Protein 1KNV (pdb70)

Secondary structure (DSSP, 8-state):
-GGG-SSEEEE--SSS-EEEE-HHHHHHHH-SSS---SBHHHHHHHHHHHHHHHHHHHT-PPPPHHHHHHHHHHHHHHHHHHHHHHHHHHHT-TTEEEEEP--TTTS-GGGGB-HHHHHHHHHHHHHHHSSSS--B------SEEEEE-GGG--GGGGS---S--HHHHHHHHTHHHHHTT-B-GGGEEEEEEEES---HHHHHHHHHHHHHHHHHHHHHHHHHT-TT---EEEEEESSPPPHHHHHHTTBB-GGGSS-TTSPP-BSSSEEEE--BHHHHHHHHHHHH--/---TT--SEEEEEETTEEEEEE-HHHHHHHH-SS----SBHHHHHHHHHHHHHHHHHHTTPPPPPHHHHHHHHHHHHHHHHHHHHHHHHHHTT-TTEEEEE---TTT--GGGGB-HHHHHHHHHHHHHHTSSSS--B------SEEEEE-GGG--GGGGS---S--HHHHHHHHSGGGTTTTTB-GGGEEEEEEEES---HHHHHHHHHHHHHHHHHHHHHHHHHT-TT---EEEEEESSPPPHHHHHHTTBBPGGGGS-TTSPP-BSSSEEEE-SBTHHHHHHHHHHH--

CATH classification: 3.40.91.10

Nearest PDB structures (foldseek):
  1knv-assembly1_B  TM=9.663E-01  e=2.131E-55  Geobacillus stearothermophilus
  3v1z-assembly1_A  TM=9.777E-01  e=1.230E-52  Geobacillus stearothermophilus
  1cfr-assembly1_A  TM=8.761E-01  e=3.276E-22  Citrobacter freundii
  3mq6-assembly3_E  TM=8.733E-01  e=7.933E-16  Streptomyces griseus
  3mq6-assembly4_H  TM=8.437E-01  e=3.939E-16  Streptomyces griseus

Radius of gyration: 27.04 Å; Cα contacts (8 Å, |Δi|>4): 1005; chains: 2; bounding box: 64×59×65 Å

Sequence (581 aa):
NLTNSNCVEEYKENGKTKIRIKPFNALIELYHHQTPTGSIKENLDKLENYVKDVVKAKGLAIPTSGAFSNTRGTWFEVMIAIQSWNYRVKRELNDYLIIKMPNVKTFDFRKIFDNETREKLHQLEKSLLTHKQQVRLITSNPDLLIIRQKDLIKSEYNLPINKLTHENIDVALTLFKDIEGKCCKWDSLVAGVGLKTSLRPDRRLQLVHEGNILKSLFAHLKMMRYWNPKAEFKYYGASSEPVSKADDDALQTAATHTIVNVNSTPERAVDDIFSLTSFEDIDKMLDQIIKKTNLTNSNCVEEYKENGKTKIRIKPFNALIELYHHQTPTGSIKENLDKLENYVKDVVKAKGLAIPTSGAFSNTRGTWFEVMIAIQSWNYRVKRELNDYLIIKMPNVKTFDFRKIFDNETREKLHQLEKSLLTHKQQVRLITSNPDLLIIRQKDLIKSEYNLPINKLTHHENIDVALTLFKDIEGKCCKWDSLVAGVGLKTSLRPDRRLQLVHEGNILKSLFFAHLKMMRYWNPKKAEFKYYGASSEPVSKADDDALQTAATHTIVNVNSTPERAVDDIFSLTSFEDIDKMLDQIIKK

Organism: Geobacillus stearothermophilus (NCBI:txid1422)

InterPro domains:
  IPR011335 Restriction endonuclease type II-like [SSF52980] (4-293)
  IPR012415 Restriction endonuclease, type II, Cfr10I/Bse634I [PF07832] (8-293)

Foldseek 3Di:
DLLPQPQKAWDCDDPDIDIAGNLQSLQQVVWAQFADFWFLVVVLVVSVVSVVVSCVSVVHDDDDPVNSQVSSQVNSLLSLLQLQLQLCQVVVVQQKDKAFADWCVVPNPLQLAAPVVNVVVVVVQVVQCPDPDHDGQDAIAFRIWMFGGNVLGDVVSNDHDGTRDPPVSCCRNCVSVSRGNPDHLLRTQEGEHEHQACDPVSLVVQQVNLLSVVVSSVVVCVVVVPPPRDYAYAYEYCADDDPVSQVVQQDWNVVQPPDPVRDIGTSHNYYFHDGTSVSSSVVVVVSVDD/DDLCPQPQKDWDDDPNHIDMAGNLQSLQQVVWVFAADFWFLVVVLVVSLVSVVVSCVVNVHDDDDVVSSVVSSVVNVLLNLLQLQLVLCQVVVVLFKDKAFADKCVVPNLCQLAAPVLVVVVVVVQVVQCPDPDHDGQDAIAFRIWIFGGNVLGDVVSNDHDGTRDPVVSVCSHCVSVSRGNPGHLLRTAEGEHEEQACPPVSLVVQQVNLLSVVVSSVVVCVVVVPPPRHYAYAYEYQADDDVVSQVVQQDWNVVQPPDPPRDTGGSHNGYFHDGTSVSSSVVVDVRVHD

B-factor: mean 32.72, std 13.02, range [10.44, 89.8]

Solvent-accessible surface area: 27862 Å² total; per-residue (Å²): 167,68,88,111,8,93,0,6,70,98,40,184,99,152,87,175,85,110,24,110,16,56,24,74,41,0,0,35,42,41,15,85,158,109,19,4,78,44,27,2,75,119,13,0,52,103,0,34,76,39,0,77,69,0,2,158,47,58,63,46,67,132,8,96,98,39,35,13,42,109,14,43,12,41,1,1,46,0,3,1,6,3,20,0,23,22,3,8,30,109,97,150,36,66,38,17,2,8,0,24,6,28,86,65,191,88,14,46,4,20,97,0,2,29,78,100,1,63,99,46,0,98,98,14,42,149,48,7,56,90,92,228,77,83,4,67,18,66,14,31,17,0,25,0,0,0,1,132,18,141,102,15,32,85,93,91,9,66,119,60,4,110,85,1,30,128,122,38,5,60,66,4,35,46,9,10,128,46,0,80,27,108,0,93,14,72,10,7,38,0,0,0,0,6,34,13,14,14,116,104,32,33,73,32,65,0,7,25,20,0,2,14,4,7,1,5,11,20,16,1,57,98,85,52,202,46,94,176,13,116,12,76,0,11,0,0,0,7,73,111,41,56,153,70,27,46,36,17,4,12,6,5,0,2,12,6,10,16,64,146,129,38,110,32,54,29,0,0,10,42,18,25,41,2,81,31,12,111,33,0,12,127,1,0,52,71,12,19,79,140,146,107,58,80,100,3,92,0,8,68,109,53,153,79,144,69,146,79,90,37,94,20,60,24,78,44,0,0,32,52,41,0,86,170,90,23,4,89,44,29,6,135,123,13,16,50,88,0,25,77,40,0,90,79,0,1,174,42,63,70,38,76,134,17,97,97,39,42,7,73,108,10,51,29,37,0,29,75,1,3,0,4,2,22,0,20,22,4,9,27,110,95,148,32,84,36,22,1,6,0,15,2,36,80,45,190,93,14,34,7,13,62,0,4,34,102,98,0,69,99,47,2,57,89,15,41,134,52,6,54,102,76,224,76,73,2,68,18,63,14,40,14,0,38,0,0,0,0,126,19,146,120,11,37,88,88,90,7,65,122,73,8,103,75,1,37,135,129,30,5,69,58,2,42,34,10,8,123,51,1,78,36,116,0,116,15,50,7,4,42,2,0,0,0,22,32,86,22,13,127,102,33,56,72,31,64,0,7,26,19,0,2,9,4,6,1,5,12,19,17,1,62,98,89,54,210,46,100,183,8,115,18,67,0,16,0,1,1,38,82,110,43,56,149,70,27,46,26,17,3,15,6,6,0,2,12,9,10,24,54,145,128,44,102,35,47,24,0,0,12,37,16,23,40,3,74,30,9,106,30,0,12,119,1,0,48,82,18,26,67,140

Structure (mmCIF, N/CA/C/O backbone):
data_1KNV
#
_entry.id   1KNV
#
_cell.length_a   121.230
_cell.length_b   122.280
_cell.length_c   56.870
_cell.angle_alpha   90.00
_cell.angle_beta   90.00
_cell.angle_gamma   90.00
#
_symmetry.space_group_name_H-M   'P 21 21 2'
#
loop_
_entity.id
_entity.type
_entity.pdbx_description
1 polymer 'Bse634I restriction endonuclease'
2 non-polymer 'ACETATE ION'
3 non-polymer 'CHLORIDE ION'
4 water water
#
loop_
_atom_site.group_PDB
_atom_site.id
_atom_site.type_symbol
_atom_site.label_atom_id
_atom_site.label_alt_id
_atom_site.label_comp_id
_atom_site.label_asym_id
_atom_site.label_entity_id
_atom_site.label_seq_id
_atom_site.pdbx_PDB_ins_code
_atom_site.Cartn_x
_atom_site.Cartn_y
_atom_site.Cartn_z
_atom_site.occupancy
_atom_site.B_iso_or_equiv
_atom_site.auth_seq_id
_atom_site.auth_comp_id
_atom_site.auth_asym_id
_atom_site.auth_atom_id
_atom_site.pdbx_PDB_model_num
ATOM 1 N N . ASN A 1 4 ? 3.407 40.303 50.109 1.00 66.19 4 ASN A N 1
ATOM 2 C CA . ASN A 1 4 ? 4.752 40.029 49.523 1.00 67.25 4 ASN A CA 1
ATOM 3 C C . ASN A 1 4 ? 5.254 41.144 48.598 1.00 66.73 4 ASN A C 1
ATOM 4 O O . ASN A 1 4 ? 5.954 42.050 49.048 1.00 67.34 4 ASN A O 1
ATOM 9 N N . LEU A 1 5 ? 4.895 41.080 47.314 1.00 65.46 5 LEU A N 1
ATOM 10 C CA . LEU A 1 5 ? 5.336 42.078 46.335 1.00 64.68 5 LEU A CA 1
ATOM 11 C C . LEU A 1 5 ? 4.965 43.531 46.632 1.00 64.63 5 LEU A C 1
ATOM 12 O O . LEU A 1 5 ? 5.640 44.448 46.162 1.00 65.04 5 LEU A O 1
ATOM 17 N N . THR A 1 6 ? 3.885 43.743 47.380 1.00 64.19 6 THR A N 1
ATOM 18 C CA . THR A 1 6 ? 3.450 45.093 47.738 1.00 62.66 6 THR A CA 1
ATOM 19 C C . THR A 1 6 ? 4.395 45.595 48.821 1.00 61.32 6 THR A C 1
ATOM 20 O O . THR A 1 6 ? 4.381 46.767 49.188 1.00 61.79 6 THR A O 1
ATOM 24 N N . ASN A 1 7 ? 5.219 44.675 49.317 1.00 59.08 7 ASN A N 1
ATOM 25 C CA . ASN A 1 7 ? 6.176 44.947 50.386 1.00 57.42 7 ASN A CA 1
ATOM 26 C C . ASN A 1 7 ? 7.647 45.080 49.991 1.00 55.88 7 ASN A C 1
ATOM 27 O O . ASN A 1 7 ? 8.496 45.362 50.839 1.00 54.60 7 ASN A O 1
ATOM 32 N N . SER A 1 8 ? 7.952 44.866 48.716 1.00 54.23 8 SER A N 1
ATOM 33 C CA . SER A 1 8 ? 9.327 44.971 48.243 1.00 52.37 8 SER A CA 1
ATOM 34 C C . SER A 1 8 ? 9.889 46.375 48.491 1.00 51.56 8 SER A C 1
ATOM 35 O O . SER A 1 8 ? 9.140 47.340 48.678 1.00 52.24 8 SER A O 1
ATOM 38 N N . ASN A 1 9 ? 11.214 46.473 48.521 1.00 49.69 9 ASN A N 1
ATOM 39 C CA . ASN A 1 9 ? 11.893 47.751 48.716 1.00 47.17 9 ASN A CA 1
ATOM 40 C C . ASN A 1 9 ? 12.778 48.016 47.510 1.00 46.41 9 ASN A C 1
ATOM 41 O O . ASN A 1 9 ? 13.609 48.924 47.524 1.00 45.83 9 ASN A O 1
ATOM 46 N N . CYS A 1 10 ? 12.596 47.217 46.466 1.00 45.52 10 CYS A N 1
ATOM 47 C CA . CYS A 1 10 ? 13.407 47.363 45.274 1.00 45.98 10 CYS A CA 1
ATOM 48 C C . CYS A 1 10 ? 12.961 48.528 44.419 1.00 46.87 10 CYS A C 1
ATOM 49 O O . CYS A 1 10 ? 13.593 48.834 43.410 1.00 46.66 10 CYS A O 1
ATOM 52 N N . VAL A 1 11 ? 11.873 49.177 44.826 1.00 48.87 11 VAL A N 1
ATOM 53 C CA . VAL A 1 11 ? 11.346 50.321 44.093 1.00 51.01 11 VAL A CA 1
ATOM 54 C C . VAL A 1 11 ? 10.827 51.395 45.035 1.00 53.12 11 VAL A C 1
ATOM 55 O O . VAL A 1 11 ? 10.245 51.104 46.086 1.00 53.54 11 VAL A O 1
ATOM 59 N N . GLU A 1 12 ? 11.064 52.645 44.655 1.00 56.17 12 GLU A N 1
ATOM 60 C CA . GLU A 1 12 ? 10.609 53.773 45.444 1.00 58.90 12 GLU A CA 1
ATOM 61 C C . GLU A 1 12 ? 9.899 54.868 44.673 1.00 60.83 12 GLU A C 1
ATOM 62 O O . GLU A 1 12 ? 10.034 55.011 43.458 1.00 61.59 12 GLU A O 1
ATOM 68 N N . GLU A 1 13 ? 9.156 55.654 45.434 1.00 63.32 13 GLU A N 1
ATOM 69 C CA . GLU A 1 13 ? 8.330 56.737 44.939 1.00 64.86 13 GLU A CA 1
ATOM 70 C C . GLU A 1 13 ? 8.749 57.970 45.721 1.00 64.56 13 GLU A C 1
ATOM 71 O O . GLU A 1 13 ? 8.584 58.013 46.940 1.00 64.08 13 GLU A O 1
ATOM 77 N N . TYR A 1 14 ? 9.312 58.961 45.039 1.00 65.08 14 TYR A N 1
ATOM 78 C CA . TYR A 1 14 ? 9.728 60.173 45.727 1.00 65.79 14 TYR A CA 1
ATOM 79 C C . TYR A 1 14 ? 9.099 61.429 45.136 1.00 68.01 14 TYR A C 1
ATOM 80 O O . TYR A 1 14 ? 8.591 61.444 44.007 1.00 67.10 14 TYR A O 1
ATOM 89 N N . LYS A 1 15 ? 9.130 62.490 45.924 1.00 71.54 15 LYS A N 1
ATOM 90 C CA . LYS A 1 15 ? 8.561 63.752 45.506 1.00 74.69 15 LYS A CA 1
ATOM 91 C C . LYS A 1 15 ? 9.698 64.690 45.158 1.00 76.69 15 LYS A C 1
ATOM 92 O O . LYS A 1 15 ? 10.205 65.398 46.022 1.00 75.94 15 LYS A O 1
ATOM 98 N N . GLU A 1 16 ? 10.107 64.708 43.894 1.00 79.90 16 GLU A N 1
ATOM 99 C CA . GLU A 1 16 ? 11.153 65.634 43.500 1.00 83.02 16 GLU A CA 1
ATOM 100 C C . GLU A 1 16 ? 10.336 66.909 43.606 1.00 84.72 16 GLU A C 1
ATOM 101 O O . GLU A 1 16 ? 9.347 66.955 44.344 1.00 85.47 16 GLU A O 1
ATOM 107 N N . ASN A 1 17 ? 10.717 67.976 42.924 1.00 86.10 17 ASN A N 1
ATOM 108 C CA . ASN A 1 17 ? 9.888 69.145 43.067 1.00 86.77 17 ASN A CA 1
ATOM 109 C C . ASN A 1 17 ? 8.726 69.059 42.089 1.00 86.52 17 ASN A C 1
ATOM 110 O O . ASN A 1 17 ? 8.927 68.916 40.880 1.00 87.00 17 ASN A O 1
ATOM 115 N N . GLY A 1 18 ? 7.513 69.070 42.637 1.00 85.62 18 GLY A N 1
ATOM 116 C CA . GLY A 1 18 ? 6.323 69.011 41.808 1.00 84.53 18 GLY A CA 1
ATOM 117 C C . GLY A 1 18 ? 5.623 67.671 41.653 1.00 84.32 18 GLY A C 1
ATOM 118 O O . GLY A 1 18 ? 4.600 67.415 42.301 1.00 84.31 18 GLY A O 1
ATOM 119 N N . LYS A 1 19 ? 6.162 66.820 40.780 1.00 83.64 19 LYS A N 1
ATOM 120 C CA . LYS A 1 19 ? 5.581 65.502 40.508 1.00 82.17 19 LYS A CA 1
ATOM 121 C C . LYS A 1 19 ? 6.020 64.421 41.492 1.00 80.40 19 LYS A C 1
ATOM 122 O O . LYS A 1 19 ? 6.773 64.670 42.439 1.00 80.48 19 LYS A O 1
ATOM 128 N N . THR A 1 20 ? 5.530 63.212 41.254 1.00 77.60 20 THR A N 1
ATOM 129 C CA . THR A 1 20 ? 5.888 62.069 42.072 1.00 75.09 20 THR A CA 1
ATOM 130 C C . THR A 1 20 ? 6.647 61.172 41.106 1.00 73.94 20 THR A C 1
ATOM 131 O O . THR A 1 20 ? 6.061 60.527 40.237 1.00 73.72 20 THR A O 1
ATOM 135 N N . LYS A 1 21 ? 7.965 61.170 41.249 1.00 72.60 21 LYS A N 1
ATOM 136 C CA . LYS A 1 21 ? 8.836 60.395 40.382 1.00 71.16 21 LYS A CA 1
ATOM 137 C C . LYS A 1 21 ? 9.155 59.048 41.033 1.00 69.38 21 LYS A C 1
ATOM 138 O O . LYS A 1 21 ? 9.268 58.957 42.255 1.00 69.53 21 LYS A O 1
ATOM 144 N N . ILE A 1 22 ? 9.273 57.996 40.228 1.00 67.16 22 ILE A N 1
ATOM 145 C CA . ILE A 1 22 ? 9.601 56.678 40.769 1.00 64.97 22 ILE A CA 1
ATOM 146 C C . ILE A 1 22 ? 11.124 56.472 40.676 1.00 62.54 22 ILE A C 1
ATOM 147 O O . ILE A 1 22 ? 11.803 57.161 39.908 1.00 61.84 22 ILE A O 1
ATOM 152 N N . ARG A 1 23 ? 11.656 55.538 41.463 1.00 59.31 23 ARG A N 1
ATOM 153 C CA . ARG A 1 23 ? 13.094 55.270 41.480 1.00 56.54 23 ARG A CA 1
ATOM 154 C C . ARG A 1 23 ? 13.418 53.836 41.893 1.00 54.21 23 ARG A C 1
ATOM 155 O O . ARG A 1 23 ? 12.965 53.362 42.936 1.00 53.37 23 ARG A O 1
ATOM 163 N N . ILE A 1 24 ? 14.213 53.148 41.079 1.00 50.81 24 ILE A N 1
ATOM 164 C CA . ILE A 1 24 ? 14.580 51.770 41.378 1.00 47.74 24 ILE A CA 1
ATOM 165 C C . ILE A 1 24 ? 15.664 51.709 42.444 1.00 46.33 24 ILE A C 1
ATOM 166 O O . ILE A 1 24 ? 16.567 52.545 42.471 1.00 45.91 24 ILE A O 1
ATOM 171 N N . LYS A 1 25 ? 15.556 50.716 43.323 1.00 44.45 25 LYS A N 1
ATOM 172 C CA . LYS A 1 25 ? 16.519 50.503 44.398 1.00 42.83 25 LYS A CA 1
ATOM 173 C C . LYS A 1 25 ? 17.238 49.202 44.065 1.00 41.76 25 LYS A C 1
ATOM 174 O O . LYS A 1 25 ? 16.958 48.162 44.652 1.00 42.17 25 LYS A O 1
ATOM 180 N N . PRO A 1 26 ? 18.195 49.260 43.123 1.00 40.70 26 PRO A N 1
ATOM 181 C CA . PRO A 1 26 ? 18.998 48.137 42.635 1.00 39.00 26 PRO A CA 1
ATOM 182 C C . PRO A 1 26 ? 19.536 47.138 43.658 1.00 37.57 26 PRO A C 1
ATOM 183 O O . PRO A 1 26 ? 19.450 45.925 43.441 1.00 37.10 26 PRO A O 1
ATOM 187 N N . PHE A 1 27 ? 20.086 47.628 44.765 1.00 35.63 27 PHE A N 1
ATOM 188 C CA . PHE A 1 27 ? 20.641 46.729 45.773 1.00 34.64 27 PHE A CA 1
ATOM 189 C C . PHE A 1 27 ? 19.567 45.959 46.527 1.00 34.14 27 PHE A C 1
ATOM 190 O O . PHE A 1 27 ? 19.769 44.799 46.882 1.00 33.95 27 PHE A O 1
ATOM 198 N N . ASN A 1 28 ? 18.429 46.600 46.778 1.00 34.22 28 ASN A N 1
ATOM 199 C CA . ASN A 1 28 ? 17.340 45.926 47.472 1.00 34.11 28 ASN A CA 1
ATOM 200 C C . ASN A 1 28 ? 16.775 44.848 46.559 1.00 33.92 28 ASN A C 1
ATOM 201 O O . ASN A 1 28 ? 16.361 43.786 47.022 1.00 35.18 28 ASN A O 1
ATOM 206 N N . ALA A 1 29 ? 16.757 45.121 45.257 1.00 32.86 29 ALA A N 1
ATOM 207 C CA . ALA A 1 29 ? 16.262 44.147 44.300 1.00 31.94 29 ALA A CA 1
ATOM 208 C C . ALA A 1 29 ? 17.144 42.912 44.448 1.00 32.41 29 ALA A C 1
ATOM 209 O O . ALA A 1 29 ? 16.659 41.785 44.536 1.00 33.22 29 ALA A O 1
ATOM 211 N N . LEU A 1 30 ? 18.450 43.144 44.513 1.00 33.48 30 LEU A N 1
ATOM 212 C CA . LEU A 1 30 ? 19.417 42.067 44.653 1.00 33.20 30 LEU A CA 1
ATOM 213 C C . LEU A 1 30 ? 19.256 41.300 45.957 1.00 33.49 30 LEU A C 1
ATOM 214 O O . LEU A 1 30 ? 19.113 40.084 45.942 1.00 34.36 30 LEU A O 1
ATOM 219 N N . ILE A 1 31 ? 19.283 42.005 47.083 1.00 34.25 31 ILE A N 1
ATOM 220 C CA . ILE A 1 31 ? 19.147 41.351 48.381 1.00 34.50 31 ILE A CA 1
ATOM 221 C C . ILE A 1 31 ? 17.872 40.523 48.441 1.00 36.33 31 ILE A C 1
ATOM 222 O O . ILE A 1 31 ? 17.862 39.412 48.988 1.00 35.73 31 ILE A O 1
ATOM 227 N N . GLU A 1 32 ? 16.805 41.072 47.866 1.00 38.12 32 GLU A N 1
ATOM 228 C CA . GLU A 1 32 ? 15.512 40.403 47.846 1.00 39.88 32 GLU A CA 1
ATOM 229 C C . GLU A 1 32 ? 15.497 39.146 46.986 1.00 40.20 32 GLU A C 1
ATOM 230 O O . GLU A 1 32 ? 14.940 38.131 47.404 1.00 39.87 32 GLU A O 1
ATOM 236 N N . LEU A 1 33 ? 16.124 39.195 45.815 1.00 40.78 33 LEU A N 1
ATOM 237 C CA . LEU A 1 33 ? 16.120 38.023 44.954 1.00 41.28 33 LEU A CA 1
ATOM 238 C C . LEU A 1 33 ? 17.227 37.039 45.300 1.00 42.04 33 LEU A C 1
ATOM 239 O O . LEU A 1 33 ? 17.093 35.864 45.011 1.00 43.12 33 LEU A O 1
ATOM 244 N N . TYR A 1 34 ? 18.299 37.493 45.957 1.00 43.12 34 TYR A N 1
ATOM 245 C CA . TYR A 1 34 ? 19.378 36.570 46.346 1.00 43.50 34 TYR A CA 1
ATOM 246 C C . TYR A 1 34 ? 19.670 36.479 47.860 1.00 46.75 34 TYR A C 1
ATOM 247 O O . TYR A 1 34 ? 20.682 36.966 48.368 1.00 46.83 34 TYR A O 1
ATOM 256 N N . HIS A 1 35 ? 18.772 35.772 48.543 1.00 51.18 35 HIS A N 1
ATOM 257 C CA . HIS A 1 35 ? 18.827 35.540 49.984 1.00 54.28 35 HIS A CA 1
ATOM 258 C C . HIS A 1 35 ? 19.749 34.435 50.442 1.00 53.84 35 HIS A C 1
ATOM 259 O O . HIS A 1 35 ? 20.455 34.583 51.424 1.00 52.95 35 HIS A O 1
ATOM 266 N N . HIS A 1 36 ? 19.704 33.305 49.758 1.00 54.36 36 HIS A N 1
ATOM 267 C CA . HIS A 1 36 ? 20.508 32.181 50.181 1.00 54.94 36 HIS A CA 1
ATOM 268 C C . HIS A 1 36 ? 21.513 31.696 49.163 1.00 53.30 36 HIS A C 1
ATOM 269 O O . HIS A 1 36 ? 21.912 30.533 49.176 1.00 54.29 36 HIS A O 1
ATOM 276 N N . GLN A 1 37 ? 21.939 32.606 48.296 1.00 51.01 37 GLN A N 1
ATOM 277 C CA . GLN A 1 37 ? 22.904 32.279 47.268 1.00 48.09 37 GLN A CA 1
ATOM 278 C C . GLN A 1 37 ? 23.165 33.478 46.374 1.00 46.50 37 GLN A C 1
ATOM 279 O O . GLN A 1 37 ? 22.305 34.350 46.219 1.00 44.87 37 GLN A O 1
ATOM 285 N N . THR A 1 38 ? 24.368 33.519 45.807 1.00 44.73 38 THR A N 1
ATOM 286 C CA . THR A 1 38 ? 24.763 34.584 44.899 1.00 42.95 38 THR A CA 1
ATOM 287 C C . THR A 1 38 ? 24.359 34.155 43.489 1.00 42.15 38 THR A C 1
ATOM 288 O O . THR A 1 38 ? 24.162 32.965 43.225 1.00 42.62 38 THR A O 1
ATOM 292 N N . PRO A 1 39 ? 24.212 35.122 42.569 1.00 41.36 39 PRO A N 1
ATOM 293 C CA . PRO A 1 39 ? 23.827 34.823 41.182 1.00 40.19 39 PRO A CA 1
ATOM 294 C C . PRO A 1 39 ? 24.755 33.813 40.497 1.00 39.86 39 PRO A C 1
ATOM 295 O O . PRO A 1 39 ? 25.968 33.797 40.734 1.00 39.74 39 PRO A O 1
ATOM 299 N N . THR A 1 40 ? 24.176 32.977 39.640 1.00 39.70 40 THR A N 1
ATOM 300 C CA . THR A 1 40 ? 24.943 31.975 38.905 1.00 39.53 40 THR A CA 1
ATOM 301 C C . THR A 1 40 ? 24.359 31.799 37.513 1.00 38.39 40 THR A C 1
ATOM 302 O O . THR A 1 40 ? 23.327 32.376 37.179 1.00 37.40 40 THR A O 1
ATOM 306 N N . GLY A 1 41 ? 25.030 30.990 36.705 1.00 38.27 41 GLY A N 1
ATOM 307 C CA . GLY A 1 41 ? 24.546 30.724 35.367 1.00 37.16 41 GLY A CA 1
ATOM 308 C C . GLY A 1 41 ? 24.645 31.895 34.424 1.00 36.76 41 GLY A C 1
ATOM 309 O O . GLY A 1 41 ? 25.646 32.608 34.409 1.00 38.04 41 GLY A O 1
ATOM 310 N N . SER A 1 42 ? 23.594 32.087 33.637 1.00 36.10 42 SER A N 1
ATOM 311 C CA . SER A 1 42 ? 23.542 33.158 32.655 1.00 35.77 42 SER A CA 1
ATOM 312 C C . SER A 1 42 ? 23.352 34.528 33.286 1.00 36.17 42 SER A C 1
ATOM 313 O O . SER A 1 42 ? 22.395 34.759 34.037 1.00 35.09 42 SER A O 1
ATOM 316 N N . ILE A 1 43 ? 24.270 35.436 32.963 1.00 34.98 43 ILE A N 1
ATOM 317 C CA . ILE A 1 43 ? 24.220 36.791 33.484 1.00 34.84 43 ILE A CA 1
ATOM 318 C C . ILE A 1 43 ? 22.967 37.475 32.963 1.00 36.01 43 ILE A C 1
ATOM 319 O O . ILE A 1 43 ? 22.242 38.127 33.717 1.00 35.58 43 ILE A O 1
ATOM 324 N N . LYS A 1 44 ? 22.711 37.308 31.669 1.00 38.67 44 LYS A N 1
ATOM 325 C CA . LYS A 1 44 ? 21.536 37.895 31.025 1.00 41.47 44 LYS A CA 1
ATOM 326 C C . LYS A 1 44 ? 20.264 37.399 31.719 1.00 41.51 44 LYS A C 1
ATOM 327 O O . LYS A 1 44 ? 19.347 38.173 31.974 1.00 42.62 44 LYS A O 1
ATOM 333 N N . GLU A 1 45 ? 20.214 36.105 32.022 1.00 41.53 45 GLU A N 1
ATOM 334 C CA . GLU A 1 45 ? 19.059 35.530 32.702 1.00 42.01 45 GLU A CA 1
ATOM 335 C C . GLU A 1 45 ? 18.799 36.267 34.012 1.00 40.36 45 GLU A C 1
ATOM 336 O O . GLU A 1 45 ? 17.680 36.722 34.277 1.00 40.38 45 GLU A O 1
ATOM 342 N N . ASN A 1 46 ? 19.845 36.380 34.826 1.00 38.46 46 ASN A N 1
ATOM 343 C CA . ASN A 1 46 ? 19.738 37.059 36.111 1.00 36.55 46 ASN A CA 1
ATOM 344 C C . ASN A 1 46 ? 19.368 38.526 35.975 1.00 35.48 46 ASN A C 1
ATOM 345 O O . ASN A 1 46 ? 18.605 39.042 36.792 1.00 35.14 46 ASN A O 1
ATOM 350 N N . LEU A 1 47 ? 19.882 39.190 34.945 1.00 34.41 47 LEU A N 1
ATOM 351 C CA . LEU A 1 47 ? 19.564 40.600 34.760 1.00 33.94 47 LEU A CA 1
ATOM 352 C C . LEU A 1 47 ? 18.074 40.705 34.469 1.00 33.95 47 LEU A C 1
ATOM 353 O O . LEU A 1 47 ? 17.373 41.444 35.144 1.00 33.78 47 LEU A O 1
ATOM 358 N N . ASP A 1 48 ? 17.590 39.908 33.517 1.00 34.48 48 ASP A N 1
ATOM 359 C CA . ASP A 1 48 ? 16.167 39.899 33.169 1.00 34.92 48 ASP A CA 1
ATOM 360 C C . ASP A 1 48 ? 15.358 39.574 34.421 1.00 34.93 48 ASP A C 1
ATOM 361 O O . ASP A 1 48 ? 14.449 40.310 34.782 1.00 35.11 48 ASP A O 1
ATOM 366 N N . LYS A 1 49 ? 15.714 38.495 35.105 1.00 35.71 49 LYS A N 1
ATOM 367 C CA . LYS A 1 49 ? 15.022 38.112 36.332 1.00 37.24 49 LYS A CA 1
ATOM 368 C C . LYS A 1 49 ? 14.844 39.323 37.250 1.00 37.39 49 LYS A C 1
ATOM 369 O O . LYS A 1 49 ? 13.733 39.656 37.651 1.00 37.51 49 LYS A O 1
ATOM 375 N N . LEU A 1 50 ? 15.952 39.982 37.572 1.00 38.56 50 LEU A N 1
ATOM 376 C CA . LEU A 1 50 ? 15.928 41.160 38.432 1.00 38.15 50 LEU A CA 1
ATOM 377 C C . LEU A 1 50 ? 15.009 42.218 37.855 1.00 38.44 50 LEU A C 1
ATOM 378 O O . LEU A 1 50 ? 14.210 42.816 38.575 1.00 38.81 50 LEU A O 1
ATOM 383 N N . GLU A 1 51 ? 15.123 42.439 36.552 1.00 39.38 51 GLU A N 1
ATOM 384 C CA . GLU A 1 51 ? 14.308 43.438 35.876 1.00 40.62 51 GLU A CA 1
ATOM 385 C C . GLU A 1 51 ? 12.820 43.149 35.968 1.00 39.41 51 GLU A C 1
ATOM 386 O O . GLU A 1 51 ? 12.035 44.027 36.313 1.00 38.72 51 GLU A O 1
ATOM 392 N N . ASN A 1 52 ? 12.429 41.922 35.644 1.00 38.74 52 ASN A N 1
ATOM 393 C CA . ASN A 1 52 ? 11.023 41.558 35.694 1.00 38.07 52 ASN A CA 1
ATOM 394 C C . ASN A 1 52 ? 10.521 41.613 37.126 1.00 38.27 52 ASN A C 1
ATOM 395 O O . ASN A 1 52 ? 9.399 42.033 37.376 1.00 38.56 52 ASN A O 1
ATOM 400 N N . TYR A 1 53 ? 11.356 41.198 38.070 1.00 39.31 53 TYR A N 1
ATOM 401 C CA . TYR A 1 53 ? 10.975 41.237 39.478 1.00 39.72 53 TYR A CA 1
ATOM 402 C C . TYR A 1 53 ? 10.533 42.646 39.826 1.00 40.54 53 TYR A C 1
ATOM 403 O O . TYR A 1 53 ? 9.486 42.853 40.442 1.00 41.03 53 TYR A O 1
ATOM 412 N N . VAL A 1 54 ? 11.356 43.613 39.440 1.00 41.20 54 VAL A N 1
ATOM 413 C CA . VAL A 1 54 ? 11.046 45.009 39.703 1.00 42.93 54 VAL A CA 1
ATOM 414 C C . VAL A 1 54 ? 9.714 45.353 39.043 1.00 44.55 54 VAL A C 1
ATOM 415 O O . VAL A 1 54 ? 8.809 45.873 39.698 1.00 44.90 54 VAL A O 1
ATOM 419 N N . LYS A 1 55 ? 9.597 45.044 37.751 1.00 46.17 55 LYS A N 1
ATOM 420 C CA . LYS A 1 55 ? 8.380 45.316 36.996 1.00 46.82 55 LYS A CA 1
ATOM 421 C C . LYS A 1 55 ? 7.152 44.731 37.690 1.00 48.04 55 LYS A C 1
ATOM 422 O O . LYS A 1 55 ? 6.104 45.375 37.750 1.00 48.27 55 LYS A O 1
ATOM 428 N N . ASP A 1 56 ? 7.288 43.518 38.224 1.00 48.84 56 ASP A N 1
ATOM 429 C CA . ASP A 1 56 ? 6.188 42.871 38.934 1.00 49.05 56 ASP A CA 1
ATOM 430 C C . ASP A 1 56 ? 5.876 43.685 40.176 1.00 50.15 56 ASP A C 1
ATOM 431 O O . ASP A 1 56 ? 4.718 43.993 40.451 1.00 51.55 56 ASP A O 1
ATOM 436 N N . VAL A 1 57 ? 6.917 44.035 40.925 1.00 50.75 57 VAL A N 1
ATOM 437 C CA . VAL A 1 57 ? 6.749 44.825 42.138 1.00 50.75 57 VAL A CA 1
ATOM 438 C C . VAL A 1 57 ? 6.058 46.160 41.839 1.00 51.74 57 VAL A C 1
ATOM 439 O O . VAL A 1 57 ? 5.163 46.578 42.574 1.00 51.34 57 VAL A O 1
ATOM 443 N N . VAL A 1 58 ? 6.474 46.824 40.762 1.00 52.63 58 VAL A N 1
ATOM 444 C CA . VAL A 1 58 ? 5.888 48.104 40.370 1.00 53.86 58 VAL A CA 1
ATOM 445 C C . VAL A 1 58 ? 4.402 47.935 40.058 1.00 55.52 58 VAL A C 1
ATOM 446 O O . VAL A 1 58 ? 3.590 48.810 40.367 1.00 55.70 58 VAL A O 1
ATOM 450 N N . LYS A 1 59 ? 4.043 46.817 39.434 1.00 57.09 59 LYS A N 1
ATOM 451 C CA . LYS A 1 59 ? 2.642 46.569 39.120 1.00 57.79 59 LYS A CA 1
ATOM 452 C C . LYS A 1 59 ? 1.870 46.379 40.421 1.00 56.66 59 LYS A C 1
ATOM 453 O O . LYS A 1 59 ? 0.846 47.022 40.631 1.00 56.49 59 LYS A O 1
ATOM 459 N N . ALA A 1 60 ? 2.376 45.515 41.300 1.00 55.30 60 ALA A N 1
ATOM 460 C CA . ALA A 1 60 ? 1.733 45.258 42.586 1.00 54.22 60 ALA A CA 1
ATOM 461 C C . ALA A 1 60 ? 1.624 46.541 43.416 1.00 53.74 60 ALA A C 1
ATOM 462 O O . ALA A 1 60 ? 0.636 46.752 44.116 1.00 54.61 60 ALA A O 1
ATOM 464 N N . LYS A 1 61 ? 2.642 47.392 43.344 1.00 52.52 61 LYS A N 1
ATOM 465 C CA . LYS A 1 61 ? 2.635 48.659 44.075 1.00 51.77 61 LYS A CA 1
ATOM 466 C C . LYS A 1 61 ? 1.648 49.607 43.388 1.00 52.27 61 LYS A C 1
ATOM 467 O O . LYS A 1 61 ? 1.198 50.594 43.979 1.00 50.56 61 LYS A O 1
ATOM 473 N N . GLY A 1 62 ? 1.334 49.297 42.128 1.00 53.22 62 GLY A N 1
ATOM 474 C CA . GLY A 1 62 ? 0.422 50.115 41.346 1.00 53.68 62 GLY A CA 1
ATOM 475 C C . GLY A 1 62 ? 1.019 51.485 41.120 1.00 54.42 62 GLY A C 1
ATOM 476 O O . GLY A 1 62 ? 0.322 52.504 41.198 1.00 54.35 62 GLY A O 1
ATOM 477 N N . LEU A 1 63 ? 2.319 51.508 40.836 1.00 55.16 63 LEU A N 1
ATOM 478 C CA . LEU A 1 63 ? 3.036 52.760 40.624 1.00 55.73 63 LEU A CA 1
ATOM 479 C C . LEU A 1 63 ? 3.462 52.880 39.177 1.00 56.21 63 LEU A C 1
ATOM 480 O O . LEU A 1 63 ? 3.312 51.949 38.384 1.00 56.17 63 LEU A O 1
ATOM 485 N N . ALA A 1 64 ? 3.986 54.042 38.832 1.00 56.96 64 ALA A N 1
ATOM 486 C CA . ALA A 1 64 ? 4.435 54.272 37.470 1.00 57.57 64 ALA A CA 1
ATOM 487 C C . ALA A 1 64 ? 5.574 53.313 37.101 1.00 58.35 64 ALA A C 1
ATOM 488 O O . ALA A 1 64 ? 6.355 52.877 37.956 1.00 58.01 64 ALA A O 1
ATOM 490 N N . ILE A 1 65 ? 5.644 52.985 35.820 1.00 59.19 65 ILE A N 1
ATOM 491 C CA . ILE A 1 65 ? 6.688 52.121 35.282 1.00 59.30 65 ILE A CA 1
ATOM 492 C C . ILE A 1 65 ? 7.970 52.938 35.063 1.00 59.85 65 ILE A C 1
ATOM 493 O O . ILE A 1 65 ? 7.937 53.975 34.402 1.00 59.61 65 ILE A O 1
ATOM 498 N N . PRO A 1 66 ? 9.104 52.536 35.634 1.00 60.11 66 PRO A N 1
ATOM 499 C CA . PRO A 1 66 ? 10.316 53.334 35.370 1.00 59.62 66 PRO A CA 1
ATOM 500 C C . PRO A 1 66 ? 10.669 53.295 33.869 1.00 59.36 66 PRO A C 1
ATOM 501 O O . PRO A 1 66 ? 10.442 52.273 33.205 1.00 58.53 66 PRO A O 1
ATOM 505 N N . THR A 1 67 ? 11.242 54.385 33.345 1.00 58.80 67 THR A N 1
ATOM 506 C CA . THR A 1 67 ? 11.615 54.459 31.927 1.00 58.47 67 THR A CA 1
ATOM 507 C C . THR A 1 67 ? 12.565 53.334 31.528 1.00 58.88 67 THR A C 1
ATOM 508 O O . THR A 1 67 ? 13.345 52.845 32.350 1.00 59.20 67 THR A O 1
ATOM 512 N N . SER A 1 68 ? 12.512 52.938 30.259 1.00 59.21 68 SER A N 1
ATOM 513 C CA . SER A 1 68 ? 13.389 51.881 29.769 1.00 58.97 68 SER A CA 1
ATOM 514 C C . SER A 1 68 ? 14.843 52.306 29.959 1.00 58.43 68 SER A C 1
ATOM 515 O O . SER A 1 68 ? 15.718 51.470 30.181 1.00 58.35 68 SER A O 1
ATOM 518 N N . GLY A 1 69 ? 15.092 53.610 29.868 1.00 57.70 69 GLY A N 1
ATOM 519 C CA . GLY A 1 69 ? 16.440 54.111 30.060 1.00 56.40 69 GLY A CA 1
ATOM 520 C C . GLY A 1 69 ? 16.859 53.865 31.496 1.00 55.72 69 GLY A C 1
ATOM 521 O O . GLY A 1 69 ? 17.993 53.459 31.770 1.00 56.42 69 GLY A O 1
ATOM 522 N N . ALA A 1 70 ? 15.935 54.112 32.420 1.00 53.81 70 ALA A N 1
ATOM 523 C CA . ALA A 1 70 ? 16.197 53.903 33.836 1.00 52.23 70 ALA A CA 1
ATOM 524 C C . ALA A 1 70 ? 16.556 52.439 34.076 1.00 51.74 70 ALA A C 1
ATOM 525 O O . ALA A 1 70 ? 17.447 52.130 34.867 1.00 52.21 70 ALA A O 1
ATOM 527 N N . PHE A 1 71 ? 15.853 51.538 33.396 1.00 50.85 71 PHE A N 1
ATOM 528 C CA . PHE A 1 71 ? 16.120 50.111 33.530 1.00 49.75 71 PHE A CA 1
ATOM 529 C C . PHE A 1 71 ? 17.485 49.790 32.961 1.00 48.53 71 PHE A C 1
ATOM 530 O O . PHE A 1 71 ? 18.233 49.012 33.541 1.00 49.08 71 PHE A O 1
ATOM 538 N N . SER A 1 72 ? 17.802 50.388 31.817 1.00 47.37 72 SER A N 1
ATOM 539 C CA . SER A 1 72 ? 19.081 50.145 31.164 1.00 45.57 72 SER A CA 1
ATOM 540 C C . SER A 1 72 ? 20.213 50.530 32.098 1.00 44.53 72 SER A C 1
ATOM 541 O O . SER A 1 72 ? 21.247 49.856 32.131 1.00 43.84 72 SER A O 1
ATOM 544 N N . ASN A 1 73 ? 20.009 51.608 32.858 1.00 42.64 73 ASN A N 1
ATOM 545 C CA . ASN A 1 73 ? 21.009 52.076 33.812 1.00 41.51 73 ASN A CA 1
ATOM 546 C C . ASN A 1 73 ? 21.112 51.174 35.028 1.00 40.52 73 ASN A C 1
ATOM 547 O O . ASN A 1 73 ? 22.217 50.880 35.494 1.00 40.54 73 ASN A O 1
ATOM 552 N N . THR A 1 74 ? 19.965 50.753 35.557 1.00 37.76 74 THR A N 1
ATOM 553 C CA . THR A 1 74 ? 19.959 49.875 36.716 1.00 35.81 74 THR A CA 1
ATOM 554 C C . THR A 1 74 ? 20.547 48.523 36.315 1.00 34.72 74 THR A C 1
ATOM 555 O O . THR A 1 74 ? 21.169 47.843 37.124 1.00 34.36 74 THR A O 1
ATOM 559 N N . ARG A 1 75 ? 20.355 48.150 35.052 1.00 33.92 75 ARG A N 1
ATOM 560 C CA . ARG A 1 75 ? 20.875 46.891 34.529 1.00 34.12 75 ARG A CA 1
ATOM 561 C C . ARG A 1 75 ? 22.398 46.941 34.617 1.00 33.75 75 ARG A C 1
ATOM 562 O O . ARG A 1 75 ? 23.053 45.937 34.895 1.00 34.36 75 ARG A O 1
ATOM 570 N N . GLY A 1 76 ? 22.949 48.129 34.386 1.00 33.01 76 GLY A N 1
ATOM 571 C CA . GLY A 1 76 ? 24.389 48.312 34.437 1.00 31.56 76 GLY A CA 1
ATOM 572 C C . GLY A 1 76 ? 24.927 48.168 35.841 1.00 30.51 76 GLY A C 1
ATOM 573 O O . GLY A 1 76 ? 25.981 47.561 36.046 1.00 30.32 76 GLY A O 1
ATOM 574 N N . THR A 1 77 ? 24.199 48.727 36.806 1.00 30.22 77 THR A N 1
ATOM 575 C CA . THR A 1 77 ? 24.584 48.659 38.214 1.00 28.55 77 THR A CA 1
ATOM 576 C C . THR A 1 77 ? 24.611 47.206 38.658 1.00 28.65 77 THR A C 1
ATOM 577 O O . THR A 1 77 ? 25.546 46.771 39.331 1.00 28.55 77 THR A O 1
ATOM 581 N N . TRP A 1 78 ? 23.576 46.457 38.277 1.00 28.74 78 TRP A N 1
ATOM 582 C CA . TRP A 1 78 ? 23.482 45.040 38.627 1.00 27.84 78 TRP A CA 1
ATOM 583 C C . TRP A 1 78 ? 24.608 44.253 37.974 1.00 26.61 78 TRP A C 1
ATOM 584 O O . TRP A 1 78 ? 25.229 43.408 38.613 1.00 27.51 78 TRP A O 1
ATOM 595 N N . PHE A 1 79 ? 24.862 44.533 36.698 1.00 25.65 79 PHE A N 1
ATOM 596 C CA . PHE A 1 79 ? 25.926 43.868 35.946 1.00 24.88 79 PHE A CA 1
ATOM 597 C C . PHE A 1 79 ? 27.228 44.102 36.696 1.00 25.11 79 PHE A C 1
ATOM 598 O O . PHE A 1 79 ? 27.946 43.164 37.047 1.00 24.09 79 PHE A O 1
ATOM 606 N N . GLU A 1 80 ? 27.512 45.373 36.952 1.00 26.66 80 GLU A N 1
ATOM 607 C CA . GLU A 1 80 ? 28.722 45.776 37.658 1.00 27.61 80 GLU A CA 1
ATOM 608 C C . GLU A 1 80 ? 28.856 45.097 39.020 1.00 27.79 80 GLU A C 1
ATOM 609 O O . GLU A 1 80 ? 29.880 44.480 39.313 1.00 28.52 80 GLU A O 1
ATOM 615 N N . VAL A 1 81 ? 27.818 45.203 39.845 1.00 27.22 81 VAL A N 1
ATOM 616 C CA . VAL A 1 81 ? 27.827 44.608 41.179 1.00 26.29 81 VAL A CA 1
ATOM 617 C C . VAL A 1 81 ? 27.988 43.091 41.174 1.00 26.85 81 VAL A C 1
ATOM 618 O O . VAL A 1 81 ? 28.777 42.542 41.945 1.00 27.50 81 VAL A O 1
ATOM 622 N N . MET A 1 82 ? 27.238 42.406 40.318 1.00 26.42 82 MET A N 1
ATOM 623 C CA . MET A 1 82 ? 27.341 40.957 40.264 1.00 26.85 82 MET A CA 1
ATOM 624 C C . MET A 1 82 ? 28.764 40.547 39.890 1.00 27.20 82 MET A C 1
ATOM 625 O O . MET A 1 82 ? 29.280 39.541 40.390 1.00 25.75 82 MET A O 1
ATOM 630 N N . ILE A 1 83 ? 29.400 41.326 39.012 1.00 26.11 83 ILE A N 1
ATOM 631 C CA . ILE A 1 83 ? 30.766 41.021 38.599 1.00 25.38 83 ILE A CA 1
ATOM 632 C C . ILE A 1 83 ? 31.720 41.284 39.760 1.00 25.53 83 ILE A C 1
ATOM 633 O O . ILE A 1 83 ? 32.715 40.585 39.930 1.00 26.37 83 ILE A O 1
ATOM 638 N N . ALA A 1 84 ? 31.403 42.283 40.574 1.00 25.74 84 ALA A N 1
ATOM 639 C CA . ALA A 1 84 ? 32.233 42.601 41.729 1.00 26.25 84 ALA A CA 1
ATOM 640 C C . ALA A 1 84 ? 32.176 41.459 42.744 1.00 26.19 84 ALA A C 1
ATOM 641 O O . ALA A 1 84 ? 33.182 41.125 43.366 1.00 28.49 84 ALA A O 1
ATOM 643 N N . ILE A 1 85 ? 30.999 40.863 42.912 1.00 26.93 85 ILE A N 1
ATOM 644 C CA . ILE A 1 85 ? 30.842 39.753 43.854 1.00 27.32 85 ILE A CA 1
ATOM 645 C C . ILE A 1 85 ? 31.552 38.496 43.355 1.00 26.29 85 ILE A C 1
ATOM 646 O O . ILE A 1 85 ? 32.185 37.785 44.140 1.00 25.28 85 ILE A O 1
ATOM 651 N N . GLN A 1 86 ? 31.431 38.209 42.058 1.00 25.41 86 GLN A N 1
ATOM 652 C CA . GLN A 1 86 ? 32.117 37.054 41.490 1.00 24.57 86 GLN A CA 1
ATOM 653 C C . GLN A 1 86 ? 33.597 37.204 41.778 1.00 22.65 86 GLN A C 1
ATOM 654 O O . GLN A 1 86 ? 34.236 36.285 42.287 1.00 23.28 86 GLN A O 1
ATOM 660 N N . SER A 1 87 ? 34.133 38.375 41.446 1.00 21.60 87 SER A N 1
ATOM 661 C CA . SER A 1 87 ? 35.551 38.666 41.648 1.00 21.74 87 SER A CA 1
ATOM 662 C C . SER A 1 87 ? 35.987 38.483 43.092 1.00 21.56 87 SER A C 1
ATOM 663 O O . SER A 1 87 ? 37.069 37.952 43.361 1.00 22.19 87 SER A O 1
ATOM 666 N N . TRP A 1 88 ? 35.156 38.928 44.024 1.00 21.39 88 TRP A N 1
ATOM 667 C CA . TRP A 1 88 ? 35.495 38.771 45.424 1.00 21.59 88 TRP A CA 1
ATOM 668 C C . TRP A 1 88 ? 35.685 37.285 45.693 1.00 21.95 88 TRP A C 1
ATOM 669 O O . TRP A 1 88 ? 36.715 36.861 46.213 1.00 21.28 88 TRP A O 1
ATOM 680 N N . ASN A 1 89 ? 34.685 36.497 45.308 1.00 22.73 89 ASN A N 1
ATOM 681 C CA . ASN A 1 89 ? 34.711 35.052 45.501 1.00 23.28 89 ASN A CA 1
ATOM 682 C C . ASN A 1 89 ? 35.768 34.360 44.660 1.00 23.15 89 ASN A C 1
ATOM 683 O O . ASN A 1 89 ? 36.309 33.328 45.058 1.00 23.91 89 ASN A O 1
ATOM 688 N N . TYR A 1 90 ? 36.060 34.927 43.495 1.00 23.07 90 TYR A N 1
ATOM 689 C CA . TYR A 1 90 ? 37.063 34.371 42.596 1.00 22.29 90 TYR A CA 1
ATOM 690 C C . TYR A 1 90 ? 38.425 34.407 43.276 1.00 22.42 90 TYR A C 1
ATOM 691 O O . TYR A 1 90 ? 39.173 33.431 43.256 1.00 22.03 90 TYR A O 1
ATOM 700 N N . ARG A 1 91 ? 38.743 35.545 43.878 1.00 23.31 91 ARG A N 1
ATOM 701 C CA . ARG A 1 91 ? 40.014 35.706 44.561 1.00 25.11 91 ARG A CA 1
ATOM 702 C C . ARG A 1 91 ? 40.141 34.621 45.634 1.00 25.08 91 ARG A C 1
ATOM 703 O O . ARG A 1 91 ? 41.206 34.033 45.813 1.00 25.85 91 ARG A O 1
ATOM 711 N N . VAL A 1 92 ? 39.046 34.353 46.339 1.00 25.12 92 VAL A N 1
ATOM 712 C CA . VAL A 1 92 ? 39.045 33.343 47.392 1.00 24.46 92 VAL A CA 1
ATOM 713 C C . VAL A 1 92 ? 39.245 31.911 46.885 1.00 25.91 92 VAL A C 1
ATOM 714 O O . VAL A 1 92 ? 40.167 31.224 47.328 1.00 27.22 92 VAL A O 1
ATOM 718 N N . LYS A 1 93 ? 38.408 31.455 45.953 1.00 25.69 93 LYS A N 1
ATOM 719 C CA . LYS A 1 93 ? 38.543 30.086 45.456 1.00 26.31 93 LYS A CA 1
ATOM 720 C C . LYS A 1 93 ? 39.854 29.815 44.722 1.00 27.62 93 LYS A C 1
ATOM 721 O O . LYS A 1 93 ? 40.346 28.683 44.706 1.00 29.07 93 LYS A O 1
ATOM 727 N N . ARG A 1 94 ? 40.426 30.850 44.120 1.00 28.80 94 ARG A N 1
ATOM 728 C CA . ARG A 1 94 ? 41.689 30.710 43.412 1.00 28.86 94 ARG A CA 1
ATOM 729 C C . ARG A 1 94 ? 42.852 30.840 44.387 1.00 30.02 94 ARG A C 1
ATOM 730 O O . ARG A 1 94 ? 43.997 30.553 44.044 1.00 30.68 94 ARG A O 1
ATOM 738 N N . GLU A 1 95 ? 42.551 31.272 45.605 1.00 31.42 95 GLU A N 1
ATOM 739 C CA . GLU A 1 95 ? 43.572 31.441 46.627 1.00 33.90 95 GLU A CA 1
ATOM 740 C C . GLU A 1 95 ? 44.658 32.436 46.196 1.00 33.75 95 GLU A C 1
ATOM 741 O O . GLU A 1 95 ? 45.853 32.217 46.421 1.00 32.56 95 GLU A O 1
ATOM 747 N N . LEU A 1 96 ? 44.223 33.525 45.563 1.00 34.05 96 LEU A N 1
ATOM 748 C CA . LEU A 1 96 ? 45.122 34.583 45.113 1.00 33.58 96 LEU A CA 1
ATOM 749 C C . LEU A 1 96 ? 45.267 35.526 46.290 1.00 34.81 96 LEU A C 1
ATOM 750 O O . LEU A 1 96 ? 44.596 36.553 46.376 1.00 34.85 96 LEU A O 1
ATOM 755 N N . ASN A 1 97 ? 46.146 35.144 47.204 1.00 36.39 97 ASN A N 1
ATOM 756 C CA . ASN A 1 97 ? 46.408 35.904 48.404 1.00 38.33 97 ASN A CA 1
ATOM 757 C C . ASN A 1 97 ? 46.895 37.336 48.190 1.00 38.52 97 ASN A C 1
ATOM 758 O O . ASN A 1 97 ? 46.417 38.264 48.850 1.00 38.29 97 ASN A O 1
ATOM 763 N N . ASP A 1 98 ? 47.844 37.508 47.275 1.00 36.76 98 ASP A N 1
ATOM 764 C CA . ASP A 1 98 ? 48.423 38.815 47.003 1.00 35.42 98 ASP A CA 1
ATOM 765 C C . ASP A 1 98 ? 47.609 39.752 46.121 1.00 33.05 98 ASP A C 1
ATOM 766 O O . ASP A 1 98 ? 47.942 40.927 45.991 1.00 32.66 98 ASP A O 1
ATOM 771 N N . TYR A 1 99 ? 46.537 39.257 45.523 1.00 29.60 99 TYR A N 1
ATOM 772 C CA . TYR A 1 99 ? 45.735 40.108 44.650 1.00 26.99 99 TYR A CA 1
ATOM 773 C C . TYR A 1 99 ? 44.474 40.629 45.288 1.00 25.91 99 TYR A C 1
ATOM 774 O O . TYR A 1 99 ? 43.970 40.058 46.245 1.00 27.32 99 TYR A O 1
ATOM 783 N N . LEU A 1 100 ? 43.978 41.733 44.743 1.00 24.69 100 LEU A N 1
ATOM 784 C CA . LEU A 1 100 ? 42.720 42.333 45.166 1.00 23.72 100 LEU A CA 1
ATOM 785 C C . LEU A 1 100 ? 42.024 42.794 43.882 1.00 22.99 100 LEU A C 1
ATOM 786 O O . LEU A 1 100 ? 42.652 43.423 43.024 1.00 22.33 100 LEU A O 1
ATOM 791 N N . ILE A 1 101 ? 40.745 42.457 43.743 1.00 21.82 101 ILE A N 1
ATOM 792 C CA . ILE A 1 101 ? 39.960 42.854 42.582 1.00 21.70 101 ILE A CA 1
ATOM 793 C C . ILE A 1 101 ? 38.898 43.753 43.173 1.00 23.51 101 ILE A C 1
ATOM 794 O O . ILE A 1 101 ? 37.879 43.290 43.693 1.00 24.90 101 ILE A O 1
ATOM 799 N N . ILE A 1 102 ? 39.156 45.049 43.073 1.00 23.99 102 ILE A N 1
ATOM 800 C CA . ILE A 1 102 ? 38.323 46.079 43.658 1.00 23.95 102 ILE A CA 1
ATOM 801 C C . ILE A 1 102 ? 37.321 46.770 42.765 1.00 24.04 102 ILE A C 1
ATOM 802 O O . ILE A 1 102 ? 37.666 47.240 41.689 1.00 24.03 102 ILE A O 1
ATOM 807 N N . LYS A 1 103 ? 36.076 46.845 43.221 1.00 24.46 103 LYS A N 1
ATOM 808 C CA . LYS A 1 103 ? 35.074 47.556 42.464 1.00 24.19 103 LYS A CA 1
ATOM 809 C C . LYS A 1 103 ? 35.176 49.019 42.873 1.00 24.55 103 LYS A C 1
ATOM 810 O O . LYS A 1 103 ? 35.074 49.357 44.054 1.00 23.09 103 LYS A O 1
ATOM 816 N N . MET A 1 104 ? 35.371 49.881 41.883 1.00 26.02 104 MET A N 1
ATOM 817 C CA . MET A 1 104 ? 35.491 51.316 42.111 1.00 27.25 104 MET A CA 1
ATOM 818 C C . MET A 1 104 ? 34.176 52.091 41.913 1.00 27.01 104 MET A C 1
ATOM 819 O O . MET A 1 104 ? 33.371 51.779 41.031 1.00 27.46 104 MET A O 1
ATOM 824 N N . PRO A 1 105 ? 33.934 53.105 42.752 1.00 26.95 105 PRO A N 1
ATOM 825 C CA . PRO A 1 105 ? 32.709 53.890 42.604 1.00 27.83 105 PRO A CA 1
ATOM 826 C C . PRO A 1 105 ? 32.982 54.853 41.458 1.00 29.61 105 PRO A C 1
ATOM 827 O O . PRO A 1 105 ? 34.030 54.758 40.823 1.00 28.85 105 PRO A O 1
ATOM 831 N N . ASN A 1 106 ? 32.071 55.778 41.184 1.00 32.31 106 ASN A N 1
ATOM 832 C CA . ASN A 1 106 ? 32.309 56.712 40.084 1.00 36.12 106 ASN A CA 1
ATOM 833 C C . ASN A 1 106 ? 33.281 57.803 40.526 1.00 36.95 106 ASN A C 1
ATOM 834 O O . ASN A 1 106 ? 33.508 57.992 41.722 1.00 35.32 106 ASN A O 1
ATOM 839 N N . VAL A 1 107 ? 33.847 58.518 39.557 1.00 38.63 107 VAL A N 1
ATOM 840 C CA . VAL A 1 107 ? 34.805 59.570 39.845 1.00 40.50 107 VAL A CA 1
ATOM 841 C C . VAL A 1 107 ? 34.334 60.563 40.903 1.00 42.42 107 VAL A C 1
ATOM 842 O O . VAL A 1 107 ? 35.107 60.934 41.788 1.00 43.78 107 VAL A O 1
ATOM 846 N N . LYS A 1 108 ? 33.075 60.984 40.833 1.00 44.23 108 LYS A N 1
ATOM 847 C CA . LYS A 1 108 ? 32.568 61.938 41.817 1.00 45.87 108 LYS A CA 1
ATOM 848 C C . LYS A 1 108 ? 32.585 61.376 43.227 1.00 44.96 108 LYS A C 1
ATOM 849 O O . LYS A 1 108 ? 32.725 62.121 44.188 1.00 45.21 108 LYS A O 1
ATOM 855 N N . THR A 1 109 ? 32.454 60.062 43.357 1.00 43.49 109 THR A N 1
ATOM 856 C CA . THR A 1 109 ? 32.456 59.443 44.676 1.00 41.75 109 THR A CA 1
ATOM 857 C C . THR A 1 109 ? 33.853 59.262 45.241 1.00 40.90 109 THR A C 1
ATOM 858 O O . THR A 1 109 ? 34.084 59.487 46.426 1.00 40.05 109 THR A O 1
ATOM 862 N N . PHE A 1 110 ? 34.790 58.863 44.392 1.00 39.83 110 PHE A N 1
ATOM 863 C CA . PHE A 1 110 ? 36.152 58.631 44.845 1.00 39.33 110 PHE A CA 1
ATOM 864 C C . PHE A 1 110 ? 37.102 58.781 43.676 1.00 39.64 110 PHE A C 1
ATOM 865 O O . PHE A 1 110 ? 37.026 58.021 42.714 1.00 39.41 110 PHE A O 1
ATOM 873 N N . ASP A 1 111 ? 37.995 59.761 43.759 1.00 39.86 111 ASP A N 1
ATOM 874 C CA . ASP A 1 111 ? 38.956 59.958 42.695 1.00 40.35 111 ASP A CA 1
ATOM 875 C C . ASP A 1 111 ? 40.065 58.921 42.724 1.00 39.16 111 ASP A C 1
ATOM 876 O O . ASP A 1 111 ? 40.742 58.720 43.734 1.00 38.17 111 ASP A O 1
ATOM 881 N N . PHE A 1 112 ? 40.233 58.292 41.569 1.00 37.87 112 PHE A N 1
ATOM 882 C CA . PHE A 1 112 ? 41.216 57.248 41.303 1.00 36.25 112 PHE A CA 1
ATOM 883 C C . PHE A 1 112 ? 42.582 57.406 41.995 1.00 34.55 112 PHE A C 1
ATOM 884 O O . PHE A 1 112 ? 43.063 56.497 42.682 1.00 33.11 112 PHE A O 1
ATOM 892 N N . ARG A 1 113 ? 43.199 58.562 41.790 1.00 33.50 113 ARG A N 1
ATOM 893 C CA . ARG A 1 113 ? 44.502 58.870 42.351 1.00 33.30 113 ARG A CA 1
ATOM 894 C C . ARG A 1 113 ? 44.602 58.594 43.841 1.00 31.44 113 ARG A C 1
ATOM 895 O O . ARG A 1 113 ? 45.653 58.187 44.326 1.00 31.98 113 ARG A O 1
ATOM 903 N N . LYS A 1 114 ? 43.508 58.816 44.560 1.00 29.02 114 LYS A N 1
ATOM 904 C CA . LYS A 1 114 ? 43.471 58.619 46.002 1.00 26.06 114 LYS A CA 1
ATOM 905 C C . LYS A 1 114 ? 43.894 57.238 46.463 1.00 23.14 114 LYS A C 1
ATOM 906 O O . LYS A 1 114 ? 44.119 57.024 47.642 1.00 21.54 114 LYS A O 1
ATOM 912 N N . ILE A 1 115 ? 44.006 56.293 45.543 1.00 23.59 115 ILE A N 1
ATOM 913 C CA . ILE A 1 115 ? 44.414 54.946 45.932 1.00 24.48 115 ILE A CA 1
ATOM 914 C C . ILE A 1 115 ? 45.925 54.864 46.135 1.00 22.86 115 ILE A C 1
ATOM 915 O O . ILE A 1 115 ? 46.421 53.994 46.841 1.00 22.57 115 ILE A O 1
ATOM 920 N N . PHE A 1 116 ? 46.658 55.785 45.521 1.00 22.16 116 PHE A N 1
ATOM 921 C CA . PHE A 1 116 ? 48.115 55.778 45.616 1.00 21.25 116 PHE A CA 1
ATOM 922 C C . PHE A 1 116 ? 48.669 56.228 46.954 1.00 21.21 116 PHE A C 1
ATOM 923 O O . PHE A 1 116 ? 48.031 56.993 47.668 1.00 19.22 116 PHE A O 1
ATOM 931 N N . ASP A 1 117 ? 49.868 55.743 47.282 1.00 22.05 117 ASP A N 1
ATOM 932 C CA . ASP A 1 117 ? 50.516 56.131 48.517 1.00 21.54 117 ASP A CA 1
ATOM 933 C C . ASP A 1 117 ? 50.993 57.570 48.356 1.00 21.66 117 ASP A C 1
ATOM 934 O O . ASP A 1 117 ? 50.827 58.168 47.293 1.00 21.11 117 ASP A O 1
ATOM 939 N N . ASN A 1 118 ? 51.583 58.128 49.403 1.00 21.83 118 ASN A N 1
ATOM 940 C CA . ASN A 1 118 ? 52.019 59.512 49.363 1.00 22.41 118 ASN A CA 1
ATOM 941 C C . ASN A 1 118 ? 53.048 59.868 48.303 1.00 22.58 118 ASN A C 1
ATOM 942 O O . ASN A 1 118 ? 52.954 60.918 47.674 1.00 23.45 118 ASN A O 1
ATOM 947 N N . GLU A 1 119 ? 54.038 59.006 48.113 1.00 23.19 119 GLU A N 1
ATOM 948 C CA . GLU A 1 119 ? 55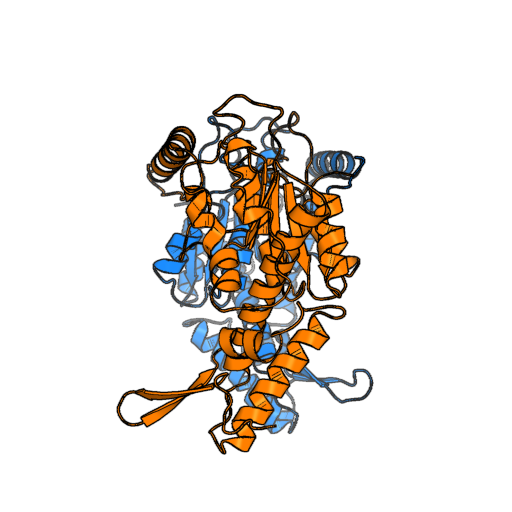.089 59.275 47.142 1.00 23.16 119 GLU A CA 1
ATOM 949 C C . GLU A 1 119 ? 54.541 59.530 45.749 1.00 22.41 119 GLU A C 1
ATOM 950 O O . GLU A 1 119 ? 54.955 60.477 45.080 1.00 21.35 119 GLU A O 1
ATOM 956 N N . THR A 1 120 ? 53.603 58.690 45.322 1.00 19.99 120 THR A N 1
ATOM 957 C CA . THR A 1 120 ? 53.002 58.836 44.010 1.00 19.58 120 THR A CA 1
ATOM 958 C C . THR A 1 120 ? 52.018 60.007 43.938 1.00 20.83 120 THR A C 1
ATOM 959 O O . THR A 1 120 ? 52.006 60.730 42.951 1.00 20.54 120 THR A O 1
ATOM 963 N N . ARG A 1 121 ? 51.198 60.213 44.969 1.00 21.42 121 ARG A N 1
ATOM 964 C CA . ARG A 1 121 ? 50.250 61.330 44.935 1.00 24.13 121 ARG A CA 1
ATOM 965 C C . ARG A 1 121 ? 50.994 62.656 44.759 1.00 23.74 121 ARG A C 1
ATOM 966 O O . ARG A 1 121 ? 50.546 63.545 44.037 1.00 23.10 121 ARG A O 1
ATOM 974 N N . GLU A 1 122 ? 52.131 62.791 45.428 1.00 24.44 122 GLU A N 1
ATOM 975 C CA . GLU A 1 122 ? 52.921 64.009 45.320 1.00 25.37 122 GLU A CA 1
ATOM 976 C C . GLU A 1 122 ? 53.403 64.207 43.894 1.00 22.99 122 GLU A C 1
ATOM 977 O O . GLU A 1 122 ? 53.379 65.318 43.389 1.00 22.46 122 GLU A O 1
ATOM 983 N N . LYS A 1 123 ? 53.839 63.132 43.247 1.00 22.60 123 LYS A N 1
ATOM 984 C CA . LYS A 1 123 ? 54.316 63.232 41.871 1.00 23.77 123 LYS A CA 1
ATOM 985 C C . LYS A 1 123 ? 53.190 63.643 40.935 1.00 24.75 123 LYS A C 1
ATOM 986 O O . LYS A 1 123 ? 53.390 64.431 40.010 1.00 25.64 123 LYS A O 1
ATOM 992 N N . LEU A 1 124 ? 51.995 63.126 41.184 1.00 25.50 124 LEU A N 1
ATOM 993 C CA . LEU A 1 124 ? 50.857 63.471 40.355 1.00 26.73 124 LEU A CA 1
ATOM 994 C C . LEU A 1 124 ? 50.380 64.896 40.626 1.00 28.47 124 LEU A C 1
ATOM 995 O O . LEU A 1 124 ? 50.053 65.621 39.689 1.00 28.90 124 LEU A O 1
ATOM 1000 N N . HIS A 1 125 ? 50.336 65.303 41.894 1.00 31.24 125 HIS A N 1
ATOM 1001 C CA . HIS A 1 125 ? 49.900 66.662 42.218 1.00 34.36 125 HIS A CA 1
ATOM 1002 C C . HIS A 1 125 ? 50.852 67.633 41.557 1.00 34.38 125 HIS A C 1
ATOM 1003 O O . HIS A 1 125 ? 50.464 68.727 41.145 1.00 34.65 125 HIS A O 1
ATOM 1010 N N . GLN A 1 126 ? 52.109 67.226 41.466 1.00 33.72 126 GLN A N 1
ATOM 1011 C CA . GLN A 1 126 ? 53.115 68.059 40.850 1.00 33.71 126 GLN A CA 1
ATOM 1012 C C . GLN A 1 126 ? 52.792 68.173 39.361 1.00 34.01 126 GLN A C 1
ATOM 1013 O O . GLN A 1 126 ? 52.800 69.275 38.804 1.00 35.88 126 GLN A O 1
ATOM 1019 N N . LEU A 1 127 ? 52.486 67.046 38.719 1.00 32.42 127 LEU A N 1
ATOM 1020 C CA . LEU A 1 127 ? 52.137 67.054 37.299 1.00 31.31 127 LEU A CA 1
ATOM 1021 C C . LEU A 1 127 ? 50.866 67.863 37.114 1.00 33.11 127 LEU A C 1
ATOM 1022 O O . LEU A 1 127 ? 50.720 68.617 36.158 1.00 34.10 127 LEU A O 1
ATOM 1027 N N . GLU A 1 128 ? 49.939 67.693 38.042 1.00 35.33 128 GLU A N 1
ATOM 1028 C CA . GLU A 1 128 ? 48.674 68.390 37.973 1.00 37.67 128 GLU A CA 1
ATOM 1029 C C . GLU A 1 128 ? 48.801 69.899 38.165 1.00 38.85 128 GLU A C 1
ATOM 1030 O O . GLU A 1 128 ? 48.113 70.670 37.497 1.00 38.33 128 GLU A O 1
ATOM 1036 N N . LYS A 1 129 ? 49.666 70.333 39.077 1.00 40.96 129 LYS A N 1
ATOM 1037 C CA . LYS A 1 129 ? 49.816 71.766 39.279 1.00 42.79 129 LYS A CA 1
ATOM 1038 C C . LYS A 1 129 ? 50.581 72.423 38.143 1.00 42.06 129 LYS A C 1
ATOM 1039 O O . LYS A 1 129 ? 50.278 73.559 37.769 1.00 41.37 129 LYS A O 1
ATOM 1045 N N . SER A 1 130 ? 51.578 71.727 37.602 1.00 41.29 130 SER A N 1
ATOM 1046 C CA . SER A 1 130 ? 52.341 72.291 36.495 1.00 40.87 130 SER A CA 1
ATOM 1047 C C . SER A 1 130 ? 51.365 72.505 35.340 1.00 41.46 130 SER A C 1
ATOM 1048 O O . SER A 1 130 ? 51.398 73.551 34.697 1.00 41.88 130 SER A O 1
ATOM 1051 N N . LEU A 1 131 ? 50.484 71.535 35.108 1.00 41.46 131 LEU A N 1
ATOM 1052 C CA . LEU A 1 131 ? 49.531 71.633 34.021 1.00 41.38 131 LEU A CA 1
ATOM 1053 C C . LEU A 1 131 ? 48.624 72.850 34.228 1.00 44.59 131 LEU A C 1
ATOM 1054 O O . LEU A 1 131 ? 48.637 73.766 33.409 1.00 44.65 131 LEU A O 1
ATOM 1059 N N . LEU A 1 132 ? 47.900 72.888 35.351 1.00 47.73 132 LEU A N 1
ATOM 1060 C CA . LEU A 1 132 ? 46.989 73.995 35.670 1.00 50.23 132 LEU A CA 1
ATOM 1061 C C . LEU A 1 132 ? 47.657 75.379 35.675 1.00 51.68 132 LEU A C 1
ATOM 1062 O O . LEU A 1 132 ? 46.958 76.386 35.541 1.00 51.41 132 LEU A O 1
ATOM 1067 N N . THR A 1 133 ? 48.988 75.433 35.755 1.00 53.65 133 THR A N 1
ATOM 1068 C CA . THR A 1 133 ? 49.700 76.711 35.775 1.00 56.40 133 THR A CA 1
ATOM 1069 C C . THR A 1 133 ? 50.341 77.120 34.433 1.00 58.41 133 THR A C 1
ATOM 1070 O O . THR A 1 133 ? 51.563 77.136 34.280 1.00 59.43 133 THR A O 1
ATOM 1074 N N . HIS A 1 134 ? 49.501 77.454 33.466 1.00 60.97 134 HIS A N 1
ATOM 1075 C CA . HIS A 1 134 ? 49.943 77.913 32.155 1.00 63.72 134 HIS A CA 1
ATOM 1076 C C . HIS A 1 134 ? 48.881 78.901 31.692 1.00 63.76 134 HIS A C 1
ATOM 1077 O O . HIS A 1 134 ? 47.756 78.873 32.188 1.00 62.80 134 HIS A O 1
ATOM 1084 N N . LYS A 1 135 ? 49.237 79.783 30.765 1.00 63.93 135 LYS A N 1
ATOM 1085 C CA . LYS A 1 135 ? 48.298 80.782 30.274 1.00 63.88 135 LYS A CA 1
ATOM 1086 C C . LYS A 1 135 ? 46.913 80.207 30.011 1.00 62.38 135 LYS A C 1
ATOM 1087 O O . LYS A 1 135 ? 45.909 80.854 30.297 1.00 63.08 135 LYS A O 1
ATOM 1093 N N . GLN A 1 136 ? 46.852 78.996 29.471 1.00 59.93 136 GLN A N 1
ATOM 1094 C CA . GLN A 1 136 ? 45.568 78.345 29.264 1.00 57.98 136 GLN A CA 1
ATOM 1095 C C . GLN A 1 136 ? 45.658 77.110 30.143 1.00 54.98 136 GLN A C 1
ATOM 1096 O O . GLN A 1 136 ? 46.590 76.318 30.013 1.00 54.47 136 GLN A O 1
ATOM 1102 N N . GLN A 1 137 ? 44.704 76.958 31.054 1.00 51.36 137 GLN A N 1
ATOM 1103 C CA . GLN A 1 137 ? 44.718 75.823 31.957 1.00 47.60 137 GLN A CA 1
ATOM 1104 C C . GLN A 1 137 ? 44.415 74.513 31.275 1.00 43.36 137 GLN A C 1
ATOM 1105 O O . GLN A 1 137 ? 43.474 74.395 30.484 1.00 40.51 137 GLN A O 1
ATOM 1111 N N . VAL A 1 138 ? 45.239 73.530 31.605 1.00 39.24 138 VAL A N 1
ATOM 1112 C CA . VAL A 1 138 ? 45.113 72.182 31.093 1.00 35.36 138 VAL A CA 1
ATOM 1113 C C . VAL A 1 138 ? 44.955 71.346 32.343 1.00 34.66 138 VAL A C 1
ATOM 1114 O O . VAL A 1 138 ? 45.821 71.362 33.212 1.00 36.34 138 VAL A O 1
ATOM 1118 N N . ARG A 1 139 ? 43.844 70.637 32.459 1.00 33.51 139 ARG A N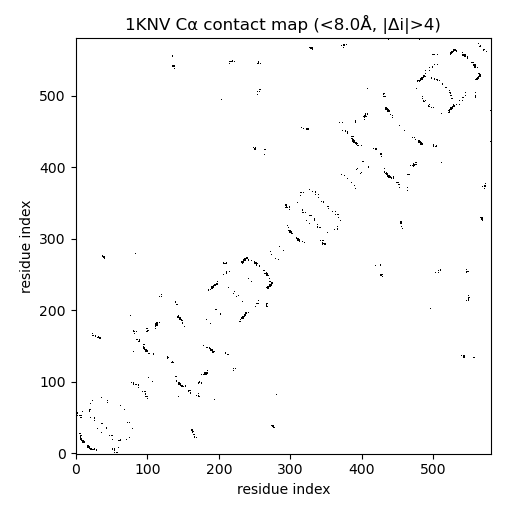 1
ATOM 1119 C CA . ARG A 1 139 ? 43.627 69.813 33.633 1.00 33.72 139 ARG A CA 1
ATOM 1120 C C . ARG A 1 139 ? 43.913 68.348 33.368 1.00 31.46 139 ARG A C 1
ATOM 1121 O O . ARG A 1 139 ? 43.872 67.886 32.233 1.00 30.17 139 ARG A O 1
ATOM 1129 N N . LEU A 1 140 ? 44.221 67.627 34.437 1.00 29.37 140 LEU A N 1
ATOM 1130 C CA . LEU A 1 140 ? 44.458 66.202 34.355 1.00 28.92 140 LEU A CA 1
ATOM 1131 C C . LEU A 1 140 ? 43.161 65.591 34.882 1.00 28.56 140 LEU A C 1
ATOM 1132 O O . LEU A 1 140 ? 42.951 65.530 36.082 1.00 29.66 140 LEU A O 1
ATOM 1137 N N . ILE A 1 141 ? 42.264 65.185 33.994 1.00 27.95 141 ILE A N 1
ATOM 1138 C CA . ILE A 1 141 ? 41.015 64.594 34.441 1.00 26.50 141 ILE A CA 1
ATOM 1139 C C . ILE A 1 141 ? 41.120 63.087 34.306 1.00 27.80 141 ILE A C 1
ATOM 1140 O O . ILE A 1 141 ? 41.450 62.574 33.236 1.00 27.39 141 ILE A O 1
ATOM 1145 N N . THR A 1 142 ? 40.856 62.388 35.406 1.00 28.73 142 THR A N 1
ATOM 1146 C CA . THR A 1 142 ? 40.933 60.930 35.449 1.00 30.77 142 THR A CA 1
ATOM 1147 C C . THR A 1 142 ? 39.544 60.303 35.577 1.00 30.59 142 THR A C 1
ATOM 1148 O O . THR A 1 142 ? 38.571 60.985 35.890 1.00 32.07 142 THR A O 1
ATOM 1152 N N . SER A 1 143 ? 39.451 59.005 35.316 1.00 29.85 143 SER A N 1
ATOM 1153 C CA . SER A 1 143 ? 38.186 58.295 35.454 1.00 28.47 143 SER A CA 1
ATOM 1154 C C . SER A 1 143 ? 38.507 57.044 36.249 1.00 27.05 143 SER A C 1
ATOM 1155 O O . SER A 1 143 ? 39.672 56.663 36.377 1.00 25.69 143 SER A O 1
ATOM 1158 N N . ASN A 1 144 ? 37.477 56.412 36.796 1.00 26.22 144 ASN A N 1
ATOM 1159 C CA . ASN A 1 144 ? 37.676 55.204 37.565 1.00 24.52 144 ASN A CA 1
ATOM 1160 C C . ASN A 1 144 ? 37.302 53.983 36.774 1.00 24.19 144 ASN A C 1
ATOM 1161 O O . ASN A 1 144 ? 36.202 53.893 36.226 1.00 25.62 144 ASN A O 1
ATOM 1166 N N . PRO A 1 145 ? 38.228 53.030 36.671 1.00 23.97 145 PRO A N 1
ATOM 1167 C CA . PRO A 1 145 ? 37.851 51.834 35.923 1.00 24.51 145 PRO A CA 1
ATOM 1168 C C . PRO A 1 145 ? 36.870 51.063 36.831 1.00 25.59 145 PRO A C 1
ATOM 1169 O O . PRO A 1 145 ? 37.052 51.021 38.055 1.00 26.75 145 PRO A O 1
ATOM 1173 N N . ASP A 1 146 ? 35.828 50.477 36.250 1.00 24.51 146 ASP A N 1
ATOM 1174 C CA . ASP A 1 146 ? 34.857 49.724 37.038 1.00 22.68 146 ASP A CA 1
ATOM 1175 C C . ASP A 1 146 ? 35.520 48.759 38.013 1.00 21.82 146 ASP A C 1
ATOM 1176 O O . ASP A 1 146 ? 35.098 48.645 39.162 1.00 19.57 146 ASP A O 1
ATOM 1181 N N . LEU A 1 147 ? 36.553 48.066 37.538 1.00 22.12 147 LEU A N 1
ATOM 1182 C CA . LEU A 1 147 ? 37.320 47.119 38.351 1.00 22.32 147 LEU A CA 1
ATOM 1183 C C . LEU A 1 147 ? 38.784 47.522 38.307 1.00 23.22 147 LEU A C 1
ATOM 1184 O O . LEU A 1 147 ? 39.276 48.004 37.287 1.00 23.93 147 LEU A O 1
ATOM 1189 N N . LEU A 1 148 ? 39.480 47.332 39.418 1.00 22.79 148 LEU A N 1
ATOM 1190 C CA . LEU A 1 148 ? 40.898 47.641 39.469 1.00 21.83 148 LEU A CA 1
ATOM 1191 C C . LEU A 1 148 ? 41.585 46.455 40.126 1.00 21.34 148 LEU A C 1
ATOM 1192 O O . LEU A 1 148 ? 41.262 46.093 41.253 1.00 21.07 148 LEU A O 1
ATOM 1197 N N . ILE A 1 149 ? 42.508 45.822 39.412 1.00 21.10 149 ILE A N 1
ATOM 1198 C CA . ILE A 1 149 ? 43.209 44.679 39.969 1.00 20.38 149 ILE A CA 1
ATOM 1199 C C . ILE A 1 149 ? 44.576 45.141 40.444 1.00 21.47 149 ILE A C 1
ATOM 1200 O O . ILE A 1 149 ? 45.295 45.813 39.711 1.00 21.24 149 ILE A O 1
ATOM 1205 N N . ILE A 1 150 ? 44.922 44.810 41.685 1.00 22.60 150 ILE A N 1
ATOM 1206 C CA . ILE A 1 150 ? 46.221 45.195 42.224 1.00 23.39 150 ILE A CA 1
ATOM 1207 C C . ILE A 1 150 ? 46.872 44.027 42.948 1.00 23.42 150 ILE A C 1
ATOM 1208 O O . ILE A 1 150 ? 46.195 43.134 43.468 1.00 22.01 150 ILE A O 1
ATOM 1213 N N . ARG A 1 151 ? 48.196 44.025 42.956 1.00 24.13 151 ARG A N 1
ATOM 1214 C CA . ARG A 1 151 ? 48.950 42.976 43.616 1.00 25.86 151 ARG A CA 1
ATOM 1215 C C . ARG A 1 151 ? 49.896 43.618 44.625 1.00 26.44 151 ARG A C 1
ATOM 1216 O O . ARG A 1 151 ? 50.907 44.215 44.258 1.00 27.53 151 ARG A O 1
ATOM 1224 N N . GLN A 1 152 ? 49.547 43.512 45.899 1.00 26.45 152 GLN A N 1
ATOM 1225 C CA . GLN A 1 152 ? 50.363 44.060 46.972 1.00 26.00 152 GLN A CA 1
ATOM 1226 C C . GLN A 1 152 ? 49.974 43.271 48.215 1.00 26.14 152 GLN A C 1
ATOM 1227 O O . GLN A 1 152 ? 48.933 43.509 48.823 1.00 23.67 152 GLN A O 1
ATOM 1233 N N . LYS A 1 153 ? 50.823 42.312 48.563 1.00 28.55 153 LYS A N 1
ATOM 1234 C CA . LYS A 1 153 ? 50.594 41.428 49.697 1.00 30.38 153 LYS A CA 1
ATOM 1235 C C . LYS A 1 153 ? 50.193 42.085 51.014 1.00 30.78 153 LYS A C 1
ATOM 1236 O O . LYS A 1 153 ? 49.304 41.592 51.706 1.00 32.00 153 LYS A O 1
ATOM 1242 N N . ASP A 1 154 ? 50.828 43.197 51.362 1.00 30.98 154 ASP A N 1
ATOM 1243 C CA . ASP A 1 154 ? 50.530 43.855 52.628 1.00 30.64 154 ASP A CA 1
ATOM 1244 C C . ASP A 1 154 ? 49.190 44.584 52.747 1.00 30.23 154 ASP A C 1
ATOM 1245 O O . ASP A 1 154 ? 48.936 45.263 53.736 1.00 31.04 154 ASP A O 1
ATOM 1250 N N . LEU A 1 155 ? 48.317 44.434 51.759 1.00 30.86 155 LEU A N 1
ATOM 1251 C CA . LEU A 1 155 ? 47.010 45.096 51.816 1.00 30.16 155 LEU A CA 1
ATOM 1252 C C . LEU A 1 155 ? 45.885 44.092 52.067 1.00 30.67 155 LEU A C 1
ATOM 1253 O O . LEU A 1 155 ? 44.727 44.473 52.244 1.00 30.57 155 LEU A O 1
ATOM 1258 N N . ILE A 1 156 ? 46.239 42.810 52.069 1.00 31.01 156 ILE A N 1
ATOM 1259 C CA . ILE A 1 156 ? 45.276 41.732 52.261 1.00 30.67 156 ILE A CA 1
ATOM 1260 C C . ILE A 1 156 ? 44.900 41.486 53.715 1.00 31.79 156 ILE A C 1
ATOM 1261 O O . ILE A 1 156 ? 45.760 41.240 54.563 1.00 32.12 156 ILE A O 1
ATOM 1266 N N . LYS A 1 157 ? 43.607 41.559 53.995 1.00 32.06 157 LYS A N 1
ATOM 1267 C CA . LYS A 1 157 ? 43.104 41.303 55.330 1.00 32.22 157 LYS A CA 1
ATOM 1268 C C . LYS A 1 157 ? 42.575 39.878 55.327 1.00 32.78 157 LYS A C 1
ATOM 1269 O O . LYS A 1 157 ? 42.107 39.381 54.304 1.00 32.58 157 LYS A O 1
ATOM 1275 N N . SER A 1 158 ? 42.664 39.208 56.466 1.00 33.86 158 SER A N 1
ATOM 1276 C CA . SER A 1 158 ? 42.177 37.841 56.555 1.00 34.84 158 SER A CA 1
ATOM 1277 C C . SER A 1 158 ? 40.691 37.762 56.183 1.00 34.47 158 SER A C 1
ATOM 1278 O O . SER A 1 158 ? 40.257 36.794 55.571 1.00 34.63 158 SER A O 1
ATOM 1281 N N . GLU A 1 159 ? 39.920 38.787 56.538 1.00 34.30 159 GLU A N 1
ATOM 1282 C CA . GLU A 1 159 ? 38.490 38.802 56.247 1.00 35.00 159 GLU A CA 1
ATOM 1283 C C . GLU A 1 159 ? 38.133 38.896 54.769 1.00 34.17 159 GLU A C 1
ATOM 1284 O O . GLU A 1 159 ? 36.965 38.766 54.407 1.00 33.67 159 GLU A O 1
ATOM 1290 N N . TYR A 1 160 ? 39.126 39.146 53.923 1.00 33.48 160 TYR A N 1
ATOM 1291 C CA . TYR A 1 160 ? 38.897 39.224 52.483 1.00 32.96 160 TYR A CA 1
ATOM 1292 C C . TYR A 1 160 ? 38.777 37.798 51.998 1.00 33.92 160 TYR A C 1
ATOM 1293 O O . TYR A 1 160 ? 38.246 37.529 50.921 1.00 33.48 160 TYR A O 1
ATOM 1302 N N . ASN A 1 161 ? 39.294 36.889 52.813 1.00 35.39 161 ASN A N 1
ATOM 1303 C CA . ASN A 1 161 ? 39.276 35.468 52.505 1.00 36.99 161 ASN A CA 1
ATOM 1304 C C . ASN A 1 161 ? 37.956 34.768 52.856 1.00 36.14 161 ASN A C 1
ATOM 1305 O O . ASN A 1 161 ? 37.829 33.553 52.712 1.00 36.10 161 ASN A O 1
ATOM 1310 N N . LEU A 1 162 ? 36.974 35.537 53.312 1.00 34.78 162 LEU A N 1
ATOM 1311 C CA . LEU A 1 162 ? 35.675 34.977 53.630 1.00 34.17 162 LEU A CA 1
ATOM 1312 C C . LEU A 1 162 ? 34.790 35.184 52.410 1.00 34.04 162 LEU A C 1
ATOM 1313 O O . LEU A 1 162 ? 34.474 36.323 52.047 1.00 33.68 162 LEU A O 1
ATOM 1318 N N . PRO A 1 163 ? 34.368 34.080 51.763 1.00 33.58 163 PRO A N 1
ATOM 1319 C CA . PRO A 1 163 ? 33.518 34.150 50.571 1.00 31.92 163 PRO A CA 1
ATOM 1320 C C . PRO A 1 163 ? 32.157 34.748 50.847 1.00 29.78 163 PRO A C 1
ATOM 1321 O O . PRO A 1 163 ? 31.651 34.662 51.955 1.00 30.00 163 PRO A O 1
ATOM 1325 N N . ILE A 1 164 ? 31.580 35.364 49.825 1.00 29.04 164 ILE A N 1
ATOM 1326 C CA . ILE A 1 164 ? 30.262 35.968 49.918 1.00 28.37 164 ILE A CA 1
ATOM 1327 C C . ILE A 1 164 ? 29.288 34.916 49.400 1.00 29.15 164 ILE A C 1
ATOM 1328 O O . ILE A 1 164 ? 29.102 34.776 48.194 1.00 29.14 164 ILE A O 1
ATOM 1333 N N . ASN A 1 165 ? 28.676 34.167 50.311 1.00 30.66 165 ASN A N 1
ATOM 1334 C CA . ASN A 1 165 ? 27.754 33.107 49.916 1.00 31.99 165 ASN A CA 1
ATOM 1335 C C . ASN A 1 165 ? 26.307 33.547 49.764 1.00 33.18 165 ASN A C 1
ATOM 1336 O O . ASN A 1 165 ? 25.481 32.770 49.300 1.00 34.61 165 ASN A O 1
ATOM 1341 N N . LYS A 1 166 ? 26.004 34.792 50.113 1.00 34.85 166 LYS A N 1
ATOM 1342 C CA . LYS A 1 166 ? 24.625 35.282 50.091 1.00 35.29 166 LYS A CA 1
ATOM 1343 C C . LYS A 1 166 ? 24.638 36.790 49.922 1.00 35.10 166 LYS A C 1
ATOM 1344 O O . LYS A 1 166 ? 25.523 37.455 50.437 1.00 35.50 166 LYS A O 1
ATOM 1350 N N . LEU A 1 167 ? 23.667 37.348 49.205 1.00 34.84 167 LEU A N 1
ATOM 1351 C CA . LEU A 1 167 ? 23.654 38.792 49.007 1.00 35.66 167 LEU A CA 1
ATOM 1352 C C . LEU A 1 167 ? 22.832 39.518 50.104 1.00 36.79 167 LEU A C 1
ATOM 1353 O O . LEU A 1 167 ? 21.614 39.383 50.192 1.00 37.50 167 LEU A O 1
ATOM 1358 N N . THR A 1 168 ? 23.522 40.261 50.954 1.00 38.03 168 THR A N 1
ATOM 1359 C CA . THR A 1 168 ? 22.913 41.008 52.036 1.00 38.67 168 THR A CA 1
ATOM 1360 C C . THR A 1 168 ? 23.435 42.434 51.999 1.00 40.71 168 THR A C 1
ATOM 1361 O O . THR A 1 168 ? 24.522 42.684 51.481 1.00 41.17 168 THR A O 1
ATOM 1365 N N . HIS A 1 169 ? 22.644 43.370 52.517 1.00 42.91 169 HIS A N 1
ATOM 1366 C CA . HIS A 1 169 ? 23.019 44.778 52.544 1.00 44.42 169 HIS A CA 1
ATOM 1367 C C . HIS A 1 169 ? 24.441 44.937 53.067 1.00 44.58 169 HIS A C 1
ATOM 1368 O O . HIS A 1 169 ? 25.104 45.952 52.892 1.00 45.37 169 HIS A O 1
ATOM 1375 N N . GLU A 1 170 ? 24.903 43.876 53.682 1.00 44.89 170 GLU A N 1
ATOM 1376 C CA . GLU A 1 170 ? 26.176 43.820 54.349 1.00 45.54 170 GLU A CA 1
ATOM 1377 C C . GLU A 1 170 ? 27.307 43.199 53.534 1.00 44.18 170 GLU A C 1
ATOM 1378 O O . GLU A 1 170 ? 28.434 43.683 53.572 1.00 43.31 170 GLU A O 1
ATOM 1384 N N . ASN A 1 171 ? 27.023 42.104 52.836 1.00 42.59 171 ASN A N 1
ATOM 1385 C CA . ASN A 1 171 ? 28.028 41.480 51.986 1.00 40.94 171 ASN A CA 1
ATOM 1386 C C . ASN A 1 171 ? 28.244 42.463 50.835 1.00 39.87 171 ASN A C 1
ATOM 1387 O O . ASN A 1 171 ? 29.350 42.626 50.321 1.00 39.05 171 ASN A O 1
ATOM 1392 N N . ILE A 1 172 ? 27.161 43.118 50.434 1.00 37.52 172 ILE A N 1
ATOM 1393 C CA . ILE A 1 172 ? 27.210 44.068 49.345 1.00 35.79 172 ILE A CA 1
ATOM 1394 C C . ILE A 1 172 ? 28.075 45.265 49.707 1.00 36.78 172 ILE A C 1
ATOM 1395 O O . ILE A 1 172 ? 28.802 45.785 48.862 1.00 36.61 172 ILE A O 1
ATOM 1400 N N . ASP A 1 173 ? 28.021 45.691 50.965 1.00 38.16 173 ASP A N 1
ATOM 1401 C CA . ASP A 1 173 ? 28.826 46.830 51.394 1.00 38.74 173 ASP A CA 1
ATOM 1402 C C . ASP A 1 173 ? 30.316 46.537 51.522 1.00 38.41 173 ASP A C 1
ATOM 1403 O O . ASP A 1 173 ? 31.135 47.366 51.129 1.00 38.60 173 ASP A O 1
ATOM 1408 N N . VAL A 1 174 ? 30.684 45.377 52.060 1.00 37.71 174 VAL A N 1
ATOM 1409 C CA . VAL A 1 174 ? 32.105 45.066 52.172 1.00 37.91 174 VAL A CA 1
ATOM 1410 C C . VAL A 1 174 ? 32.714 45.123 50.770 1.00 37.87 174 VAL A C 1
ATOM 1411 O O . VAL A 1 174 ? 33.794 45.676 50.566 1.00 38.39 174 VAL A O 1
ATOM 1415 N N . ALA A 1 175 ? 32.000 44.568 49.797 1.00 36.73 175 ALA A N 1
ATOM 1416 C CA . ALA A 1 175 ? 32.476 44.557 48.424 1.00 34.45 175 ALA A CA 1
ATOM 1417 C C . ALA A 1 175 ? 32.524 45.952 47.799 1.00 33.49 175 ALA A C 1
ATOM 1418 O O . ALA A 1 175 ? 33.499 46.293 47.139 1.00 33.79 175 ALA A O 1
ATOM 1420 N N . LEU A 1 176 ? 31.487 46.761 48.008 1.00 32.26 176 LEU A N 1
ATOM 1421 C CA . LEU A 1 176 ? 31.451 48.103 47.427 1.00 32.17 176 LEU A CA 1
ATOM 1422 C C . LEU A 1 176 ? 32.204 49.189 48.196 1.00 32.99 176 LEU A C 1
ATOM 1423 O O . LEU A 1 176 ? 32.215 50.356 47.782 1.00 33.21 176 LEU A O 1
ATOM 1428 N N . THR A 1 177 ? 32.826 48.816 49.312 1.00 32.40 177 THR A N 1
ATOM 1429 C CA . THR A 1 177 ? 33.589 49.777 50.105 1.00 31.78 177 THR A CA 1
ATOM 1430 C C . THR A 1 177 ? 35.002 49.258 50.338 1.00 30.43 177 THR A C 1
ATOM 1431 O O . THR A 1 177 ? 35.764 49.827 51.121 1.00 30.80 177 THR A O 1
ATOM 1435 N N . LEU A 1 178 ? 35.344 48.171 49.654 1.00 28.65 178 LEU A N 1
ATOM 1436 C CA . LEU A 1 178 ? 36.674 47.592 49.765 1.00 27.76 178 LEU A CA 1
ATOM 1437 C C . LEU A 1 178 ? 37.744 48.638 49.377 1.00 27.63 178 LEU A C 1
ATOM 1438 O O . LEU A 1 178 ? 38.848 48.655 49.926 1.00 25.44 178 LEU A O 1
ATOM 1443 N N . PHE A 1 179 ? 37.400 49.516 48.437 1.00 27.01 179 PHE A N 1
ATOM 1444 C CA . PHE A 1 179 ? 38.318 50.552 47.978 1.00 27.70 179 PHE A CA 1
ATOM 1445 C C . PHE A 1 179 ? 38.742 51.484 49.102 1.00 30.25 179 PHE A C 1
ATOM 1446 O O . PHE A 1 179 ? 39.821 52.079 49.058 1.00 30.26 179 PHE A O 1
ATOM 1454 N N . LYS A 1 180 ? 37.887 51.618 50.109 1.00 31.48 180 LYS A N 1
ATOM 1455 C CA . LYS A 1 180 ? 38.192 52.482 51.234 1.00 30.91 180 LYS A CA 1
ATOM 1456 C C . LYS A 1 180 ? 39.364 51.919 52.023 1.00 29.64 180 LYS A C 1
ATOM 1457 O O . LYS A 1 180 ? 40.157 52.666 52.582 1.00 29.69 180 LYS A O 1
ATOM 1463 N N . ASP A 1 181 ? 39.487 50.600 52.054 1.00 29.02 181 ASP A N 1
ATOM 1464 C CA . ASP A 1 181 ? 40.566 49.975 52.798 1.00 28.79 181 ASP A CA 1
ATOM 1465 C C . ASP A 1 181 ? 41.946 50.226 52.215 1.00 29.49 181 ASP A C 1
ATOM 1466 O O . ASP A 1 181 ? 42.941 50.209 52.936 1.00 30.98 181 ASP A O 1
ATOM 1471 N N . ILE A 1 182 ? 42.016 50.452 50.911 1.00 28.97 182 ILE A N 1
ATOM 1472 C CA . ILE A 1 182 ? 43.307 50.650 50.286 1.00 27.96 182 ILE A CA 1
ATOM 1473 C C . ILE A 1 182 ? 43.657 52.095 49.937 1.00 27.39 182 ILE A C 1
ATOM 1474 O O . ILE A 1 182 ? 44.760 52.360 49.481 1.00 26.76 182 ILE A O 1
ATOM 1479 N N . GLU A 1 183 ? 42.739 53.029 50.175 1.00 27.34 183 GLU A N 1
ATOM 1480 C CA . GLU A 1 183 ? 42.999 54.442 49.888 1.00 28.70 183 GLU A CA 1
ATOM 1481 C C . GLU A 1 183 ? 44.304 54.931 50.513 1.00 27.14 183 GLU A C 1
ATOM 1482 O O . GLU A 1 183 ? 44.553 54.718 51.693 1.00 25.18 183 GLU A O 1
ATOM 1488 N N . GLY A 1 184 ? 45.127 55.589 49.700 1.00 27.05 184 GLY A N 1
ATOM 1489 C CA . GLY A 1 184 ? 46.397 56.119 50.167 1.00 24.36 184 GLY A CA 1
ATOM 1490 C C . GLY A 1 184 ? 47.451 55.075 50.471 1.00 23.82 184 GLY A C 1
ATOM 1491 O O . GLY A 1 184 ? 48.495 55.410 51.026 1.00 24.24 184 GLY A O 1
ATOM 1492 N N . LYS A 1 185 ? 47.214 53.821 50.082 1.00 24.32 185 LYS A N 1
ATOM 1493 C CA . LYS A 1 185 ? 48.161 52.732 50.374 1.00 23.36 185 LYS A CA 1
ATOM 1494 C C . LYS A 1 185 ? 48.737 51.945 49.206 1.00 22.07 185 LYS A C 1
ATOM 1495 O O . LYS A 1 185 ? 49.526 51.030 49.418 1.00 21.80 185 LYS A O 1
ATOM 1501 N N A CYS A 1 186 ? 48.353 52.281 47.983 0.61 20.47 186 CYS A N 1
ATOM 1502 N N B CYS A 1 186 ? 48.355 52.281 47.983 0.39 22.86 186 CYS A N 1
ATOM 1503 C CA A CYS A 1 186 ? 48.846 51.528 46.838 0.61 20.93 186 CYS A CA 1
ATOM 1504 C CA B CYS A 1 186 ? 48.848 51.524 46.840 0.39 23.41 186 CYS A CA 1
ATOM 1505 C C A CYS A 1 186 ? 50.119 52.056 46.198 0.61 21.05 186 CYS A C 1
ATOM 1506 C C B CYS A 1 186 ? 50.116 52.054 46.195 0.39 22.57 186 CYS A C 1
ATOM 1507 O O A CYS A 1 186 ? 50.191 53.215 45.802 0.61 21.11 186 CYS A O 1
ATOM 1508 O O B CYS A 1 186 ? 50.179 53.213 45.789 0.39 21.03 186 CYS A O 1
ATOM 1513 N N . LYS A 1 187 ? 51.128 51.195 46.107 1.00 22.37 187 LYS A N 1
ATOM 1514 C CA . LYS A 1 187 ? 52.366 51.574 45.458 1.00 22.63 187 LYS A CA 1
ATOM 1515 C C . LYS A 1 187 ? 51.924 51.667 43.986 1.00 22.42 187 LYS A C 1
ATOM 1516 O O . LYS A 1 187 ? 51.112 50.852 43.530 1.00 20.59 187 LYS A O 1
ATOM 1522 N N . TRP A 1 188 ? 52.446 52.644 43.248 1.00 20.85 188 TRP A N 1
ATOM 1523 C CA . TRP A 1 188 ? 52.045 52.819 41.857 1.00 20.15 188 TRP A CA 1
ATOM 1524 C C . TRP A 1 188 ? 52.200 51.564 41.003 1.00 20.46 188 TRP A C 1
ATOM 1525 O O . TRP A 1 188 ? 51.323 51.257 40.195 1.00 20.96 188 TRP A O 1
ATOM 1536 N N . ASP A 1 189 ? 53.303 50.837 41.166 1.00 20.26 189 ASP A N 1
ATOM 1537 C CA . ASP A 1 189 ? 53.504 49.638 40.358 1.00 21.92 189 ASP A CA 1
ATOM 1538 C C . ASP A 1 189 ? 52.810 48.400 40.906 1.00 23.21 189 ASP A C 1
ATOM 1539 O O . ASP A 1 189 ? 53.153 47.273 40.537 1.00 23.77 189 ASP A O 1
ATOM 1544 N N . SER A 1 190 ? 51.841 48.613 41.796 1.00 22.73 190 SER A N 1
ATOM 1545 C CA . SER A 1 190 ? 51.077 47.510 42.357 1.00 21.68 190 SER A CA 1
ATOM 1546 C C . SER A 1 190 ? 49.858 47.297 41.464 1.00 21.67 190 SER A C 1
ATOM 1547 O O . SER A 1 190 ? 49.225 46.253 41.509 1.00 22.04 190 SER A O 1
ATOM 1550 N N . LEU A 1 191 ? 49.547 48.291 40.636 1.00 22.48 191 LEU A N 1
ATOM 1551 C CA . LEU A 1 191 ? 48.399 48.207 39.748 1.00 22.52 191 LEU A CA 1
ATOM 1552 C C . LEU A 1 191 ? 48.712 47.204 38.661 1.00 21.54 191 LEU A C 1
ATOM 1553 O O . LEU A 1 191 ? 49.798 47.245 38.073 1.00 23.63 191 LEU A O 1
ATOM 1558 N N . VAL A 1 192 ? 47.790 46.281 38.429 1.00 20.68 192 VAL A N 1
ATOM 1559 C CA . VAL A 1 192 ? 47.959 45.265 37.400 1.00 19.01 192 VAL A CA 1
ATOM 1560 C C . VAL A 1 192 ? 47.096 45.613 36.197 1.00 18.81 192 VAL A C 1
ATOM 1561 O O . VAL A 1 192 ? 47.590 45.658 35.067 1.00 19.52 192 VAL A O 1
ATOM 1565 N N . ALA A 1 193 ? 45.832 45.939 36.451 1.00 18.20 193 ALA A N 1
ATOM 1566 C CA . ALA A 1 193 ? 44.945 46.266 35.358 1.00 16.76 193 ALA A CA 1
ATOM 1567 C C . ALA A 1 193 ? 43.669 46.918 35.820 1.00 16.55 193 ALA A C 1
ATOM 1568 O O . ALA A 1 193 ? 43.350 46.925 37.003 1.00 18.07 193 ALA A O 1
ATOM 1570 N N . GLY A 1 194 ? 42.949 47.470 34.855 1.00 15.71 194 GLY A N 1
ATOM 1571 C CA . GLY A 1 194 ? 41.675 48.097 35.111 1.00 15.31 194 GLY A CA 1
ATOM 1572 C C . GLY A 1 194 ? 40.743 47.429 34.119 1.00 16.92 194 GLY A C 1
ATOM 1573 O O . GLY A 1 194 ? 41.200 46.892 33.111 1.00 17.68 194 GLY A O 1
ATOM 1574 N N . VAL A 1 195 ? 39.447 47.435 34.397 1.00 17.89 195 VAL A N 1
ATOM 1575 C CA . VAL A 1 195 ? 38.472 46.824 33.502 1.00 17.77 195 VAL A CA 1
ATOM 1576 C C . VAL A 1 195 ? 37.219 47.678 33.447 1.00 18.64 195 VAL A C 1
ATOM 1577 O O . VAL A 1 195 ? 36.651 48.026 34.484 1.00 20.82 195 VAL A O 1
ATOM 1581 N N . GLY A 1 196 ? 36.797 48.037 32.242 1.00 17.86 196 GLY A N 1
ATOM 1582 C CA . GLY A 1 196 ? 35.577 48.810 32.113 1.00 18.55 196 GLY A CA 1
ATOM 1583 C C . GLY A 1 196 ? 34.464 47.815 31.844 1.00 18.65 196 GLY A C 1
ATOM 1584 O O . GLY A 1 196 ? 34.634 46.920 31.021 1.00 20.09 196 GLY A O 1
ATOM 1585 N N . LEU A 1 197 ? 33.336 47.945 32.531 1.00 19.89 197 LEU A N 1
ATOM 1586 C CA . LEU A 1 197 ? 32.216 47.017 32.338 1.00 20.71 197 LEU A CA 1
ATOM 1587 C C . LEU A 1 197 ? 31.044 47.730 31.676 1.00 21.68 197 LEU A C 1
ATOM 1588 O O . LEU A 1 197 ? 30.530 48.716 32.198 1.00 21.74 197 LEU A O 1
ATOM 1593 N N . LYS A 1 198 ? 30.640 47.234 30.509 1.00 23.29 198 LYS A N 1
ATOM 1594 C CA . LYS A 1 198 ? 29.529 47.831 29.775 1.00 24.65 198 LYS A CA 1
ATOM 1595 C C . LYS A 1 198 ? 28.479 46.761 29.477 1.00 25.78 198 LYS A C 1
ATOM 1596 O O . LYS A 1 198 ? 28.818 45.607 29.241 1.00 26.15 198 LYS A O 1
ATOM 1602 N N . THR A 1 199 ? 27.207 47.139 29.496 1.00 27.36 199 THR A N 1
ATOM 1603 C CA . THR A 1 199 ? 26.153 46.181 29.203 1.00 29.19 199 THR A CA 1
ATOM 1604 C C . THR A 1 199 ? 26.234 45.823 27.723 1.00 29.48 199 THR A C 1
ATOM 1605 O O . THR A 1 199 ? 25.920 44.702 27.331 1.00 30.33 199 THR A O 1
ATOM 1609 N N . SER A 1 200 ? 26.681 46.775 26.908 1.00 29.53 200 SER A N 1
ATOM 1610 C CA . SER A 1 200 ? 26.826 46.547 25.474 1.00 29.72 200 SER A CA 1
ATOM 1611 C C . SER A 1 200 ? 27.913 47.452 24.897 1.00 30.41 200 SER A C 1
ATOM 1612 O O . SER A 1 200 ? 28.347 48.397 25.551 1.00 30.79 200 SER A O 1
ATOM 1615 N N . LEU A 1 201 ? 28.344 47.158 23.671 1.00 30.26 201 LEU A N 1
ATOM 1616 C CA . LEU A 1 201 ? 29.356 47.958 23.000 1.00 29.85 201 LEU A CA 1
ATOM 1617 C C . LEU A 1 201 ? 28.709 48.998 22.101 1.00 31.97 201 LEU A C 1
ATOM 1618 O O . LEU A 1 201 ? 29.154 49.249 20.984 1.00 31.61 201 LEU A O 1
ATOM 1623 N N . ARG A 1 202 ? 27.632 49.585 22.603 1.00 34.75 202 ARG A N 1
ATOM 1624 C CA . ARG A 1 202 ? 26.930 50.636 21.896 1.00 36.80 202 ARG A CA 1
ATOM 1625 C C . ARG A 1 202 ? 27.993 51.733 21.724 1.00 37.45 202 ARG A C 1
ATOM 1626 O O . ARG A 1 202 ? 28.799 51.968 22.627 1.00 37.97 202 ARG A O 1
ATOM 1634 N N . PRO A 1 203 ? 28.001 52.424 20.573 1.00 37.96 203 PRO A N 1
ATOM 1635 C CA . PRO A 1 203 ? 28.981 53.484 20.297 1.00 36.60 203 PRO A CA 1
ATOM 1636 C C . PRO A 1 203 ? 29.494 54.289 21.494 1.00 34.41 203 PRO A C 1
ATOM 1637 O O . PRO A 1 203 ? 30.698 54.389 21.699 1.00 33.17 203 PRO A O 1
ATOM 1641 N N . ASP A 1 204 ? 28.590 54.852 22.290 1.00 33.20 204 ASP A N 1
ATOM 1642 C CA . ASP A 1 204 ? 29.007 55.654 23.437 1.00 32.54 204 ASP A CA 1
ATOM 1643 C C . ASP A 1 204 ? 29.788 54.861 24.476 1.00 31.17 204 ASP A C 1
ATOM 1644 O O . ASP A 1 204 ? 30.790 55.342 25.004 1.00 31.54 204 ASP A O 1
ATOM 1649 N N . ARG A 1 205 ? 29.342 53.642 24.756 1.00 30.09 205 ARG A N 1
ATOM 1650 C CA . ARG A 1 205 ? 30.005 52.799 25.741 1.00 29.31 205 ARG A CA 1
ATOM 1651 C C . ARG A 1 205 ? 31.348 52.305 25.233 1.00 27.72 205 ARG A C 1
ATOM 1652 O O . ARG A 1 205 ? 32.304 52.148 25.999 1.00 27.01 205 ARG A O 1
ATOM 1660 N N . ARG A 1 206 ? 31.415 52.057 23.933 1.00 25.23 206 ARG A N 1
ATOM 1661 C CA . ARG A 1 206 ? 32.646 51.591 23.326 1.00 25.01 206 ARG A CA 1
ATOM 1662 C C . ARG A 1 206 ? 33.695 52.705 23.442 1.00 24.95 206 ARG A C 1
ATOM 1663 O O . ARG A 1 206 ? 34.852 52.455 23.792 1.00 25.64 206 ARG A O 1
ATOM 1671 N N . LEU A 1 207 ? 33.281 53.937 23.154 1.00 23.57 207 LEU A N 1
ATOM 1672 C CA . LEU A 1 207 ? 34.179 55.090 23.228 1.00 23.15 207 LEU A CA 1
ATOM 1673 C C . LEU A 1 207 ? 34.659 55.334 24.659 1.00 22.29 207 LEU A C 1
ATOM 1674 O O . LEU A 1 207 ? 35.797 55.740 24.876 1.00 20.62 207 LEU A O 1
ATOM 1679 N N . GLN A 1 208 ? 33.773 55.101 25.628 1.00 22.57 208 GLN A N 1
ATOM 1680 C CA . GLN A 1 208 ? 34.110 55.266 27.040 1.00 22.35 208 GLN A CA 1
ATOM 1681 C C . GLN A 1 208 ? 35.268 54.319 27.369 1.00 22.35 208 GLN A C 1
ATOM 1682 O O . GLN A 1 208 ? 36.179 54.677 28.125 1.00 21.79 208 GLN A O 1
ATOM 1688 N N . LEU A 1 209 ? 35.235 53.116 26.806 1.00 20.58 209 LEU A N 1
ATOM 1689 C CA . LEU A 1 209 ? 36.305 52.166 27.072 1.00 20.18 209 LEU A CA 1
ATOM 1690 C C . LEU 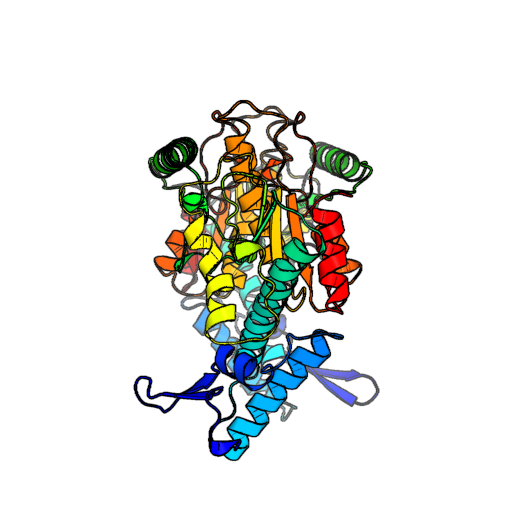A 1 209 ? 37.594 52.694 26.436 1.00 19.38 209 LEU A C 1
ATOM 1691 O O . LEU A 1 209 ? 38.618 52.776 27.119 1.00 19.21 209 LEU A O 1
ATOM 1696 N N . VAL A 1 210 ? 37.530 53.104 25.167 1.00 18.48 210 VAL A N 1
ATOM 1697 C CA . VAL A 1 210 ? 38.704 53.644 24.472 1.00 17.53 210 VAL A CA 1
ATOM 1698 C C . VAL A 1 210 ? 39.328 54.842 25.172 1.00 16.43 210 VAL A C 1
ATOM 1699 O O . VAL A 1 210 ? 40.531 54.895 25.314 1.00 16.06 210 VAL A O 1
ATOM 1703 N N . HIS A 1 211 ? 38.511 55.765 25.650 1.00 16.05 211 HIS A N 1
ATOM 1704 C CA . HIS A 1 211 ? 39.060 56.918 26.327 1.00 15.93 211 HIS A CA 1
ATOM 1705 C C . HIS A 1 211 ? 39.679 56.592 27.676 1.00 15.91 211 HIS A C 1
ATOM 1706 O O . HIS A 1 211 ? 40.772 57.050 27.987 1.00 16.97 211 HIS A O 1
ATOM 1713 N N . GLU A 1 212 ? 38.990 55.791 28.474 1.00 16.29 212 GLU A N 1
ATOM 1714 C CA . GLU A 1 212 ? 39.476 55.441 29.790 1.00 15.95 212 GLU A CA 1
ATOM 1715 C C . GLU A 1 212 ? 40.800 54.717 29.711 1.00 16.17 212 GLU A C 1
ATOM 1716 O O . GLU A 1 212 ? 41.667 54.915 30.558 1.00 16.51 212 GLU A O 1
ATOM 1722 N N . GLY A 1 213 ? 40.956 53.871 28.698 1.00 15.78 213 GLY A N 1
ATOM 1723 C CA . GLY A 1 213 ? 42.198 53.134 28.539 1.00 13.89 213 GLY A CA 1
ATOM 1724 C C . GLY A 1 213 ? 43.315 54.095 28.191 1.00 13.89 213 GLY A C 1
ATOM 1725 O O . GLY A 1 213 ? 44.452 53.917 28.614 1.00 14.41 213 GLY A O 1
ATOM 1726 N N . ASN A 1 214 ? 42.986 55.116 27.408 1.00 12.77 214 ASN A N 1
ATOM 1727 C CA . ASN A 1 214 ? 43.962 56.124 27.025 1.00 14.92 214 ASN A CA 1
ATOM 1728 C C . ASN A 1 214 ? 44.314 56.954 28.257 1.00 15.05 214 ASN A C 1
ATOM 1729 O O . ASN A 1 214 ? 45.480 57.247 28.502 1.00 17.14 214 ASN A O 1
ATOM 1734 N N . ILE A 1 215 ? 43.293 57.317 29.030 1.00 15.76 215 ILE A N 1
ATOM 1735 C CA . ILE A 1 215 ? 43.470 58.113 30.239 1.00 16.40 215 ILE A CA 1
ATOM 1736 C C . ILE A 1 215 ? 44.302 57.403 31.295 1.00 16.51 215 ILE A C 1
ATOM 1737 O O . ILE A 1 215 ? 45.255 57.975 31.816 1.00 17.22 215 ILE A O 1
ATOM 1742 N N . LEU A 1 216 ? 43.942 56.165 31.614 1.00 15.49 216 LEU A N 1
ATOM 1743 C CA . LEU A 1 216 ? 44.665 55.401 32.628 1.00 16.20 216 LEU A CA 1
ATOM 1744 C C . LEU A 1 216 ? 46.060 54.972 32.201 1.00 16.66 216 LEU A C 1
ATOM 1745 O O . LEU A 1 216 ? 47.013 55.064 32.986 1.00 16.48 216 LEU A O 1
ATOM 1750 N N . LYS A 1 217 ? 46.198 54.497 30.970 1.00 14.60 217 LYS A N 1
ATOM 1751 C CA . LYS A 1 217 ? 47.506 54.054 30.513 1.00 14.65 217 LYS A CA 1
ATOM 1752 C C . LYS A 1 217 ? 48.510 55.193 30.372 1.00 14.98 217 LYS A C 1
ATOM 1753 O O . LYS A 1 217 ? 49.690 55.012 30.661 1.00 16.41 217 LYS A O 1
ATOM 1759 N N . SER A 1 218 ? 48.063 56.366 29.932 1.00 14.96 218 SER A N 1
ATOM 1760 C CA . SER A 1 218 ? 48.995 57.480 29.775 1.00 15.24 218 SER A CA 1
ATOM 1761 C C . SER A 1 218 ? 49.509 57.916 31.151 1.00 16.13 218 SER A C 1
ATOM 1762 O O . SER A 1 218 ? 50.702 58.196 31.330 1.00 15.99 218 SER A O 1
ATOM 1765 N N . LEU A 1 219 ? 48.606 57.950 32.125 1.00 16.81 219 LEU A N 1
ATOM 1766 C CA . LEU A 1 219 ? 48.965 58.328 33.478 1.00 16.65 219 LEU A CA 1
ATOM 1767 C C . LEU A 1 219 ? 50.013 57.344 33.987 1.00 16.86 219 LEU A C 1
ATOM 1768 O O . LEU A 1 219 ? 51.016 57.737 34.573 1.00 17.81 219 LEU A O 1
ATOM 1773 N N . PHE A 1 220 ? 49.791 56.056 33.750 1.00 17.31 220 PHE A N 1
ATOM 1774 C CA . PHE A 1 220 ? 50.738 55.045 34.197 1.00 17.11 220 PHE A CA 1
ATOM 1775 C C . PHE A 1 220 ? 52.081 55.212 33.485 1.00 17.29 220 PHE A C 1
ATOM 1776 O O . PHE A 1 220 ? 53.134 54.973 34.072 1.00 17.84 220 PHE A O 1
ATOM 1784 N N . ALA A 1 221 ? 52.041 55.618 32.217 1.00 16.79 221 ALA A N 1
ATOM 1785 C CA . ALA A 1 221 ? 53.259 55.825 31.437 1.00 16.02 221 ALA A CA 1
ATOM 1786 C C . ALA A 1 221 ? 54.012 57.050 31.963 1.00 15.76 221 ALA A C 1
ATOM 1787 O O . ALA A 1 221 ? 55.231 57.137 31.876 1.00 15.72 221 ALA A O 1
ATOM 1789 N N . HIS A 1 222 ? 53.279 58.009 32.500 1.00 15.94 222 HIS A N 1
ATOM 1790 C CA . HIS A 1 222 ? 53.922 59.183 33.067 1.00 16.53 222 HIS A CA 1
ATOM 1791 C C . HIS A 1 222 ? 54.696 58.722 34.300 1.00 16.98 222 HIS A C 1
ATOM 1792 O O . HIS A 1 222 ? 55.872 59.038 34.464 1.00 17.92 222 HIS A O 1
ATOM 1799 N N . LEU A 1 223 ? 54.026 57.961 35.159 1.00 16.46 223 LEU A N 1
ATOM 1800 C CA . LEU A 1 223 ? 54.650 57.462 36.366 1.00 16.85 223 LEU A CA 1
ATOM 1801 C C . LEU A 1 223 ? 55.853 56.587 36.062 1.00 19.00 223 LEU A C 1
ATOM 1802 O O . LEU A 1 223 ? 56.822 56.597 36.820 1.00 20.81 223 LEU A O 1
ATOM 1807 N N . LYS A 1 224 ? 55.811 55.822 34.970 1.00 19.95 224 LYS A N 1
ATOM 1808 C CA . LYS A 1 224 ? 56.962 54.990 34.618 1.00 19.77 224 LYS A CA 1
ATOM 1809 C C . LYS A 1 224 ? 58.162 55.895 34.394 1.00 20.08 224 LYS A C 1
ATOM 1810 O O . LYS A 1 224 ? 59.267 55.582 34.826 1.00 19.99 224 LYS A O 1
ATOM 1816 N N A MET A 1 225 ? 57.919 57.022 33.722 0.53 21.62 225 MET A N 1
ATOM 1817 N N B MET A 1 225 ? 57.958 57.023 33.710 0.47 20.76 225 MET A N 1
ATOM 1818 C CA A MET A 1 225 ? 58.954 58.009 33.443 0.53 23.05 225 MET A CA 1
ATOM 1819 C CA B MET A 1 225 ? 59.079 57.928 33.466 0.47 21.37 225 MET A CA 1
ATOM 1820 C C A MET A 1 225 ? 59.502 58.564 34.754 0.53 21.35 225 MET A C 1
ATOM 1821 C C B MET A 1 225 ? 59.531 58.617 34.756 0.47 20.37 225 MET A C 1
ATOM 1822 O O A MET A 1 225 ? 60.708 58.604 34.975 0.53 20.76 225 MET A O 1
ATOM 1823 O O B MET A 1 225 ? 60.725 58.813 34.972 0.47 19.95 225 MET A O 1
ATOM 1832 N N . ARG A 1 226 ? 58.588 58.980 35.624 1.00 19.35 226 ARG A N 1
ATOM 1833 C CA . ARG A 1 226 ? 58.941 59.592 36.903 1.00 18.49 226 ARG A CA 1
ATOM 1834 C C . ARG A 1 226 ? 59.787 58.686 37.792 1.00 18.52 226 ARG A C 1
ATOM 1835 O O . ARG A 1 226 ? 60.741 59.146 38.425 1.00 17.74 226 ARG A O 1
ATOM 1843 N N . TYR A 1 227 ? 59.430 57.404 37.847 1.00 18.26 227 TYR A N 1
ATOM 1844 C CA . TYR A 1 227 ? 60.146 56.435 38.672 1.00 18.93 227 TYR A CA 1
ATOM 1845 C C . TYR A 1 227 ? 61.254 55.745 37.914 1.00 20.45 227 TYR A C 1
ATOM 1846 O O . TYR A 1 227 ? 62.009 54.954 38.485 1.00 20.09 227 TYR A O 1
ATOM 1855 N N . TRP A 1 228 ? 61.338 56.042 36.625 1.00 21.60 228 TRP A N 1
ATOM 1856 C CA . TRP A 1 228 ? 62.326 55.437 35.755 1.00 22.89 228 TRP A CA 1
ATOM 1857 C C . TRP A 1 228 ? 62.249 53.921 35.868 1.00 22.75 228 TRP A C 1
ATOM 1858 O O . TRP A 1 228 ? 63.236 53.252 36.161 1.00 23.03 228 TRP A O 1
ATOM 1869 N N . ASN A 1 229 ? 61.064 53.382 35.626 1.00 22.65 229 ASN A N 1
ATOM 1870 C CA . ASN A 1 229 ? 60.864 51.950 35.719 1.00 24.37 229 ASN A CA 1
ATOM 1871 C C . ASN A 1 229 ? 60.210 51.493 34.424 1.00 25.47 229 ASN A C 1
ATOM 1872 O O . ASN A 1 229 ? 58.993 51.452 34.314 1.00 24.66 229 ASN A O 1
ATOM 1877 N N . PRO A 1 230 ? 61.023 51.134 33.423 1.00 27.92 230 PRO A N 1
ATOM 1878 C CA . PRO A 1 230 ? 60.532 50.684 32.119 1.00 28.96 230 PRO A CA 1
ATOM 1879 C C . PRO A 1 230 ? 59.702 49.417 32.168 1.00 30.14 230 PRO A C 1
ATOM 1880 O O . PRO A 1 230 ? 58.841 49.195 31.324 1.00 31.00 230 PRO A O 1
ATOM 1884 N N . LYS A 1 231 ? 59.956 48.597 33.178 1.00 32.11 231 LYS A N 1
ATOM 1885 C CA . LYS A 1 231 ? 59.276 47.312 33.316 1.00 33.26 231 LYS A CA 1
ATOM 1886 C C . LYS A 1 231 ? 57.882 47.258 33.944 1.00 31.36 231 LYS A C 1
ATOM 1887 O O . LYS A 1 231 ? 57.159 46.291 33.724 1.00 29.79 231 LYS A O 1
ATOM 1893 N N . ALA A 1 232 ? 57.503 48.266 34.726 1.00 30.65 232 ALA A N 1
ATOM 1894 C CA . ALA A 1 232 ? 56.176 48.278 35.333 1.00 30.49 232 ALA A CA 1
ATOM 1895 C C . ALA A 1 232 ? 55.179 48.141 34.195 1.00 31.76 232 ALA A C 1
ATOM 1896 O O . ALA A 1 232 ? 55.381 48.705 33.122 1.00 32.18 232 ALA A O 1
ATOM 1898 N N . GLU A 1 233 ? 54.103 47.397 34.421 1.00 32.91 233 GLU A N 1
ATOM 1899 C CA . GLU A 1 233 ? 53.115 47.194 33.370 1.00 33.70 233 GLU A CA 1
ATOM 1900 C C . GLU A 1 233 ? 51.690 47.377 33.873 1.00 30.71 233 GLU A C 1
ATOM 1901 O O . GLU A 1 233 ? 51.347 46.923 34.963 1.00 31.00 233 GLU A O 1
ATOM 1907 N N . PHE A 1 234 ? 50.864 48.050 33.079 1.00 25.98 234 PHE A N 1
ATOM 1908 C CA . PHE A 1 234 ? 49.473 48.266 33.451 1.00 23.55 234 PHE A CA 1
ATOM 1909 C C . PHE A 1 234 ? 48.572 48.058 32.242 1.00 23.09 234 PHE A C 1
ATOM 1910 O O . PHE A 1 234 ? 48.705 48.747 31.238 1.00 24.55 234 PHE A O 1
ATOM 1918 N N . LYS A 1 235 ? 47.646 47.112 32.333 1.00 20.78 235 LYS A N 1
ATOM 1919 C CA . LYS A 1 235 ? 46.764 46.861 31.211 1.00 18.79 235 LYS A CA 1
ATOM 1920 C C . LYS A 1 235 ? 45.335 47.261 31.499 1.00 17.79 235 LYS A C 1
ATOM 1921 O O . LYS A 1 235 ? 44.886 47.261 32.640 1.00 17.29 235 LYS A O 1
ATOM 1927 N N . TYR A 1 236 ? 44.615 47.613 30.452 1.00 16.64 236 TYR A N 1
ATOM 1928 C CA . TYR A 1 236 ? 43.241 47.999 30.627 1.00 17.13 236 TYR A CA 1
ATOM 1929 C C . TYR A 1 236 ? 42.388 47.162 29.705 1.00 18.08 236 TYR A C 1
ATOM 1930 O O . TYR A 1 236 ? 42.711 47.003 28.531 1.00 19.10 236 TYR A O 1
ATOM 1939 N N . TYR A 1 237 ? 41.294 46.632 30.252 1.00 18.75 237 TYR A N 1
ATOM 1940 C CA . TYR A 1 237 ? 40.378 45.770 29.517 1.00 17.33 237 TYR A CA 1
ATOM 1941 C C . TYR A 1 237 ? 38.942 46.251 29.503 1.00 17.70 237 TYR A C 1
ATOM 1942 O O . TYR A 1 237 ? 38.537 47.087 30.308 1.00 19.06 237 TYR A O 1
ATOM 1951 N N . GLY A 1 238 ? 38.179 45.705 28.566 1.00 17.92 238 GLY A N 1
ATOM 1952 C CA . GLY A 1 238 ? 36.775 46.030 28.464 1.00 18.48 238 GLY A CA 1
ATOM 1953 C C . GLY A 1 238 ? 36.010 44.719 28.542 1.00 19.46 238 GLY A C 1
ATOM 1954 O O . GLY A 1 238 ? 36.546 43.659 28.207 1.00 20.32 238 GLY A O 1
ATOM 1955 N N . ALA A 1 239 ? 34.770 44.785 29.007 1.00 20.43 239 ALA A N 1
ATOM 1956 C CA . ALA A 1 239 ? 33.917 43.606 29.103 1.00 21.24 239 ALA A CA 1
ATOM 1957 C C . ALA A 1 239 ? 32.501 44.012 28.721 1.00 22.76 239 ALA A C 1
ATOM 1958 O O . ALA A 1 239 ? 32.017 45.081 29.118 1.00 21.65 239 ALA A O 1
ATOM 1960 N N . SER A 1 240 ? 31.854 43.159 27.929 1.00 25.26 240 SER A N 1
ATOM 1961 C CA . SER A 1 240 ? 30.485 43.384 27.469 1.00 26.39 240 SER A CA 1
ATOM 1962 C C . SER A 1 240 ? 29.578 42.233 27.936 1.00 27.12 240 SER A C 1
ATOM 1963 O O . SER A 1 240 ? 30.032 41.095 28.062 1.00 26.05 240 SER A O 1
ATOM 1966 N N . SER A 1 241 ? 28.310 42.533 28.215 1.00 27.91 241 SER A N 1
ATOM 1967 C CA . SER A 1 241 ? 27.378 41.497 28.635 1.00 29.76 241 SER A CA 1
ATOM 1968 C C . SER A 1 241 ? 26.828 40.857 27.371 1.00 31.41 241 SER A C 1
ATOM 1969 O O . SER A 1 241 ? 26.228 39.789 27.418 1.00 32.46 241 SER A O 1
ATOM 1972 N N . GLU A 1 242 ? 27.038 41.525 26.240 1.00 32.12 242 GLU A N 1
ATOM 1973 C CA . GLU A 1 242 ? 26.576 41.038 24.950 1.00 32.95 242 GLU A CA 1
ATOM 1974 C C . GLU A 1 242 ? 27.741 40.504 24.130 1.00 33.12 242 GLU A C 1
ATOM 1975 O O . GLU A 1 242 ? 28.904 40.808 24.416 1.00 33.85 242 GLU A O 1
ATOM 1981 N N . PRO A 1 243 ? 27.453 39.678 23.109 1.00 32.82 243 PRO A N 1
ATOM 1982 C CA . PRO A 1 243 ? 28.554 39.148 22.302 1.00 31.46 243 PRO A CA 1
ATOM 1983 C C . PRO A 1 243 ? 29.297 40.292 21.623 1.00 30.99 243 PRO A C 1
ATOM 1984 O O . PRO A 1 243 ? 28.735 41.368 21.415 1.00 30.51 243 PRO A O 1
ATOM 1988 N N . VAL A 1 244 ? 30.560 40.063 21.285 1.00 30.26 244 VAL A N 1
ATOM 1989 C CA . VAL A 1 244 ? 31.367 41.101 20.660 1.00 30.43 244 VAL A CA 1
ATOM 1990 C C . VAL A 1 244 ? 31.475 40.906 19.155 1.00 30.91 244 VAL A C 1
ATOM 1991 O O . VAL A 1 244 ? 32.031 39.915 18.685 1.00 31.42 244 VAL A O 1
ATOM 1995 N N . SER A 1 245 ? 30.949 41.865 18.403 1.00 31.39 245 SER A N 1
ATOM 1996 C CA . SER A 1 245 ? 30.985 41.796 16.949 1.00 32.57 245 SER A CA 1
ATOM 1997 C C . SER A 1 245 ? 32.385 42.050 16.423 1.00 34.54 245 SER A C 1
ATOM 1998 O O . SER A 1 245 ? 33.171 42.785 17.030 1.00 35.18 245 SER A O 1
ATOM 2001 N N . LYS A 1 246 ? 32.683 41.434 15.286 1.00 34.4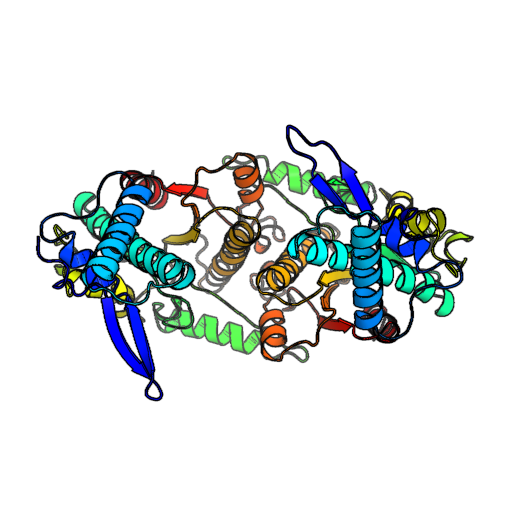1 246 LYS A N 1
ATOM 2002 C CA . LYS A 1 246 ? 33.967 41.586 14.633 1.00 34.45 246 LYS A CA 1
ATOM 2003 C C . LYS A 1 246 ? 34.266 43.082 14.463 1.00 33.31 246 LYS A C 1
ATOM 2004 O O . LYS A 1 246 ? 35.399 43.529 14.644 1.00 32.94 246 LYS A O 1
ATOM 2010 N N . ALA A 1 247 ? 33.239 43.854 14.137 1.00 31.66 247 ALA A N 1
ATOM 2011 C CA . ALA A 1 247 ? 33.410 45.284 13.942 1.00 31.79 247 ALA A CA 1
ATOM 2012 C C . ALA A 1 247 ? 33.869 45.976 15.217 1.00 33.47 247 ALA A C 1
ATOM 2013 O O . ALA A 1 247 ? 34.865 46.707 15.215 1.00 34.31 247 ALA A O 1
ATOM 2015 N N . ASP A 1 248 ? 33.141 45.753 16.307 1.00 33.85 248 ASP A N 1
ATOM 2016 C CA . ASP A 1 248 ? 33.496 46.374 17.573 1.00 32.98 248 ASP A CA 1
ATOM 2017 C C . ASP A 1 248 ? 34.897 45.976 17.989 1.00 32.26 248 ASP A C 1
ATOM 2018 O O . ASP A 1 248 ? 35.665 46.798 18.477 1.00 30.71 248 ASP A O 1
ATOM 2023 N N . ASP A 1 249 ? 35.232 44.711 17.779 1.00 31.72 249 ASP A N 1
ATOM 2024 C CA . ASP A 1 249 ? 36.546 44.221 18.148 1.00 32.08 249 ASP A CA 1
ATOM 2025 C C . ASP A 1 249 ? 37.644 44.965 17.392 1.00 31.95 249 ASP A C 1
ATOM 2026 O O . ASP A 1 249 ? 38.723 45.224 17.926 1.00 30.50 249 ASP A O 1
ATOM 2031 N N . ASP A 1 250 ? 37.363 45.300 16.140 1.00 32.11 250 ASP A N 1
ATOM 2032 C CA . ASP A 1 250 ? 38.321 46.010 15.307 1.00 31.65 250 ASP A CA 1
ATOM 2033 C C . ASP A 1 250 ? 38.448 47.442 15.791 1.00 30.21 250 ASP A C 1
ATOM 2034 O O . ASP A 1 250 ? 39.541 48.005 15.829 1.00 31.00 250 ASP A O 1
ATOM 2039 N N . ALA A 1 251 ? 37.318 48.030 16.156 1.00 28.40 251 ALA A N 1
ATOM 2040 C CA . ALA A 1 251 ? 37.314 49.389 16.652 1.00 27.41 251 ALA A CA 1
ATOM 2041 C C . ALA A 1 251 ? 38.104 49.452 17.958 1.00 25.82 251 ALA A C 1
ATOM 2042 O O . ALA A 1 251 ? 38.770 50.437 18.231 1.00 26.85 251 ALA A O 1
ATOM 2044 N N . LEU A 1 252 ? 38.051 48.382 18.739 1.00 25.02 252 LEU A N 1
ATOM 2045 C CA . LEU A 1 252 ? 38.740 48.344 20.022 1.00 23.63 252 LEU A CA 1
ATOM 2046 C C . LEU A 1 252 ? 40.230 47.999 19.867 1.00 23.11 252 LEU A C 1
ATOM 2047 O O . LEU A 1 252 ? 40.906 47.666 20.838 1.00 22.99 252 LEU A O 1
ATOM 2052 N N . GLN A 1 253 ? 40.752 48.091 18.644 1.00 23.07 253 GLN A N 1
ATOM 2053 C CA . GLN A 1 253 ? 42.171 47.818 18.391 1.00 22.84 253 GLN A CA 1
ATOM 2054 C C . GLN A 1 253 ? 42.909 49.135 18.293 1.00 22.05 253 GLN A C 1
ATOM 2055 O O . GLN A 1 253 ? 44.133 49.152 18.214 1.00 23.13 253 GLN A O 1
ATOM 2061 N N . THR A 1 254 ? 42.152 50.231 18.332 1.00 20.46 254 THR A N 1
ATOM 2062 C CA . THR A 1 254 ? 42.689 51.587 18.248 1.00 17.23 254 THR A CA 1
ATOM 2063 C C . THR A 1 254 ? 43.914 51.766 19.145 1.00 16.20 254 THR A C 1
ATOM 2064 O O . THR A 1 254 ? 43.900 51.395 20.314 1.00 16.85 254 THR A O 1
ATOM 2068 N N . ALA A 1 255 ? 44.984 52.321 18.584 1.00 15.66 255 ALA A N 1
ATOM 2069 C CA . ALA A 1 255 ? 46.228 52.546 19.321 1.00 15.72 255 ALA A CA 1
ATOM 2070 C C . ALA A 1 255 ? 46.127 53.624 20.394 1.00 16.56 255 ALA A C 1
ATOM 2071 O O . ALA A 1 255 ? 45.480 54.658 20.197 1.00 14.55 255 ALA A O 1
ATOM 2073 N N . ALA A 1 256 ? 46.779 53.375 21.529 1.00 16.64 256 ALA A N 1
ATOM 2074 C CA . ALA A 1 256 ? 46.791 54.337 22.624 1.00 17.15 256 ALA A CA 1
ATOM 2075 C C . ALA A 1 256 ? 47.560 55.507 22.031 1.00 17.00 256 ALA A C 1
ATOM 2076 O O . ALA A 1 256 ? 48.690 55.332 21.569 1.00 16.63 256 ALA A O 1
ATOM 2078 N N . THR A 1 257 ? 46.948 56.689 22.034 1.00 16.94 257 THR A N 1
ATOM 2079 C CA . THR A 1 257 ? 47.566 57.866 21.432 1.00 17.49 257 THR A CA 1
ATOM 2080 C C . THR A 1 257 ? 48.938 58.276 21.964 1.00 17.63 257 THR A C 1
ATOM 2081 O O . THR A 1 257 ? 49.772 58.737 21.186 1.00 18.57 257 THR A O 1
ATOM 2085 N N . HIS A 1 258 ? 49.200 58.103 23.260 1.00 17.44 258 HIS A N 1
ATOM 2086 C CA . HIS A 1 258 ? 50.505 58.495 23.804 1.00 18.61 258 HIS A CA 1
ATOM 2087 C C . HIS A 1 258 ? 51.584 57.533 23.356 1.00 20.70 258 HIS A C 1
ATOM 2088 O O . HIS A 1 258 ? 52.763 57.731 23.637 1.00 22.40 258 HIS A O 1
ATOM 2095 N N . THR A 1 259 ? 51.156 56.505 22.638 1.00 21.80 259 THR A N 1
ATOM 2096 C CA . THR A 1 259 ? 52.017 55.441 22.146 1.00 24.00 259 THR A CA 1
ATOM 2097 C C . THR A 1 259 ? 52.610 55.678 20.757 1.00 24.23 259 THR A C 1
ATOM 2098 O O . THR A 1 259 ? 53.617 55.064 20.402 1.00 25.59 259 THR A O 1
ATOM 2102 N N . ILE A 1 260 ? 52.007 56.569 19.979 1.00 22.71 260 ILE A N 1
ATOM 2103 C CA . ILE A 1 260 ? 52.493 56.818 18.632 1.00 22.25 260 ILE A CA 1
ATOM 2104 C C . ILE A 1 260 ? 53.405 58.032 18.464 1.00 24.23 260 ILE A C 1
ATOM 2105 O O . ILE A 1 260 ? 53.715 58.424 17.336 1.00 24.56 260 ILE A O 1
ATOM 2110 N N . VAL A 1 261 ? 53.850 58.631 19.562 1.00 25.08 261 VAL A N 1
ATOM 2111 C CA . VAL A 1 261 ? 54.706 59.795 19.431 1.00 26.59 261 VAL A CA 1
ATOM 2112 C C . VAL A 1 261 ? 56.193 59.514 19.567 1.00 28.71 261 VAL A C 1
ATOM 2113 O O . VAL A 1 261 ? 57.006 60.238 19.013 1.00 32.94 261 VAL A O 1
ATOM 2117 N N . ASN A 1 262 ? 56.570 58.463 20.274 1.00 27.40 262 ASN A N 1
ATOM 2118 C CA . ASN A 1 262 ? 57.983 58.149 20.389 1.00 26.40 262 ASN A CA 1
ATOM 2119 C C . ASN A 1 262 ? 58.238 56.746 19.830 1.00 25.11 262 ASN A C 1
ATOM 2120 O O . ASN A 1 262 ? 57.558 55.781 20.182 1.00 24.62 262 ASN A O 1
ATOM 2125 N N . VAL A 1 263 ? 59.214 56.638 18.938 1.00 22.93 263 VAL A N 1
ATOM 2126 C CA . VAL A 1 263 ? 59.516 55.358 18.310 1.00 21.38 263 VAL A CA 1
ATOM 2127 C C . VAL A 1 263 ? 59.992 54.273 19.273 1.00 21.45 263 VAL A C 1
ATOM 2128 O O . VAL A 1 263 ? 59.963 53.096 18.942 1.00 21.30 263 VAL A O 1
ATOM 2132 N N . ASN A 1 264 ? 60.422 54.667 20.463 1.00 22.55 264 ASN A N 1
ATOM 2133 C CA . ASN A 1 264 ? 60.904 53.710 21.448 1.00 24.21 264 ASN A CA 1
ATOM 2134 C C . ASN A 1 264 ? 59.758 53.142 22.271 1.00 24.47 264 ASN A C 1
ATOM 2135 O O . ASN A 1 264 ? 59.948 52.229 23.064 1.00 22.93 264 ASN A O 1
ATOM 2140 N N . SER A 1 265 ? 58.561 53.680 22.070 1.00 26.02 265 SER A N 1
ATOM 2141 C CA . SER A 1 265 ? 57.381 53.203 22.786 1.00 26.89 265 SER A CA 1
ATOM 2142 C C . SER A 1 265 ? 56.869 51.915 22.156 1.00 28.15 265 SER A C 1
ATOM 2143 O O . SER A 1 265 ? 56.696 51.837 20.937 1.00 27.76 265 SER A O 1
ATOM 2146 N N . THR A 1 266 ? 56.635 50.899 22.979 1.00 28.85 266 THR A N 1
ATOM 2147 C CA . THR A 1 266 ? 56.085 49.667 22.454 1.00 28.93 266 THR A CA 1
ATOM 2148 C C . THR A 1 266 ? 54.689 50.098 22.067 1.00 28.61 266 THR A C 1
ATOM 2149 O O . THR A 1 266 ? 53.998 50.743 22.852 1.00 28.53 266 THR A O 1
ATOM 2153 N N . PRO A 1 267 ? 54.268 49.788 20.839 1.00 29.53 267 PRO A N 1
ATOM 2154 C CA . PRO A 1 267 ? 52.926 50.171 20.392 1.00 29.26 267 PRO A CA 1
ATOM 2155 C C . PRO A 1 267 ? 51.877 49.330 21.119 1.00 27.35 267 PRO A C 1
ATOM 2156 O O . PRO A 1 267 ? 52.043 48.119 21.270 1.00 26.74 267 PRO A O 1
ATOM 2160 N N . GLU A 1 268 ? 50.813 49.968 21.594 1.00 25.99 268 GLU A N 1
ATOM 2161 C CA . GLU A 1 268 ? 49.776 49.225 22.296 1.00 26.02 268 GLU A CA 1
ATOM 2162 C C . GLU A 1 268 ? 48.377 49.789 22.106 1.00 24.78 268 GLU A C 1
ATOM 2163 O O . GLU A 1 268 ? 48.202 50.953 21.744 1.00 23.81 268 GLU A O 1
ATOM 2169 N N . ARG A 1 269 ? 47.382 48.937 22.333 1.00 23.45 269 ARG A N 1
ATOM 2170 C CA . ARG A 1 269 ? 45.988 49.332 22.217 1.00 21.77 269 ARG A CA 1
ATOM 2171 C C . ARG A 1 269 ? 45.599 50.162 23.429 1.00 20.76 269 ARG A C 1
ATOM 2172 O O . ARG A 1 269 ? 46.239 50.083 24.481 1.00 21.28 269 ARG A O 1
ATOM 2180 N N . ALA A 1 270 ? 44.551 50.963 23.278 1.00 19.19 270 ALA A N 1
ATOM 2181 C CA . ALA A 1 270 ? 44.044 51.742 24.390 1.00 17.28 270 ALA A CA 1
ATOM 2182 C C . ALA A 1 270 ? 43.401 50.695 25.320 1.00 18.04 270 ALA A C 1
ATOM 2183 O O . ALA A 1 270 ? 43.473 50.800 26.547 1.00 17.59 270 ALA A O 1
ATOM 2185 N N . VAL A 1 271 ? 42.778 49.684 24.708 1.00 18.00 271 VAL A N 1
ATOM 2186 C CA . VAL A 1 271 ? 42.123 48.591 25.425 1.00 16.53 271 VAL A CA 1
ATOM 2187 C C . VAL A 1 271 ? 42.830 47.322 24.962 1.00 17.94 271 VAL A C 1
ATOM 2188 O O . VAL A 1 271 ? 42.773 46.968 23.790 1.00 18.77 271 VAL A O 1
ATOM 2192 N N . ASP A 1 272 ? 43.509 46.644 25.881 1.00 18.11 272 ASP A N 1
ATOM 2193 C CA . ASP A 1 272 ? 44.260 45.448 25.536 1.00 19.36 272 ASP A CA 1
ATOM 2194 C C . ASP A 1 272 ? 43.434 44.265 25.065 1.00 21.23 272 ASP A C 1
ATOM 2195 O O . ASP A 1 272 ? 43.902 43.464 24.260 1.00 21.86 272 ASP A O 1
ATOM 2200 N N . ASP A 1 273 ? 42.211 44.141 25.560 1.00 21.81 273 ASP A N 1
ATOM 2201 C CA . ASP A 1 273 ? 41.366 43.040 25.135 1.00 22.10 273 ASP A CA 1
ATOM 2202 C C . ASP A 1 273 ? 39.944 43.308 25.562 1.00 21.43 273 ASP A C 1
ATOM 2203 O O . ASP A 1 273 ? 39.688 44.062 26.505 1.00 20.89 273 ASP A O 1
ATOM 2208 N N . ILE A 1 274 ? 39.016 42.699 24.844 1.00 21.57 274 ILE A N 1
ATOM 2209 C CA . ILE A 1 274 ? 37.606 42.871 25.131 1.00 23.60 274 ILE A CA 1
ATOM 2210 C C . ILE A 1 274 ? 37.059 41.490 25.435 1.00 23.54 274 ILE A C 1
ATOM 2211 O O . ILE A 1 274 ? 37.423 40.519 24.776 1.00 24.33 274 ILE A O 1
ATOM 2216 N N . PHE A 1 275 ? 36.209 41.400 26.451 1.00 23.70 275 PHE A N 1
ATOM 2217 C CA . PHE A 1 275 ? 35.628 40.121 26.861 1.00 23.13 275 PHE A CA 1
ATOM 2218 C C . PHE A 1 275 ? 34.116 40.154 26.779 1.00 23.23 275 PHE A C 1
ATOM 2219 O O . PHE A 1 275 ? 33.501 41.164 27.105 1.00 24.03 275 PHE A O 1
ATOM 2227 N N . SER A 1 276 ? 33.520 39.046 26.345 1.00 25.55 276 SER A N 1
ATOM 2228 C CA . SER A 1 276 ? 32.064 38.933 26.268 1.00 25.66 276 SER A CA 1
ATOM 2229 C C . SER A 1 276 ? 31.676 38.025 27.433 1.00 26.09 276 SER A C 1
ATOM 2230 O O . SER A 1 276 ? 31.921 36.819 27.400 1.00 26.72 276 SER A O 1
ATOM 2233 N N . LEU A 1 277 ? 31.097 38.615 28.473 1.00 26.59 277 LEU A N 1
ATOM 2234 C CA . LEU A 1 277 ? 30.706 37.865 29.659 1.00 27.22 277 LEU A CA 1
ATOM 2235 C C . LEU A 1 277 ? 29.264 37.387 29.591 1.00 27.97 277 LEU A C 1
ATOM 2236 O O . LEU A 1 277 ? 28.325 38.112 29.904 1.00 27.24 277 LEU A O 1
ATOM 2241 N N . THR A 1 278 ? 29.106 36.139 29.186 1.00 29.11 278 THR A N 1
ATOM 2242 C CA . THR A 1 278 ? 27.794 35.545 29.039 1.00 29.98 278 THR A CA 1
ATOM 2243 C C . THR A 1 278 ? 27.353 34.869 30.332 1.00 29.64 278 THR A C 1
ATOM 2244 O O . THR A 1 278 ? 26.223 35.035 30.790 1.00 29.58 278 THR A O 1
ATOM 2248 N N . SER A 1 279 ? 28.258 34.108 30.923 1.00 29.02 279 SER A N 1
ATOM 2249 C CA . SER A 1 279 ? 27.959 33.410 32.155 1.00 29.32 279 SER A CA 1
ATOM 2250 C C . SER A 1 279 ? 28.863 33.933 33.250 1.00 29.55 279 SER A C 1
ATOM 2251 O O . SER A 1 279 ? 29.761 34.729 32.987 1.00 29.71 279 SER A O 1
ATOM 2254 N N . PHE A 1 280 ? 28.621 33.493 34.479 1.00 29.48 280 PHE A N 1
ATOM 2255 C CA . PHE A 1 280 ? 29.464 33.884 35.593 1.00 30.53 280 PHE A CA 1
ATOM 2256 C C . PHE A 1 280 ? 30.804 33.177 35.476 1.00 31.03 280 PHE A C 1
ATOM 2257 O O . PHE A 1 280 ? 31.814 33.634 36.001 1.00 31.65 280 PHE A O 1
ATOM 2265 N N . GLU A 1 281 ? 30.815 32.058 34.772 1.00 32.05 281 GLU A N 1
ATOM 2266 C CA . GLU A 1 281 ? 32.050 31.331 34.585 1.00 32.82 281 GLU A CA 1
ATOM 2267 C C . GLU A 1 281 ? 32.964 32.162 33.664 1.00 30.56 281 GLU A C 1
ATOM 2268 O O . GLU A 1 281 ? 34.193 32.105 33.783 1.00 28.64 281 GLU A O 1
ATOM 2274 N N . ASP A 1 282 ? 32.360 32.928 32.751 1.00 27.77 282 ASP A N 1
ATOM 2275 C CA . ASP A 1 282 ? 33.129 33.776 31.835 1.00 27.21 282 ASP A CA 1
ATOM 2276 C C . ASP A 1 282 ? 33.889 34.860 32.600 1.00 26.59 282 ASP A C 1
ATOM 2277 O O . ASP A 1 282 ? 34.956 35.306 32.176 1.00 27.10 282 ASP A O 1
ATOM 2282 N N . ILE A 1 283 ? 33.319 35.293 33.720 1.00 25.97 283 ILE A N 1
ATOM 2283 C CA . ILE A 1 283 ? 33.952 36.293 34.566 1.00 24.67 283 ILE A CA 1
ATOM 2284 C C . ILE A 1 283 ? 35.253 35.668 35.063 1.00 25.38 283 ILE A C 1
ATOM 2285 O O . ILE A 1 283 ? 36.314 36.291 35.002 1.00 27.33 283 ILE A O 1
ATOM 2290 N N . ASP A 1 284 ? 35.174 34.425 35.538 1.00 25.36 284 ASP A N 1
ATOM 2291 C CA . ASP A 1 284 ? 36.361 33.738 36.032 1.00 24.96 284 ASP A CA 1
ATOM 2292 C C . ASP A 1 284 ? 37.368 33.622 34.912 1.00 25.16 284 ASP A C 1
ATOM 2293 O O . ASP A 1 284 ? 38.560 33.855 35.109 1.00 26.56 284 ASP A O 1
ATOM 2298 N N . LYS A 1 285 ? 36.889 33.250 33.730 1.00 25.44 285 LYS A N 1
ATOM 2299 C CA . LYS A 1 285 ? 37.778 33.093 32.591 1.00 26.26 285 LYS A CA 1
ATOM 2300 C C . LYS A 1 285 ? 38.500 34.389 32.269 1.00 24.69 285 LYS A C 1
ATOM 2301 O O . LYS A 1 285 ? 39.678 34.376 31.937 1.00 25.38 285 LYS A O 1
ATOM 2307 N N . MET A 1 286 ? 37.797 35.508 32.376 1.00 23.48 286 MET A N 1
ATOM 2308 C CA . MET A 1 286 ? 38.408 36.796 32.102 1.00 22.82 286 MET A CA 1
ATOM 2309 C C . MET A 1 286 ? 39.503 37.093 33.120 1.00 23.11 286 MET A C 1
ATOM 2310 O O . MET A 1 286 ? 40.623 37.443 32.762 1.00 21.09 286 MET A O 1
ATOM 2315 N N . LEU A 1 287 ? 39.167 36.943 34.394 1.00 23.55 287 LEU A N 1
ATOM 2316 C CA . LEU A 1 287 ? 40.112 37.206 35.458 1.00 22.78 287 LEU A CA 1
ATOM 2317 C C . LEU A 1 287 ? 41.313 36.294 35.343 1.00 23.67 287 LEU A C 1
ATOM 2318 O O . LEU A 1 287 ? 42.431 36.696 35.650 1.00 23.72 287 LEU A O 1
ATOM 2323 N N . ASP A 1 288 ? 41.095 35.064 34.897 1.00 26.20 288 ASP A N 1
ATOM 2324 C CA . ASP A 1 288 ? 42.208 34.129 34.748 1.00 27.64 288 ASP A CA 1
ATOM 2325 C C . ASP A 1 288 ? 43.216 34.676 33.733 1.00 28.81 288 ASP A C 1
ATOM 2326 O O . ASP A 1 288 ? 44.428 34.571 33.924 1.00 29.71 288 ASP A O 1
ATOM 2331 N N . GLN A 1 289 ? 42.720 35.259 32.647 1.00 28.95 289 GLN A N 1
ATOM 2332 C CA . GLN A 1 289 ? 43.613 35.805 31.634 1.00 29.27 289 GLN A CA 1
ATOM 2333 C C . GLN A 1 289 ? 44.286 37.080 32.106 1.00 28.64 289 GLN A C 1
ATOM 2334 O O . GLN A 1 289 ? 45.478 37.257 31.913 1.00 29.12 289 GLN A O 1
ATOM 2340 N N . ILE A 1 290 ? 43.510 37.964 32.723 1.00 29.01 290 ILE A N 1
ATOM 2341 C CA . ILE A 1 290 ? 44.019 39.237 33.216 1.00 29.31 290 ILE A CA 1
ATOM 2342 C C . ILE A 1 290 ? 45.147 39.079 34.231 1.00 31.09 290 ILE A C 1
ATOM 2343 O O . ILE A 1 290 ? 46.154 39.777 34.158 1.00 30.62 290 ILE A O 1
ATOM 2348 N N . ILE A 1 291 ? 44.976 38.150 35.167 1.00 35.23 291 ILE A N 1
ATOM 2349 C CA . ILE A 1 291 ? 45.955 37.920 36.235 1.00 39.00 291 ILE A CA 1
ATOM 2350 C C . ILE A 1 291 ? 47.188 37.088 35.848 1.00 43.13 291 ILE A C 1
ATOM 2351 O O . ILE A 1 291 ? 48.209 37.112 36.538 1.00 44.54 291 ILE A O 1
ATOM 2356 N N . LYS A 1 292 ? 47.104 36.372 34.736 1.00 48.21 292 LYS A N 1
ATOM 2357 C CA . LYS A 1 292 ? 48.225 35.569 34.257 1.00 53.70 292 LYS A CA 1
ATOM 2358 C C . LYS A 1 292 ? 47.738 34.727 33.091 1.00 58.14 292 LYS A C 1
ATOM 2359 O O . LYS A 1 292 ? 46.798 33.945 33.241 1.00 60.82 292 LYS A O 1
ATOM 2361 N N . LYS A 1 293 ? 48.362 34.888 31.926 1.00 62.05 293 LYS A N 1
ATOM 2362 C CA . LYS A 1 293 ? 47.965 34.117 30.743 1.00 64.98 293 LYS A CA 1
ATOM 2363 C C . LYS A 1 293 ? 49.161 33.670 29.888 1.00 66.68 293 LYS A C 1
ATOM 2364 O O . LYS A 1 293 ? 49.380 32.437 29.788 1.00 67.32 293 LYS A O 1
ATOM 2367 N N . THR B 1 3 ? 2.118 80.569 -0.788 1.00 76.62 3 THR B N 1
ATOM 2368 C CA . THR B 1 3 ? 1.875 80.432 -2.286 1.00 76.98 3 THR B CA 1
ATOM 2369 C C . THR B 1 3 ? 2.459 79.142 -2.830 1.00 77.18 3 THR B C 1
ATOM 2370 O O . THR B 1 3 ? 3.668 78.897 -2.720 1.00 77.57 3 THR B O 1
ATOM 2372 N N . ASN B 1 4 ? 1.587 78.390 -3.475 1.00 77.18 4 ASN B N 1
ATOM 2373 C CA . ASN B 1 4 ? 1.808 77.046 -3.984 1.00 76.41 4 ASN B CA 1
ATOM 2374 C C . ASN B 1 4 ? 2.893 76.085 -3.485 1.00 74.77 4 ASN B C 1
ATOM 2375 O O . ASN B 1 4 ? 4.011 75.893 -4.037 1.00 75.12 4 ASN B O 1
ATOM 2380 N N . LEU B 1 5 ? 2.415 75.386 -2.465 1.00 71.94 5 LEU B N 1
ATOM 2381 C CA . LEU B 1 5 ? 3.089 74.388 -1.664 1.00 69.12 5 LEU B CA 1
ATOM 2382 C C . LEU B 1 5 ? 2.832 72.988 -2.203 1.00 68.80 5 LEU B C 1
ATOM 2383 O O . LEU B 1 5 ? 3.783 72.204 -2.263 1.00 69.15 5 LEU B O 1
ATOM 2388 N N . THR B 1 6 ? 1.586 72.633 -2.559 1.00 67.90 6 THR B N 1
ATOM 2389 C CA . THR B 1 6 ? 1.308 71.313 -3.125 1.00 66.33 6 THR B CA 1
ATOM 2390 C C . THR B 1 6 ? 2.272 71.210 -4.285 1.00 65.36 6 THR B C 1
ATOM 2391 O O . THR B 1 6 ? 2.394 70.168 -4.933 1.00 64.90 6 THR B O 1
ATOM 2395 N N . ASN B 1 7 ? 2.962 72.316 -4.515 1.00 64.58 7 ASN B N 1
ATOM 2396 C CA . ASN B 1 7 ? 3.954 72.466 -5.562 1.00 63.56 7 ASN B CA 1
ATOM 2397 C C . ASN B 1 7 ? 5.416 72.485 -5.077 1.00 62.68 7 ASN B C 1
ATOM 2398 O O . ASN B 1 7 ? 6.332 72.724 -5.869 1.00 63.08 7 ASN B O 1
ATOM 2403 N N . SER B 1 8 ? 5.661 72.271 -3.790 1.00 61.16 8 SER B N 1
ATOM 2404 C CA . SER B 1 8 ? 7.042 72.282 -3.311 1.00 59.30 8 SER B CA 1
ATOM 2405 C C . SER B 1 8 ? 7.730 70.985 -3.704 1.00 57.58 8 SER B C 1
ATOM 2406 O O . SER B 1 8 ? 7.076 69.968 -3.952 1.00 56.93 8 SER B O 1
ATOM 2409 N N . ASN B 1 9 ? 9.054 71.043 -3.791 1.00 55.63 9 ASN B N 1
ATOM 2410 C CA . ASN B 1 9 ? 9.867 69.884 -4.143 1.00 53.71 9 ASN B CA 1
ATOM 2411 C C . ASN B 1 9 ? 10.737 69.478 -2.959 1.00 51.28 9 ASN B C 1
ATOM 2412 O O . ASN B 1 9 ? 11.678 68.696 -3.100 1.00 50.24 9 ASN B O 1
ATOM 2417 N N . CYS B 1 10 ? 10.410 70.016 -1.788 1.00 49.30 10 CYS B N 1
ATOM 2418 C CA . CYS B 1 10 ? 11.162 69.728 -0.576 1.00 46.76 10 CYS B CA 1
ATOM 2419 C C . CYS B 1 10 ? 10.740 68.394 0.021 1.00 46.03 10 CYS B C 1
ATOM 2420 O O . CYS B 1 10 ? 11.106 68.065 1.148 1.00 45.12 10 CYS B O 1
ATOM 2423 N N . VAL B 1 11 ? 9.952 67.646 -0.746 1.00 45.78 11 VAL B N 1
ATOM 2424 C CA . VAL B 1 11 ? 9.473 66.318 -0.364 1.00 45.54 11 VAL B CA 1
ATOM 2425 C C . VAL B 1 11 ? 9.239 65.565 -1.670 1.00 45.66 11 VAL B C 1
ATOM 2426 O O . VAL B 1 11 ? 8.878 66.165 -2.682 1.00 44.40 11 VAL B O 1
ATOM 2430 N N . GLU B 1 12 ? 9.457 64.257 -1.653 1.00 47.06 12 GLU B N 1
ATOM 2431 C CA . GLU B 1 12 ? 9.293 63.448 -2.853 1.00 48.83 12 GLU B CA 1
ATOM 2432 C C . GLU B 1 12 ? 8.686 62.090 -2.525 1.00 49.86 12 GLU B C 1
ATOM 2433 O O . GLU B 1 12 ? 8.953 61.525 -1.463 1.00 50.00 12 GLU B O 1
ATOM 2439 N N . GLU B 1 13 ? 7.840 61.585 -3.421 1.00 51.50 13 GLU B N 1
ATOM 2440 C CA . GLU B 1 13 ? 7.225 60.277 -3.210 1.00 52.30 13 GLU B CA 1
ATOM 2441 C C . GLU B 1 13 ? 7.976 59.278 -4.059 1.00 50.97 13 GLU B C 1
ATOM 2442 O O . GLU B 1 13 ? 8.426 59.576 -5.162 1.00 50.77 13 GLU B O 1
ATOM 2448 N N . TYR B 1 14 ? 8.098 58.073 -3.544 1.00 49.51 14 TYR B N 1
ATOM 2449 C CA . TYR B 1 14 ? 8.773 57.040 -4.285 1.00 49.08 14 TYR B CA 1
ATOM 2450 C C . TYR B 1 14 ? 8.256 55.713 -3.782 1.00 50.14 14 TYR B C 1
ATOM 2451 O O . TYR B 1 14 ? 7.787 55.608 -2.649 1.00 50.27 14 TYR B O 1
ATOM 2460 N N . LYS B 1 15 ?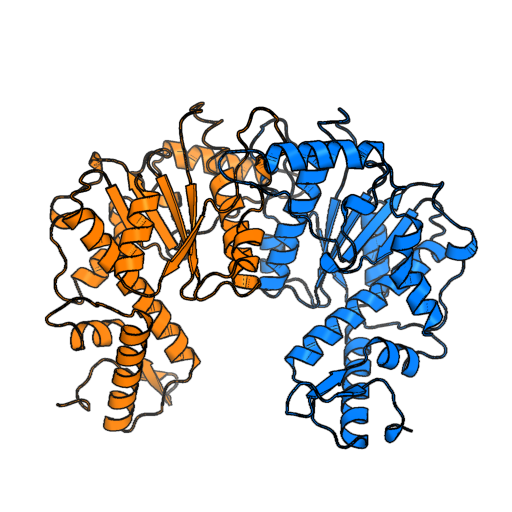 8.302 54.709 -4.643 1.00 52.31 15 LYS B N 1
ATOM 2461 C CA . LYS B 1 15 ? 7.848 53.394 -4.253 1.00 56.03 15 LYS B CA 1
ATOM 2462 C C . LYS B 1 15 ? 9.034 52.478 -3.995 1.00 57.53 15 LYS B C 1
ATOM 2463 O O . LYS B 1 15 ? 10.103 52.618 -4.594 1.00 58.74 15 LYS B O 1
ATOM 2469 N N . GLU B 1 16 ? 8.825 51.552 -3.071 1.00 58.50 16 GLU B N 1
ATOM 2470 C CA . GLU B 1 16 ? 9.815 50.570 -2.678 1.00 59.43 16 GLU B CA 1
ATOM 2471 C C . GLU B 1 16 ? 9.005 49.336 -2.340 1.00 59.30 16 GLU B C 1
ATOM 2472 O O . GLU B 1 16 ? 8.202 49.356 -1.409 1.00 58.80 16 GLU B O 1
ATOM 2478 N N . ASN B 1 17 ? 9.198 48.271 -3.105 1.00 59.42 17 ASN B N 1
ATOM 2479 C CA . ASN B 1 17 ? 8.460 47.041 -2.875 1.00 59.69 17 ASN B CA 1
ATOM 2480 C C . ASN B 1 17 ? 6.958 47.276 -3.029 1.00 59.13 17 ASN B C 1
ATOM 2481 O O . ASN B 1 17 ? 6.153 46.736 -2.271 1.00 58.74 17 ASN B O 1
ATOM 2486 N N . GLY B 1 18 ? 6.589 48.097 -4.005 1.00 58.23 18 GLY B N 1
ATOM 2487 C CA . GLY B 1 18 ? 5.187 48.365 -4.246 1.00 57.28 18 GLY B CA 1
ATOM 2488 C C . GLY B 1 18 ? 4.454 49.189 -3.202 1.00 56.68 18 GLY B C 1
ATOM 2489 O O . GLY B 1 18 ? 3.243 49.330 -3.295 1.00 57.20 18 GLY B O 1
ATOM 2490 N N . LYS B 1 19 ? 5.162 49.719 -2.209 1.00 55.58 19 LYS B N 1
ATOM 2491 C CA . LYS B 1 19 ? 4.543 50.553 -1.175 1.00 54.00 19 LYS B CA 1
ATOM 2492 C C . LYS B 1 19 ? 5.036 51.972 -1.452 1.00 52.36 19 LYS B C 1
ATOM 2493 O O . LYS B 1 19 ? 6.165 52.144 -1.902 1.00 52.82 19 LYS B O 1
ATOM 2499 N N . THR B 1 20 ? 4.216 52.988 -1.204 1.00 50.10 20 THR B N 1
ATOM 2500 C CA . THR B 1 20 ? 4.676 54.352 -1.448 1.00 48.80 20 THR B CA 1
ATOM 2501 C C . THR B 1 20 ? 5.274 54.981 -0.192 1.00 49.10 20 THR B C 1
ATOM 2502 O O . THR B 1 20 ? 4.674 54.943 0.887 1.00 49.16 20 THR B O 1
ATOM 2506 N N . LYS B 1 21 ? 6.469 55.549 -0.350 1.00 48.80 21 LYS B N 1
ATOM 2507 C CA . LYS B 1 21 ? 7.188 56.188 0.745 1.00 48.14 21 LYS B CA 1
ATOM 2508 C C . LYS B 1 21 ? 7.493 57.653 0.451 1.00 47.30 21 LYS B C 1
ATOM 2509 O O . LYS B 1 21 ? 7.455 58.090 -0.700 1.00 47.19 21 LYS B O 1
ATOM 2515 N N . ILE B 1 22 ? 7.799 58.408 1.502 1.00 46.14 22 ILE B N 1
ATOM 2516 C CA . ILE B 1 22 ? 8.089 59.829 1.365 1.00 45.27 22 ILE B CA 1
ATOM 2517 C C . ILE B 1 22 ? 9.485 60.181 1.873 1.00 44.59 22 ILE B C 1
ATOM 2518 O O . ILE B 1 22 ? 9.870 59.795 2.979 1.00 44.65 22 ILE B O 1
ATOM 2523 N N . ARG B 1 23 ? 10.239 60.919 1.061 1.00 43.31 23 ARG B N 1
ATOM 2524 C CA . ARG B 1 23 ? 11.588 61.338 1.439 1.00 41.74 23 ARG B CA 1
ATOM 2525 C C . ARG B 1 23 ? 11.697 62.858 1.393 1.00 39.76 23 ARG B C 1
ATOM 2526 O O . ARG B 1 23 ? 11.171 63.497 0.485 1.00 39.07 23 ARG B O 1
ATOM 2534 N N . ILE B 1 24 ? 12.373 63.441 2.372 1.00 37.88 24 ILE B N 1
ATOM 2535 C CA . ILE B 1 24 ? 12.548 64.885 2.374 1.00 36.81 24 ILE B CA 1
ATOM 2536 C C . ILE B 1 24 ? 13.716 65.227 1.453 1.00 36.82 24 ILE B C 1
ATOM 2537 O O . ILE B 1 24 ? 14.666 64.458 1.333 1.00 38.47 24 ILE B O 1
ATOM 2542 N N . LYS B 1 25 ? 13.633 66.372 0.790 1.00 36.18 25 LYS B N 1
ATOM 2543 C CA . LYS B 1 25 ? 14.694 66.817 -0.106 1.00 35.39 25 LYS B CA 1
ATOM 2544 C C . LYS B 1 25 ? 15.251 68.094 0.523 1.00 34.61 25 LYS B C 1
ATOM 2545 O O . LYS B 1 25 ? 14.838 69.201 0.174 1.00 35.14 25 LYS B O 1
ATOM 2551 N N . PRO B 1 26 ? 16.201 67.948 1.463 1.00 33.55 26 PRO B N 1
ATOM 2552 C CA . PRO B 1 26 ? 16.829 69.067 2.174 1.00 32.50 26 PRO B CA 1
ATOM 2553 C C . PRO B 1 26 ? 17.363 70.195 1.321 1.00 31.31 26 PRO B C 1
ATOM 2554 O O . PRO B 1 26 ? 17.198 71.360 1.657 1.00 31.80 26 PRO B O 1
ATOM 2558 N N . PHE B 1 27 ? 17.992 69.850 0.210 1.00 31.74 27 PHE B N 1
ATOM 2559 C CA . PHE B 1 27 ? 18.576 70.855 -0.663 1.00 31.99 27 PHE B CA 1
ATOM 2560 C C . PHE B 1 27 ? 17.550 71.684 -1.415 1.00 32.25 27 PHE B C 1
ATOM 2561 O O . PHE B 1 27 ? 17.759 72.876 -1.637 1.00 32.95 27 PHE B O 1
ATOM 2569 N N . ASN B 1 28 ? 16.438 71.069 -1.805 1.00 33.41 28 ASN B N 1
ATOM 2570 C CA . ASN B 1 28 ? 15.397 71.814 -2.505 1.00 34.64 28 ASN B CA 1
ATOM 2571 C C . ASN B 1 28 ? 14.713 72.743 -1.511 1.00 33.87 28 ASN B C 1
ATOM 2572 O O . ASN B 1 28 ? 14.257 73.827 -1.871 1.00 33.18 28 ASN B O 1
ATOM 2577 N N . ALA B 1 29 ? 14.652 72.316 -0.256 1.00 33.47 29 ALA B N 1
ATOM 2578 C CA . ALA B 1 29 ? 14.039 73.128 0.781 1.00 33.72 29 ALA B CA 1
ATOM 2579 C C . ALA B 1 29 ? 14.857 74.401 0.929 1.00 34.36 29 ALA B C 1
ATOM 2580 O O . ALA B 1 29 ? 14.300 75.497 1.026 1.00 35.09 29 ALA B O 1
ATOM 2582 N N . LEU B 1 30 ? 16.181 74.249 0.934 1.00 34.15 30 LEU B N 1
ATOM 2583 C CA . LEU B 1 30 ? 17.093 75.384 1.082 1.00 33.28 30 LEU B CA 1
ATOM 2584 C C . LEU B 1 30 ? 16.971 76.385 -0.053 1.00 33.99 30 LEU B C 1
ATOM 2585 O O . LEU B 1 30 ? 16.843 77.587 0.176 1.00 33.86 30 LEU B O 1
ATOM 2590 N N . ILE B 1 31 ? 17.023 75.882 -1.277 1.00 35.10 31 ILE B N 1
ATOM 2591 C CA . ILE B 1 31 ? 16.929 76.732 -2.452 1.00 37.86 31 ILE B CA 1
ATOM 2592 C C . ILE B 1 31 ? 15.597 77.475 -2.494 1.00 39.11 31 ILE B C 1
ATOM 2593 O O . ILE B 1 31 ? 15.557 78.686 -2.714 1.00 39.70 31 ILE B O 1
ATOM 2598 N N . GLU B 1 32 ? 14.514 76.734 -2.274 1.00 39.99 32 GLU B N 1
ATOM 2599 C CA . GLU B 1 32 ? 13.171 77.294 -2.277 1.00 40.32 32 GLU B CA 1
ATOM 2600 C C . GLU B 1 32 ? 13.010 78.401 -1.249 1.00 40.27 32 GLU B C 1
ATOM 2601 O O . GLU B 1 32 ? 12.264 79.349 -1.479 1.00 40.93 32 GLU B O 1
ATOM 2607 N N . LEU B 1 33 ? 13.703 78.293 -0.124 1.00 39.80 33 LEU B N 1
ATOM 2608 C CA . LEU B 1 33 ? 13.563 79.313 0.907 1.00 39.41 33 LEU B CA 1
ATOM 2609 C C . LEU B 1 33 ? 14.700 80.334 0.904 1.00 39.47 33 LEU B C 1
ATOM 2610 O O . LEU B 1 33 ? 14.668 81.300 1.663 1.00 39.69 33 LEU B O 1
ATOM 2615 N N . TYR B 1 34 ? 15.689 80.148 0.033 1.00 39.57 34 TYR B N 1
ATOM 2616 C CA . TYR B 1 34 ? 16.793 81.101 -0.044 1.00 40.40 34 TYR B CA 1
ATOM 2617 C C . TYR B 1 34 ? 17.169 81.507 -1.468 1.00 42.75 34 TYR B C 1
ATOM 2618 O O . TYR B 1 34 ? 18.335 81.487 -1.855 1.00 43.80 34 TYR B O 1
ATOM 2627 N N . HIS B 1 35 ? 16.158 81.907 -2.231 1.00 46.32 35 HIS B N 1
ATOM 2628 C CA . HIS B 1 35 ? 16.343 82.356 -3.601 1.00 48.46 35 HIS B CA 1
ATOM 2629 C C . HIS B 1 35 ? 16.993 83.726 -3.635 1.00 47.35 35 HIS B C 1
ATOM 2630 O O . HIS B 1 35 ? 17.587 84.092 -4.642 1.00 47.15 35 HIS B O 1
ATOM 2637 N N . HIS B 1 36 ? 16.879 84.487 -2.549 1.00 47.39 36 HIS B N 1
ATOM 2638 C CA . HIS B 1 36 ? 17.439 85.832 -2.547 1.00 49.32 36 HIS B CA 1
ATOM 2639 C C . HIS B 1 36 ? 18.368 86.216 -1.405 1.00 48.15 36 HIS B C 1
ATOM 2640 O O . HIS B 1 36 ? 18.844 87.349 -1.346 1.00 47.92 36 HIS B O 1
ATOM 2647 N N . GLN B 1 37 ? 18.641 85.289 -0.502 1.00 47.46 37 GLN B N 1
ATOM 2648 C CA . GLN B 1 37 ? 19.534 85.595 0.608 1.00 46.27 37 GLN B CA 1
ATOM 2649 C C . GLN B 1 37 ? 20.074 84.326 1.240 1.00 45.25 37 GLN B C 1
ATOM 2650 O O . GLN B 1 37 ? 19.550 83.232 1.011 1.00 45.93 37 GLN B O 1
ATOM 2656 N N . THR B 1 38 ? 21.128 84.474 2.033 1.00 43.21 38 THR B N 1
ATOM 2657 C CA . THR B 1 38 ? 21.691 83.336 2.738 1.00 41.75 38 THR B CA 1
ATOM 2658 C C . THR B 1 38 ? 21.163 83.440 4.158 1.00 40.17 38 THR B C 1
ATOM 2659 O O . THR B 1 38 ? 20.802 84.522 4.620 1.00 39.66 38 THR B O 1
ATOM 2663 N N . PRO B 1 39 ? 21.092 82.311 4.865 1.00 39.78 39 PRO B N 1
ATOM 2664 C CA . PRO B 1 39 ? 20.600 82.271 6.246 1.00 39.44 39 PRO B CA 1
ATOM 2665 C C . PRO B 1 39 ? 21.245 83.317 7.162 1.00 39.07 39 PRO B C 1
ATOM 2666 O O . PRO B 1 39 ? 22.456 83.525 7.122 1.00 39.89 39 PRO B O 1
ATOM 2670 N N . THR B 1 40 ? 20.437 83.973 7.990 1.00 38.63 40 THR B N 1
ATOM 2671 C CA . THR B 1 40 ? 20.949 84.988 8.908 1.00 38.90 40 THR B CA 1
ATOM 2672 C C . THR B 1 40 ? 20.249 84.962 10.266 1.00 36.90 40 THR B C 1
ATOM 2673 O O . THR B 1 40 ? 19.140 84.449 10.398 1.00 37.40 40 THR B O 1
ATOM 2677 N N . GLY B 1 41 ? 20.905 85.517 11.277 1.00 34.56 41 GLY B N 1
ATOM 2678 C CA . GLY B 1 41 ? 20.310 85.538 12.597 1.00 34.53 41 GLY B CA 1
ATOM 2679 C C . GLY B 1 41 ? 20.430 84.231 13.360 1.00 34.57 41 GLY B C 1
ATOM 2680 O O . GLY B 1 41 ? 21.517 83.653 13.436 1.00 34.86 41 GLY B O 1
ATOM 2681 N N . SER B 1 42 ? 19.312 83.763 13.919 1.00 34.13 42 SER B N 1
ATOM 2682 C CA . SER B 1 42 ? 19.293 82.528 14.697 1.00 33.33 42 SER B CA 1
ATOM 2683 C C . SER B 1 42 ? 19.347 81.274 13.853 1.00 33.72 42 SER B C 1
ATOM 2684 O O . SER B 1 42 ? 18.493 81.056 12.992 1.00 33.69 42 SER B O 1
ATOM 2687 N N . ILE B 1 43 ? 20.358 80.449 14.124 1.00 33.41 43 ILE B N 1
ATOM 2688 C CA . ILE B 1 43 ? 20.547 79.192 13.420 1.00 32.43 43 ILE B CA 1
ATOM 2689 C C . ILE B 1 43 ? 19.349 78.292 13.698 1.00 32.92 43 ILE B C 1
ATOM 2690 O O . ILE B 1 43 ? 18.736 77.754 12.773 1.00 31.25 43 ILE B O 1
ATOM 2695 N N . LYS B 1 44 ? 19.021 78.137 14.979 1.00 34.57 44 LYS B N 1
ATOM 2696 C CA . LYS B 1 44 ? 17.891 77.309 15.380 1.00 36.46 44 LYS B CA 1
ATOM 2697 C C . LYS B 1 44 ? 16.601 77.812 14.732 1.00 35.98 44 LYS B C 1
ATOM 2698 O O . LYS B 1 44 ? 15.748 77.017 14.345 1.00 36.27 44 LYS B O 1
ATOM 2704 N N . GLU B 1 45 ? 16.461 79.131 14.609 1.00 35.76 45 GLU B N 1
ATOM 2705 C CA . GLU B 1 45 ? 15.271 79.707 13.987 1.00 35.73 45 GLU B CA 1
ATOM 2706 C C . GLU B 1 45 ? 15.200 79.377 12.491 1.00 35.66 45 GLU B C 1
ATOM 2707 O O . GLU B 1 45 ? 14.133 79.037 11.975 1.00 36.24 45 GLU B O 1
ATOM 2713 N N . ASN B 1 46 ? 16.330 79.471 11.795 1.00 34.91 46 ASN B N 1
ATOM 2714 C CA . ASN B 1 46 ? 16.372 79.143 10.371 1.00 33.57 46 ASN B CA 1
ATOM 2715 C C . ASN B 1 46 ? 16.059 77.666 10.152 1.00 33.34 46 ASN B C 1
ATOM 2716 O O . ASN B 1 46 ? 15.420 77.293 9.164 1.00 32.73 46 ASN B O 1
ATOM 2721 N N . LEU B 1 47 ? 16.491 76.841 11.093 1.00 33.23 47 LEU B N 1
ATOM 2722 C CA . LEU B 1 47 ? 16.280 75.402 10.990 1.00 34.22 47 LEU B CA 1
ATOM 2723 C C . LEU B 1 47 ? 14.817 75.048 11.253 1.00 34.59 47 LEU B C 1
ATOM 2724 O O . LEU B 1 47 ? 14.230 74.256 10.516 1.00 35.07 47 LEU B O 1
ATOM 2729 N N . ASP B 1 48 ? 14.230 75.664 12.283 1.00 34.79 48 ASP B N 1
ATOM 2730 C CA . ASP B 1 48 ? 12.824 75.437 12.629 1.00 34.56 48 ASP B CA 1
ATOM 2731 C C . ASP B 1 48 ? 11.962 75.861 11.450 1.00 35.50 48 ASP B C 1
ATOM 2732 O O . ASP B 1 48 ? 11.024 75.164 11.089 1.00 36.96 48 ASP B O 1
ATOM 2737 N N . LYS B 1 49 ? 12.307 76.989 10.833 1.00 35.86 49 LYS B N 1
ATOM 2738 C CA . LYS B 1 49 ? 11.578 77.506 9.678 1.00 36.73 49 LYS B CA 1
ATOM 2739 C C . LYS B 1 49 ? 11.577 76.502 8.544 1.00 36.65 49 LYS B C 1
ATOM 2740 O O . LYS B 1 49 ? 10.532 76.202 7.969 1.00 37.07 49 LYS B O 1
ATOM 2746 N N . LEU B 1 50 ? 12.763 76.000 8.215 1.00 36.55 50 LEU B N 1
ATOM 2747 C CA . LEU B 1 50 ? 12.906 75.014 7.161 1.00 36.14 50 LEU B CA 1
ATOM 2748 C C . LEU B 1 50 ? 12.057 73.795 7.510 1.00 36.12 50 LEU B C 1
ATOM 2749 O O . LEU B 1 50 ? 11.341 73.266 6.661 1.00 36.83 50 LEU B O 1
ATOM 2754 N N . GLU B 1 51 ? 12.125 73.361 8.764 1.00 35.58 51 GLU B N 1
ATOM 2755 C CA . GLU B 1 51 ? 11.351 72.206 9.201 1.00 35.63 51 GLU B CA 1
ATOM 2756 C C . GLU B 1 51 ? 9.856 72.429 8.997 1.00 34.92 51 GLU B C 1
ATOM 2757 O O . GLU B 1 51 ? 9.182 71.642 8.320 1.00 34.01 51 GLU B O 1
ATOM 2763 N N . ASN B 1 52 ? 9.347 73.502 9.594 1.00 34.24 52 ASN B N 1
ATOM 2764 C CA . ASN B 1 52 ? 7.940 73.840 9.480 1.00 34.31 52 ASN B CA 1
ATOM 2765 C C . ASN B 1 52 ? 7.554 73.982 8.019 1.00 34.95 52 ASN B C 1
ATOM 2766 O O . ASN B 1 52 ? 6.461 73.583 7.616 1.00 36.32 52 ASN B O 1
ATOM 2771 N N . TYR B 1 53 ? 8.448 74.547 7.219 1.00 33.98 53 TYR B N 1
ATOM 2772 C CA . TYR B 1 53 ? 8.156 74.697 5.808 1.00 32.97 53 TYR B CA 1
ATOM 2773 C C . TYR B 1 53 ? 7.875 73.339 5.193 1.00 33.33 53 TYR B C 1
ATOM 2774 O O . TYR B 1 53 ? 6.880 73.155 4.501 1.00 34.43 53 TYR B O 1
ATOM 2783 N N . VAL B 1 54 ? 8.771 72.389 5.427 1.00 32.90 54 VAL B N 1
ATOM 2784 C CA . VAL B 1 54 ? 8.586 71.048 4.888 1.00 32.54 54 VAL B CA 1
ATOM 2785 C C . VAL B 1 54 ? 7.313 70.440 5.481 1.00 31.92 54 VAL B C 1
ATOM 2786 O O . VAL B 1 54 ? 6.589 69.707 4.807 1.00 30.11 54 VAL B O 1
ATOM 2790 N N . LYS B 1 55 ? 7.040 70.753 6.742 1.00 32.39 55 LYS B N 1
ATOM 2791 C CA . LYS B 1 55 ? 5.843 70.236 7.388 1.00 34.14 55 LYS B CA 1
ATOM 2792 C C . LYS B 1 55 ? 4.571 70.822 6.762 1.00 35.10 55 LYS B C 1
ATOM 2793 O O . LYS B 1 55 ? 3.554 70.136 6.663 1.00 36.24 55 LYS B O 1
ATOM 2799 N N . ASP B 1 56 ? 4.624 72.082 6.338 1.00 35.24 56 ASP B N 1
ATOM 2800 C CA . ASP B 1 56 ? 3.468 72.692 5.703 1.00 35.90 56 ASP B CA 1
ATOM 2801 C C . ASP B 1 56 ? 3.272 72.065 4.334 1.00 37.41 56 ASP B C 1
ATOM 2802 O O . ASP B 1 56 ? 2.142 71.797 3.929 1.00 40.91 56 ASP B O 1
ATOM 2807 N N . VAL B 1 57 ? 4.368 71.824 3.622 1.00 37.24 57 VAL B N 1
ATOM 2808 C CA . VAL B 1 57 ? 4.291 71.217 2.295 1.00 37.42 57 VAL B CA 1
ATOM 2809 C C . VAL B 1 57 ? 3.735 69.790 2.352 1.00 37.51 57 VAL B C 1
ATOM 2810 O O . VAL B 1 57 ? 2.994 69.363 1.468 1.00 36.52 57 VAL B O 1
ATOM 2814 N N . VAL B 1 58 ? 4.099 69.048 3.389 1.00 38.37 58 VAL B N 1
ATOM 2815 C CA . VAL B 1 58 ? 3.600 67.688 3.538 1.00 39.67 58 VAL B CA 1
ATOM 2816 C C . VAL B 1 58 ? 2.083 67.737 3.702 1.00 41.29 58 VAL B C 1
ATOM 2817 O O . VAL B 1 58 ? 1.353 66.963 3.083 1.00 40.51 58 VAL B O 1
ATOM 2821 N N . LYS B 1 59 ? 1.621 68.665 4.538 1.00 43.64 59 LYS B N 1
ATOM 2822 C CA . LYS B 1 59 ? 0.201 68.820 4.816 1.00 44.28 59 LYS B CA 1
ATOM 2823 C C . LYS B 1 59 ? -0.583 69.259 3.594 1.00 44.31 59 LYS B C 1
ATOM 2824 O O . LYS B 1 59 ? -1.656 68.726 3.331 1.00 46.07 59 LYS B O 1
ATOM 2830 N N . ALA B 1 60 ? -0.053 70.219 2.842 1.00 43.79 60 ALA B N 1
ATOM 2831 C CA . ALA B 1 60 ? -0.738 70.707 1.646 1.00 42.87 60 ALA B CA 1
ATOM 2832 C C . ALA B 1 60 ? -0.801 69.639 0.565 1.00 42.52 60 ALA B C 1
ATOM 2833 O O . ALA B 1 60 ? -1.607 69.733 -0.353 1.00 44.20 60 ALA B O 1
ATOM 2835 N N . LYS B 1 61 ? 0.054 68.628 0.673 1.00 41.31 61 LYS B N 1
ATOM 2836 C CA . LYS B 1 61 ? 0.088 67.547 -0.302 1.00 40.28 61 LYS B CA 1
ATOM 2837 C C . LYS B 1 61 ? -0.644 66.320 0.235 1.00 40.02 61 LYS B C 1
ATOM 2838 O O . LYS B 1 61 ? -0.741 65.296 -0.445 1.00 38.60 61 LYS B O 1
ATOM 2844 N N . GLY B 1 62 ? -1.153 66.436 1.462 1.00 40.71 62 GLY B N 1
ATOM 2845 C CA . GLY B 1 62 ? -1.868 65.341 2.102 1.00 41.88 62 GLY B CA 1
ATOM 2846 C C . GLY B 1 62 ? -1.070 64.050 2.138 1.00 42.89 62 GLY B C 1
ATOM 2847 O O . GLY B 1 62 ? -1.622 62.959 1.976 1.00 43.21 62 GLY B O 1
ATOM 2848 N N . LEU B 1 63 ? 0.233 64.174 2.370 1.00 43.57 63 LEU B N 1
ATOM 2849 C CA . LEU B 1 63 ? 1.127 63.022 2.403 1.00 42.94 63 LEU B CA 1
ATOM 2850 C C . LEU B 1 63 ? 1.376 62.501 3.805 1.00 42.46 63 LEU B C 1
ATOM 2851 O O . LEU B 1 63 ? 1.101 63.187 4.791 1.00 41.82 63 LEU B O 1
ATOM 2856 N N . ALA B 1 64 ? 1.892 61.276 3.885 1.00 42.10 64 ALA B N 1
ATOM 2857 C CA . ALA B 1 64 ? 2.216 60.673 5.171 1.00 42.51 64 ALA B CA 1
ATOM 2858 C C . ALA B 1 64 ? 3.280 61.580 5.781 1.00 42.31 64 ALA B C 1
ATOM 2859 O O . ALA B 1 64 ? 4.167 62.057 5.078 1.00 44.07 64 ALA B O 1
ATOM 2861 N N . ILE B 1 65 ? 3.197 61.828 7.080 1.00 41.29 65 ILE B N 1
ATOM 2862 C CA . ILE B 1 65 ? 4.161 62.709 7.727 1.00 40.42 65 ILE B CA 1
ATOM 2863 C C . ILE B 1 65 ? 5.465 62.013 8.140 1.00 40.81 65 ILE B C 1
ATOM 2864 O O . ILE B 1 65 ? 5.445 60.968 8.800 1.00 39.90 65 ILE B O 1
ATOM 2869 N N . PRO B 1 66 ? 6.620 62.586 7.742 1.00 40.89 66 PRO B N 1
ATOM 2870 C CA . PRO B 1 66 ? 7.944 62.042 8.064 1.00 40.87 66 PRO B CA 1
ATOM 2871 C C . PRO B 1 66 ? 8.180 61.990 9.574 1.00 40.86 66 PRO B C 1
ATOM 2872 O O . PRO B 1 66 ? 7.797 62.906 10.297 1.00 40.89 66 PRO B O 1
ATOM 2876 N N . THR B 1 67 ? 8.819 60.922 10.041 1.00 40.62 67 THR B N 1
ATOM 2877 C CA . THR B 1 67 ? 9.086 60.744 11.464 1.00 40.66 67 THR B CA 1
ATOM 2878 C C . THR B 1 67 ? 10.036 61.794 12.019 1.00 41.06 67 THR B C 1
ATOM 2879 O O . THR B 1 67 ? 10.704 62.506 11.271 1.00 40.81 67 THR B O 1
ATOM 2883 N N . SER B 1 68 ? 10.090 61.890 13.343 1.00 42.89 68 SER B N 1
ATOM 2884 C CA . SER B 1 68 ? 10.979 62.845 13.984 1.00 43.79 68 SER B CA 1
ATOM 2885 C C . SER B 1 68 ? 12.381 62.562 13.479 1.00 43.86 68 SER B C 1
ATOM 2886 O O . SER B 1 68 ? 13.159 63.481 13.232 1.00 44.46 68 SER B O 1
ATOM 2889 N N . GLY B 1 69 ? 12.686 61.278 13.317 1.00 43.64 69 GLY B N 1
ATOM 2890 C CA . GLY B 1 69 ? 13.994 60.876 12.835 1.00 42.82 69 GLY B CA 1
ATOM 2891 C C . GLY B 1 69 ? 14.357 61.517 11.510 1.00 42.30 69 GLY B C 1
ATOM 2892 O O . GLY B 1 69 ? 15.396 62.175 11.401 1.00 42.64 69 GLY B O 1
ATOM 2893 N N . ALA B 1 70 ? 13.502 61.324 10.506 1.00 41.34 70 ALA B N 1
ATOM 2894 C CA . ALA B 1 70 ? 13.723 61.882 9.174 1.00 40.84 70 ALA B CA 1
ATOM 2895 C C . ALA B 1 70 ? 14.005 63.374 9.276 1.00 41.09 70 ALA B C 1
ATOM 2896 O O . ALA B 1 70 ? 14.872 63.901 8.572 1.00 40.89 70 ALA B O 1
ATOM 2898 N N . PHE B 1 71 ? 13.271 64.046 10.162 1.00 41.25 71 PHE B N 1
ATOM 2899 C CA . PHE B 1 71 ? 13.443 65.480 10.368 1.00 41.47 71 PHE B CA 1
ATOM 2900 C C . PHE B 1 71 ? 14.728 65.824 11.114 1.00 40.52 71 PHE B C 1
ATOM 2901 O O . PHE B 1 71 ? 15.424 66.763 10.736 1.00 40.76 71 PHE B O 1
ATOM 2909 N N . SER B 1 72 ? 15.042 65.072 12.166 1.00 39.62 72 SER B N 1
ATOM 2910 C CA . SER B 1 72 ? 16.255 65.323 12.934 1.00 38.83 72 SER B CA 1
ATOM 2911 C C . SER B 1 72 ? 17.457 65.183 12.017 1.00 38.01 72 SER B C 1
ATOM 2912 O O . SER B 1 72 ? 18.444 65.903 12.156 1.00 37.61 72 SER B O 1
ATOM 2915 N N . ASN B 1 73 ? 17.371 64.247 11.080 1.00 36.47 73 ASN B N 1
ATOM 2916 C CA . ASN B 1 73 ? 18.451 64.029 10.127 1.00 35.76 73 ASN B CA 1
ATOM 2917 C C . ASN B 1 73 ? 18.530 65.168 9.120 1.00 34.82 73 ASN B C 1
ATOM 2918 O O . ASN B 1 73 ? 19.616 65.626 8.780 1.00 35.13 73 ASN B O 1
ATOM 2923 N N . THR B 1 74 ? 17.380 65.618 8.633 1.00 33.48 74 THR B N 1
ATOM 2924 C CA . THR B 1 74 ? 17.362 66.701 7.665 1.00 31.61 74 THR B CA 1
ATOM 2925 C C . THR B 1 74 ? 17.917 67.995 8.256 1.00 30.25 74 THR B C 1
ATOM 2926 O O . THR B 1 74 ? 18.618 68.730 7.573 1.00 29.87 74 THR B O 1
ATOM 2930 N N . ARG B 1 75 ? 17.616 68.275 9.520 1.00 29.48 75 ARG B N 1
ATOM 2931 C CA . ARG B 1 75 ? 18.140 69.482 10.156 1.00 30.01 75 ARG B CA 1
ATOM 2932 C C . ARG B 1 75 ? 19.672 69.440 10.189 1.00 29.99 75 ARG B C 1
ATOM 2933 O O . ARG B 1 75 ? 20.340 70.477 10.090 1.00 30.49 75 ARG B O 1
ATOM 2941 N N . GLY B 1 76 ? 20.223 68.237 10.342 1.00 29.98 76 GLY B N 1
ATOM 2942 C CA . GLY B 1 76 ? 21.668 68.072 10.368 1.00 28.20 76 GLY B CA 1
ATOM 2943 C C . GLY B 1 76 ? 22.247 68.432 9.013 1.00 28.40 76 GLY B C 1
ATOM 2944 O O . GLY B 1 76 ? 23.230 69.165 8.925 1.00 29.42 76 GLY B O 1
ATOM 2945 N N . THR B 1 77 ? 21.634 67.921 7.949 1.00 27.90 77 THR B N 1
ATOM 2946 C CA . THR B 1 77 ? 22.087 68.219 6.597 1.00 26.75 77 THR B CA 1
ATOM 2947 C C . THR B 1 77 ? 21.992 69.713 6.325 1.00 28.67 77 THR B C 1
ATOM 2948 O O . THR B 1 77 ? 22.847 70.285 5.644 1.00 29.57 77 THR B O 1
ATOM 2952 N N . TRP B 1 78 ? 20.946 70.347 6.853 1.00 29.24 78 TRP B N 1
ATOM 2953 C CA . TRP B 1 78 ? 20.771 71.782 6.678 1.00 28.47 78 TRP B CA 1
ATOM 2954 C C . TRP B 1 78 ? 21.855 72.519 7.461 1.00 27.94 78 TRP B C 1
ATOM 2955 O O . TRP B 1 78 ? 22.456 73.472 6.963 1.00 29.22 78 TRP B O 1
ATOM 2966 N N . PHE B 1 79 ? 22.108 72.075 8.687 1.00 26.42 79 PHE B N 1
ATOM 2967 C CA . PHE B 1 79 ? 23.124 72.708 9.513 1.00 26.38 79 PHE B CA 1
ATOM 2968 C C . PHE B 1 79 ? 24.487 72.636 8.837 1.00 26.60 79 PHE B C 1
ATOM 2969 O O . PHE B 1 79 ? 25.258 73.592 8.874 1.00 26.97 79 PHE B O 1
ATOM 2977 N N . GLU B 1 80 ? 24.775 71.488 8.231 1.00 26.40 80 GLU B N 1
ATOM 2978 C CA . GLU B 1 80 ? 26.030 71.261 7.527 1.00 26.55 80 GLU B CA 1
ATOM 2979 C C . GLU B 1 80 ? 26.164 72.250 6.381 1.00 25.71 80 GLU B C 1
ATOM 2980 O O . GLU B 1 80 ? 27.247 72.798 6.141 1.00 24.86 80 GLU B O 1
ATOM 2986 N N . VAL B 1 81 ? 25.063 72.476 5.667 1.00 25.31 81 VAL B N 1
ATOM 2987 C CA . VAL B 1 81 ? 25.075 73.417 4.551 1.00 24.41 81 VAL B CA 1
ATOM 2988 C C . VAL B 1 81 ? 25.284 74.834 5.080 1.00 24.86 81 VAL B C 1
ATOM 2989 O O . VAL B 1 81 ? 26.039 75.615 4.500 1.00 24.90 81 VAL B O 1
ATOM 2993 N N . MET B 1 82 ? 24.627 75.156 6.193 1.00 24.89 82 MET B N 1
ATOM 2994 C CA . MET B 1 82 ? 24.749 76.484 6.799 1.00 25.03 82 MET B CA 1
ATOM 2995 C C . MET B 1 82 ? 26.183 76.795 7.214 1.00 24.77 82 MET B C 1
ATOM 2996 O O . MET B 1 82 ? 26.702 77.883 6.938 1.00 23.35 82 MET B O 1
ATOM 3001 N N . ILE B 1 83 ? 26.808 75.836 7.889 1.00 24.33 83 ILE B N 1
ATOM 3002 C CA . ILE B 1 83 ? 28.190 75.971 8.321 1.00 24.58 83 ILE B CA 1
ATOM 3003 C C . ILE B 1 83 ? 29.077 76.192 7.086 1.00 24.74 83 ILE B C 1
ATOM 3004 O O . ILE B 1 83 ? 29.853 77.147 7.028 1.00 25.05 83 ILE B O 1
ATOM 3009 N N . ALA B 1 84 ? 28.945 75.306 6.100 1.00 23.70 84 ALA B N 1
ATOM 3010 C CA . ALA B 1 84 ? 29.732 75.391 4.880 1.00 22.53 84 ALA B CA 1
ATOM 3011 C C . ALA B 1 84 ? 29.592 76.732 4.164 1.00 22.52 84 ALA B C 1
ATOM 3012 O O . ALA B 1 84 ? 30.589 77.325 3.761 1.00 23.69 84 ALA B O 1
ATOM 3014 N N . ILE B 1 85 ? 28.362 77.209 3.996 1.00 22.91 85 ILE B N 1
ATOM 3015 C CA . ILE B 1 85 ? 28.122 78.480 3.308 1.00 22.82 85 ILE B CA 1
ATOM 3016 C C . ILE B 1 85 ? 28.712 79.658 4.080 1.00 22.13 85 ILE B C 1
ATOM 3017 O O . ILE B 1 85 ? 29.374 80.527 3.508 1.00 22.53 85 ILE B O 1
ATOM 3022 N N . GLN B 1 86 ? 28.464 79.686 5.383 1.00 20.71 86 GLN B N 1
ATOM 3023 C CA . GLN B 1 86 ? 28.967 80.768 6.201 1.00 19.77 86 GLN B CA 1
ATOM 3024 C C . GLN B 1 86 ? 30.484 80.795 6.088 1.00 19.97 86 GLN B C 1
ATOM 3025 O O . GLN B 1 86 ? 31.072 81.845 5.841 1.00 21.65 86 GLN B O 1
ATOM 3031 N N . SER B 1 87 ? 31.119 79.637 6.247 1.00 20.30 87 SER B N 1
ATOM 3032 C CA . SER B 1 87 ? 32.582 79.546 6.161 1.00 18.91 87 SER B CA 1
ATOM 3033 C C . SER B 1 87 ? 33.105 80.039 4.827 1.00 18.92 87 SER B C 1
ATOM 3034 O O . SER B 1 87 ? 34.130 80.722 4.769 1.00 19.59 87 SER B O 1
ATOM 3037 N N . TRP B 1 88 ? 32.406 79.681 3.754 1.00 20.65 88 TRP B N 1
ATOM 3038 C CA . TRP B 1 88 ? 32.805 80.092 2.413 1.00 22.37 88 TRP B CA 1
ATOM 3039 C C . TRP B 1 88 ? 32.766 81.618 2.302 1.00 23.57 88 TRP B C 1
ATOM 3040 O O . TRP B 1 88 ? 33.695 82.220 1.768 1.00 24.55 88 TRP B O 1
ATOM 3051 N N . ASN B 1 89 ? 31.705 82.244 2.812 1.00 23.99 89 ASN B N 1
ATOM 3052 C CA . ASN B 1 89 ? 31.603 83.700 2.748 1.00 24.67 89 ASN B CA 1
ATOM 3053 C C . ASN B 1 89 ? 32.548 84.392 3.739 1.00 25.76 89 ASN B C 1
ATOM 3054 O O . ASN B 1 89 ? 32.947 85.540 3.530 1.00 27.62 89 ASN B O 1
ATOM 3059 N N . TYR B 1 90 ? 32.908 83.692 4.814 1.00 26.07 90 TYR B N 1
ATOM 3060 C CA . TYR B 1 90 ? 33.817 84.232 5.823 1.00 24.57 90 TYR B CA 1
ATOM 3061 C C . TYR B 1 90 ? 35.204 84.517 5.260 1.00 23.79 90 TYR B C 1
ATOM 3062 O O . TYR B 1 90 ? 35.751 85.599 5.472 1.00 22.16 90 TYR B O 1
ATOM 3071 N N . ARG B 1 91 ? 35.789 83.552 4.556 1.00 23.82 91 ARG B N 1
ATOM 3072 C CA . ARG B 1 91 ? 37.124 83.787 4.027 1.00 24.50 91 ARG B CA 1
ATOM 3073 C C . ARG B 1 91 ? 37.086 84.847 2.945 1.00 24.94 91 ARG B C 1
ATOM 3074 O O . ARG B 1 91 ? 38.095 85.505 2.671 1.00 24.91 91 ARG B O 1
ATOM 3082 N N . VAL B 1 92 ? 35.918 85.026 2.336 1.00 24.82 92 VAL B N 1
ATOM 3083 C CA . VAL B 1 92 ? 35.785 86.033 1.297 1.00 24.02 92 VAL B CA 1
ATOM 3084 C C . VAL B 1 92 ? 35.717 87.417 1.915 1.00 24.73 92 VAL B C 1
ATOM 3085 O O . VAL B 1 92 ? 36.519 88.276 1.572 1.00 26.99 92 VAL B O 1
ATOM 3089 N N . LYS B 1 93 ? 34.789 87.639 2.841 1.00 24.01 93 LYS B N 1
ATOM 3090 C CA . LYS B 1 93 ? 34.675 88.964 3.443 1.00 24.74 93 LYS B CA 1
ATOM 3091 C C . LYS B 1 93 ? 35.857 89.353 4.326 1.00 25.71 93 LYS B C 1
ATOM 3092 O O . LYS B 1 93 ? 36.113 90.543 4.535 1.00 26.70 93 LYS B O 1
ATOM 3098 N N . ARG B 1 94 ? 36.575 88.358 4.844 1.00 26.16 94 ARG B N 1
ATOM 3099 C CA . ARG B 1 94 ? 37.749 88.611 5.680 1.00 26.35 94 ARG B CA 1
ATOM 3100 C C . ARG B 1 94 ? 38.981 88.711 4.788 1.00 26.97 94 ARG B C 1
ATOM 3101 O O . ARG B 1 94 ? 40.066 89.049 5.255 1.00 27.22 94 ARG B O 1
ATOM 3109 N N . GLU B 1 95 ? 38.792 88.415 3.503 1.00 28.28 95 GLU B N 1
ATOM 3110 C CA . GLU B 1 95 ? 39.860 88.449 2.512 1.00 31.11 95 GLU B CA 1
ATOM 3111 C C . GLU B 1 95 ? 41.044 87.567 2.900 1.00 31.72 95 GLU B C 1
ATOM 3112 O O . GLU B 1 95 ? 42.193 87.994 2.835 1.00 33.43 95 GLU B O 1
ATOM 3118 N N . LEU B 1 96 ? 40.759 86.332 3.298 1.00 32.05 96 LEU B N 1
ATOM 3119 C CA . LEU B 1 96 ? 41.804 85.394 3.690 1.00 33.14 96 LEU B CA 1
ATOM 3120 C C . LEU B 1 96 ? 42.189 84.608 2.450 1.00 34.98 96 LEU B C 1
ATOM 3121 O O . LEU B 1 96 ? 41.809 83.446 2.298 1.00 35.52 96 LEU B O 1
ATOM 3126 N N . ASN B 1 97 ? 42.952 85.243 1.566 1.00 37.48 97 ASN B N 1
ATOM 3127 C CA . ASN B 1 97 ? 43.345 84.607 0.317 1.00 40.35 97 ASN B CA 1
ATOM 3128 C C . ASN B 1 97 ? 44.220 83.364 0.425 1.00 39.29 97 ASN B C 1
ATOM 3129 O O . ASN B 1 97 ? 44.415 82.678 -0.569 1.00 42.15 97 ASN B O 1
ATOM 3134 N N . ASP B 1 98 ? 44.746 83.059 1.604 1.00 36.77 98 ASP B N 1
ATOM 3135 C CA . ASP B 1 98 ? 45.590 81.875 1.737 1.00 34.44 98 ASP B CA 1
ATOM 3136 C C . ASP B 1 98 ? 44.916 80.761 2.508 1.00 31.57 98 ASP B C 1
ATOM 3137 O O . ASP B 1 98 ? 45.489 79.694 2.671 1.00 30.27 98 ASP B O 1
ATOM 3142 N N . TYR B 1 99 ? 43.696 81.016 2.970 1.00 28.82 99 TYR B N 1
ATOM 3143 C CA . TYR B 1 99 ? 42.946 80.049 3.762 1.00 25.82 99 TYR B CA 1
ATOM 3144 C C . TYR B 1 99 ? 41.763 79.386 3.066 1.00 24.48 99 TYR B C 1
ATOM 3145 O O . TYR B 1 99 ? 41.127 79.958 2.186 1.00 24.87 99 TYR B O 1
ATOM 3154 N N . LEU B 1 100 ? 41.490 78.160 3.487 1.00 22.47 100 LEU B N 1
ATOM 3155 C CA . LEU B 1 100 ? 40.366 77.383 3.002 1.00 21.58 100 LEU B CA 1
ATOM 3156 C C . LEU B 1 100 ? 39.739 76.810 4.258 1.00 20.64 100 LEU B C 1
ATOM 3157 O O . LEU B 1 100 ? 40.421 76.199 5.082 1.00 20.68 100 LEU B O 1
ATOM 3162 N N . ILE B 1 101 ? 38.446 77.052 4.419 1.00 20.29 101 ILE B N 1
ATOM 3163 C CA . ILE B 1 101 ? 37.691 76.539 5.554 1.00 20.09 101 ILE B CA 1
ATOM 3164 C C . ILE B 1 101 ? 36.715 75.566 4.890 1.00 19.95 101 ILE B C 1
ATOM 3165 O O . ILE B 1 101 ? 35.705 75.970 4.324 1.00 20.40 101 ILE B O 1
ATOM 3170 N N . ILE B 1 102 ? 37.045 74.281 4.954 1.00 19.48 102 ILE B N 1
ATOM 3171 C CA . ILE B 1 102 ? 36.262 73.239 4.302 1.00 19.42 102 ILE B CA 1
ATOM 3172 C C . ILE B 1 102 ? 35.342 72.391 5.161 1.00 20.27 102 ILE B C 1
ATOM 3173 O O . ILE B 1 102 ? 35.733 71.887 6.212 1.00 21.00 102 ILE B O 1
ATOM 3178 N N . LYS B 1 103 ? 34.118 72.206 4.679 1.00 21.29 103 LYS B N 1
ATOM 3179 C CA . LYS B 1 103 ? 33.136 71.397 5.380 1.00 20.42 103 LYS B CA 1
ATOM 3180 C C . LYS B 1 103 ? 33.389 69.944 4.993 1.00 20.62 103 LYS B C 1
ATOM 3181 O O . LYS B 1 103 ? 33.231 69.573 3.838 1.00 21.25 103 LYS B O 1
ATOM 3187 N N . MET B 1 104 ? 33.777 69.123 5.961 1.00 21.08 104 MET B N 1
ATOM 3188 C CA . MET B 1 104 ? 34.073 67.727 5.690 1.00 22.64 104 MET B CA 1
ATOM 3189 C C . MET B 1 104 ? 32.940 66.759 5.988 1.00 23.23 104 MET B C 1
ATOM 3190 O O . MET B 1 104 ? 32.207 66.929 6.960 1.00 23.44 104 MET B O 1
ATOM 3195 N N . PRO B 1 105 ? 32.792 65.719 5.149 1.00 24.30 105 PRO B N 1
ATOM 3196 C CA . PRO B 1 105 ? 31.762 64.687 5.295 1.00 25.95 105 PRO B CA 1
ATOM 3197 C C . PRO B 1 105 ? 32.307 63.692 6.319 1.00 28.42 105 PRO B C 1
ATOM 3198 O O . PRO B 1 105 ? 33.343 63.955 6.933 1.00 29.28 105 PRO B O 1
ATOM 3202 N N . ASN B 1 106 ? 31.642 62.558 6.511 1.00 30.19 106 ASN B N 1
ATOM 3203 C CA . ASN B 1 106 ? 32.145 61.588 7.477 1.00 32.57 106 ASN B CA 1
ATOM 3204 C C . ASN B 1 106 ? 33.333 60.827 6.872 1.00 32.40 106 ASN B C 1
ATOM 3205 O O . ASN B 1 106 ? 33.465 60.734 5.656 1.00 30.98 106 ASN B O 1
ATOM 3210 N N . VAL B 1 107 ? 34.186 60.276 7.730 1.00 33.21 107 VAL B N 1
ATOM 3211 C CA . VAL B 1 107 ? 35.384 59.562 7.292 1.00 32.88 107 VAL B CA 1
ATOM 3212 C C . VAL B 1 107 ? 35.154 58.463 6.250 1.00 33.60 107 VAL B C 1
ATOM 3213 O O . VAL B 1 107 ? 36.019 58.207 5.407 1.00 33.95 107 VAL B O 1
ATOM 3217 N N . LYS B 1 108 ? 33.997 57.817 6.291 1.00 33.26 108 LYS B N 1
ATOM 3218 C CA . LYS B 1 108 ? 33.722 56.760 5.335 1.00 34.43 108 LYS B CA 1
ATOM 3219 C C . LYS B 1 108 ? 33.430 57.302 3.943 1.00 33.49 108 LYS B C 1
ATOM 3220 O O . LYS B 1 108 ? 33.730 56.663 2.938 1.00 33.53 108 LYS B O 1
ATOM 3226 N N . THR B 1 109 ? 32.853 58.493 3.885 1.00 32.21 109 THR B N 1
ATOM 3227 C CA . THR B 1 109 ? 32.554 59.135 2.612 1.00 30.17 109 THR B CA 1
ATOM 3228 C C . THR B 1 109 ? 33.859 59.601 1.966 1.00 29.66 109 THR B C 1
ATOM 3229 O O . THR B 1 109 ? 34.124 59.340 0.791 1.00 30.81 109 THR B O 1
ATOM 3233 N N . PHE B 1 110 ? 34.674 60.296 2.749 1.00 27.70 110 PHE B N 1
ATOM 3234 C CA . PHE B 1 110 ? 35.942 60.807 2.264 1.00 26.09 110 PHE B CA 1
ATOM 3235 C C . PHE B 1 110 ? 36.849 61.052 3.454 1.00 26.60 110 PHE B C 1
ATOM 3236 O O . PHE B 1 110 ? 36.675 62.039 4.164 1.00 27.32 110 PHE B O 1
ATOM 3244 N N . ASP B 1 111 ? 37.806 60.150 3.675 1.00 26.09 111 ASP B N 1
ATOM 3245 C CA . ASP B 1 111 ? 38.763 60.281 4.771 1.00 24.94 111 ASP B CA 1
ATOM 3246 C C . ASP B 1 111 ? 39.571 61.548 4.511 1.00 24.58 111 ASP B C 1
ATOM 3247 O O . ASP B 1 111 ? 40.262 61.643 3.495 1.00 24.98 111 ASP B O 1
ATOM 3252 N N . PHE B 1 112 ? 39.497 62.511 5.429 1.00 23.45 112 PHE B N 1
ATOM 3253 C CA . PHE B 1 112 ? 40.199 63.793 5.270 1.00 22.32 112 PHE B CA 1
ATOM 3254 C C . PHE B 1 112 ? 41.686 63.623 4.995 1.00 21.97 112 PHE B C 1
ATOM 3255 O O . PHE B 1 112 ? 42.302 64.473 4.348 1.00 22.53 112 PHE B O 1
ATOM 3263 N N . ARG B 1 113 ? 42.259 62.530 5.494 1.00 20.74 113 ARG B N 1
ATOM 3264 C CA . ARG B 1 113 ? 43.677 62.245 5.298 1.00 21.40 113 ARG B CA 1
ATOM 3265 C C . ARG B 1 113 ? 44.064 62.211 3.823 1.00 21.42 113 ARG B C 1
ATOM 3266 O O . ARG B 1 113 ? 45.224 62.394 3.473 1.00 20.37 113 ARG B O 1
ATOM 3274 N N . LYS B 1 114 ? 43.077 62.000 2.959 1.00 22.30 114 LYS B N 1
ATOM 3275 C CA . LYS B 1 114 ? 43.318 61.958 1.529 1.00 21.26 114 LYS B CA 1
ATOM 3276 C C . LYS B 1 114 ? 43.647 63.331 0.956 1.00 20.72 114 LYS B C 1
ATOM 3277 O O . LYS B 1 114 ? 43.989 63.441 -0.218 1.00 21.09 114 LYS B O 1
ATOM 3283 N N . ILE B 1 115 ? 43.548 64.383 1.767 1.00 20.40 115 ILE B N 1
ATOM 3284 C CA . ILE B 1 115 ? 43.887 65.715 1.267 1.00 19.70 115 ILE B CA 1
ATOM 3285 C C . ILE B 1 115 ? 45.398 65.908 1.337 1.00 19.15 115 ILE B C 1
ATOM 3286 O O . ILE B 1 115 ? 45.958 66.795 0.698 1.00 20.06 115 ILE B O 1
ATOM 3291 N N . PHE B 1 116 ? 46.054 65.057 2.115 1.00 18.93 116 PHE B N 1
ATOM 3292 C CA . PHE B 1 116 ? 47.497 65.117 2.271 1.00 20.42 116 PHE B CA 1
ATOM 3293 C C . PHE B 1 116 ? 48.236 64.702 1.009 1.00 19.92 116 PHE B C 1
ATOM 3294 O O . PHE B 1 116 ? 47.742 63.880 0.236 1.00 19.15 116 PHE B O 1
ATOM 3302 N N . ASP B 1 117 ? 49.423 65.271 0.804 1.00 19.68 117 ASP B N 1
ATOM 3303 C CA . ASP B 1 117 ? 50.224 64.912 -0.353 1.00 19.55 117 ASP B CA 1
ATOM 3304 C C . ASP B 1 117 ? 50.742 63.487 -0.186 1.00 20.11 117 ASP B C 1
ATOM 3305 O O . ASP B 1 117 ? 50.638 62.877 0.887 1.00 21.23 117 ASP B O 1
ATOM 3310 N N . ASN B 1 118 ? 51.293 62.945 -1.254 1.00 19.81 118 ASN B N 1
ATOM 3311 C CA . ASN B 1 118 ? 51.803 61.588 -1.227 1.00 20.14 118 ASN B CA 1
ATOM 3312 C C . ASN B 1 118 ? 52.861 61.314 -0.148 1.00 19.65 118 ASN B C 1
ATOM 3313 O O . ASN B 1 118 ? 52.809 60.293 0.538 1.00 18.38 118 ASN B O 1
ATOM 3318 N N . GLU B 1 119 ? 53.821 62.219 -0.004 1.00 18.64 119 GLU B N 1
ATOM 3319 C CA . GLU B 1 119 ? 54.886 62.045 0.974 1.00 20.02 119 GLU B CA 1
ATOM 3320 C C . GLU B 1 119 ? 54.344 61.831 2.385 1.00 20.60 119 GLU B C 1
ATOM 3321 O O . GLU B 1 119 ? 54.803 60.948 3.109 1.00 20.74 119 GLU B O 1
ATOM 3327 N N . THR B 1 120 ? 53.364 62.642 2.769 1.00 19.21 120 THR B N 1
ATOM 3328 C CA . THR B 1 120 ? 52.754 62.540 4.085 1.00 17.78 120 THR B CA 1
ATOM 3329 C C . THR B 1 120 ? 51.933 61.257 4.256 1.00 17.49 120 THR B C 1
ATOM 3330 O O . THR B 1 120 ? 52.045 60.586 5.279 1.00 15.21 120 THR B O 1
ATOM 3334 N N . ARG B 1 121 ? 51.116 60.912 3.259 1.00 17.91 121 ARG B N 1
ATOM 3335 C CA . ARG B 1 121 ? 50.301 59.693 3.325 1.00 18.75 121 ARG B CA 1
ATOM 3336 C C . ARG B 1 121 ? 51.145 58.412 3.436 1.00 19.00 121 ARG B C 1
ATOM 3337 O O . ARG B 1 121 ? 50.773 57.467 4.127 1.00 18.26 121 ARG B O 1
ATOM 3345 N N . GLU B 1 122 ? 52.288 58.383 2.759 1.00 20.46 122 GLU B N 1
ATOM 3346 C CA . GLU B 1 122 ? 53.177 57.229 2.830 1.00 22.17 122 GLU B CA 1
ATOM 3347 C C . GLU B 1 122 ? 53.702 57.062 4.269 1.00 21.51 122 GLU B C 1
ATOM 3348 O O . GLU B 1 122 ? 53.826 55.942 4.768 1.00 21.17 122 GLU B O 1
ATOM 3354 N N . LYS B 1 123 ? 54.009 58.172 4.937 1.00 19.06 123 LYS B N 1
ATOM 3355 C CA . LYS B 1 123 ? 54.505 58.089 6.307 1.00 18.98 123 LYS B CA 1
ATOM 3356 C C . LYS B 1 123 ? 53.430 57.526 7.230 1.00 18.43 123 LYS B C 1
ATOM 3357 O O . LYS B 1 123 ? 53.718 56.744 8.130 1.00 19.22 123 LYS B O 1
ATOM 3363 N N . LEU B 1 124 ? 52.186 57.920 7.002 1.00 18.19 124 LEU B N 1
ATOM 3364 C CA . LEU B 1 124 ? 51.095 57.437 7.820 1.00 19.21 124 LEU B CA 1
ATOM 3365 C C . LEU B 1 124 ? 50.809 55.977 7.484 1.00 21.34 124 LEU B C 1
ATOM 3366 O O . LEU B 1 124 ? 50.455 55.192 8.362 1.00 21.17 124 LEU B O 1
ATOM 3371 N N . HIS B 1 125 ? 50.953 55.613 6.212 1.00 22.34 125 HIS B N 1
ATOM 3372 C CA . HIS B 1 125 ? 50.713 54.233 5.800 1.00 24.15 125 HIS B CA 1
ATOM 3373 C C . HIS B 1 125 ? 51.790 53.344 6.375 1.00 23.66 125 HIS B C 1
ATOM 3374 O O . HIS B 1 125 ? 51.539 52.203 6.747 1.00 22.78 125 HIS B O 1
ATOM 3381 N N . GLN B 1 126 ? 52.996 53.874 6.458 1.00 22.65 126 GLN B N 1
ATOM 3382 C CA . GLN B 1 126 ? 54.086 53.112 7.021 1.00 24.15 126 GLN B CA 1
ATOM 3383 C C . GLN B 1 126 ? 53.802 52.908 8.527 1.00 25.54 126 GLN B C 1
ATOM 3384 O O . GLN B 1 126 ? 54.058 51.828 9.078 1.00 27.15 126 GLN B O 1
ATOM 3390 N N . LEU B 1 127 ? 53.254 53.933 9.186 1.00 24.64 127 LEU B N 1
ATOM 3391 C CA . LEU B 1 127 ? 52.917 53.847 10.611 1.00 22.56 127 LEU B CA 1
ATOM 3392 C C . LEU B 1 127 ? 51.853 52.766 10.822 1.00 23.67 127 LEU B C 1
ATOM 3393 O O . LEU B 1 127 ? 51.982 51.919 11.701 1.00 23.84 127 LEU B O 1
ATOM 3398 N N . GLU B 1 128 ? 50.813 52.789 10.001 1.00 24.86 128 GLU B N 1
ATOM 3399 C CA . GLU B 1 128 ? 49.741 51.810 10.106 1.00 27.22 128 GLU B CA 1
ATOM 3400 C C . GLU B 1 128 ? 50.257 50.393 9.979 1.00 28.40 128 GLU B C 1
ATOM 3401 O O . GLU B 1 128 ? 49.926 49.522 10.773 1.00 27.76 128 GLU B O 1
ATOM 3407 N N . LYS B 1 129 ? 51.051 50.169 8.936 1.00 31.35 129 LYS B N 1
ATOM 3408 C CA . LYS B 1 129 ? 51.625 48.857 8.653 1.00 35.02 129 LYS B CA 1
ATOM 3409 C C . LYS B 1 129 ? 52.529 48.430 9.809 1.00 36.02 129 LYS B C 1
ATOM 3410 O O . LYS B 1 129 ? 52.584 47.247 10.158 1.00 36.28 129 LYS B O 1
ATOM 3416 N N . SER B 1 130 ? 53.221 49.397 10.405 1.00 35.33 130 SER B N 1
ATOM 3417 C CA . SER B 1 130 ? 54.108 49.140 11.531 1.00 34.75 130 SER B CA 1
ATOM 3418 C C . SER B 1 130 ? 53.289 48.604 12.716 1.00 35.35 130 SER B C 1
ATOM 3419 O O . SER B 1 130 ? 53.617 47.575 13.309 1.00 35.17 130 SER B O 1
ATOM 3422 N N . LEU B 1 131 ? 52.215 49.320 13.040 1.00 35.42 131 LEU B N 1
ATOM 3423 C CA . LEU B 1 131 ? 51.326 48.974 14.145 1.00 36.19 131 LEU B CA 1
ATOM 3424 C C . LEU B 1 131 ? 50.650 47.628 13.978 1.00 38.68 131 LEU B C 1
ATOM 3425 O O . LEU B 1 131 ? 50.620 46.819 14.904 1.00 38.06 131 LEU B O 1
ATOM 3430 N N . LEU B 1 132 ? 50.082 47.415 12.795 1.00 42.50 132 LEU B N 1
ATOM 3431 C CA . LEU B 1 132 ? 49.380 46.177 12.470 1.00 45.70 132 LEU B CA 1
ATOM 3432 C C . LEU B 1 132 ? 50.315 44.980 12.328 1.00 47.01 132 LEU B C 1
ATOM 3433 O O . LEU B 1 132 ? 49.854 43.860 12.121 1.00 47.27 132 LEU B O 1
ATOM 3438 N N . THR B 1 133 ? 51.621 45.215 12.444 1.00 48.68 133 THR B N 1
ATOM 3439 C CA . THR B 1 133 ? 52.595 44.133 12.345 1.00 51.35 133 THR B CA 1
ATOM 3440 C C . THR B 1 133 ? 53.150 43.794 13.723 1.00 52.30 133 THR B C 1
ATOM 3441 O O . THR B 1 133 ? 54.306 44.079 14.030 1.00 54.37 133 THR B O 1
ATOM 3445 N N . HIS B 1 134 ? 52.314 43.188 14.552 1.00 52.95 134 HIS B N 1
ATOM 3446 C CA . HIS B 1 134 ? 52.698 42.802 15.901 1.00 53.98 134 HIS B CA 1
ATOM 3447 C C . HIS B 1 134 ? 51.857 41.579 16.246 1.00 55.01 134 HIS B C 1
ATOM 3448 O O . HIS B 1 134 ? 50.730 41.455 15.757 1.00 54.62 134 HIS B O 1
ATOM 3455 N N . LYS B 1 135 ? 52.390 40.671 17.065 1.00 55.97 135 LYS B N 1
ATOM 3456 C CA . LYS B 1 135 ? 51.617 39.487 17.436 1.00 56.09 135 LYS B CA 1
ATOM 3457 C C . LYS B 1 135 ? 50.211 39.970 17.764 1.00 54.57 135 LYS B C 1
ATOM 3458 O O . LYS B 1 135 ? 49.237 39.493 17.183 1.00 53.95 135 LYS B O 1
ATOM 3464 N N . GLN B 1 136 ? 50.108 40.927 18.682 1.00 52.87 136 GLN B N 1
ATOM 3465 C CA . GLN B 1 136 ? 48.811 41.508 19.007 1.00 51.11 136 GLN B CA 1
ATOM 3466 C C . GLN B 1 136 ? 48.660 42.742 18.118 1.00 48.91 136 GLN B C 1
ATOM 3467 O O . GLN B 1 136 ? 49.431 43.700 18.219 1.00 47.96 136 GLN B O 1
ATOM 3473 N N . GLN B 1 137 ? 47.667 42.709 17.242 1.00 46.13 137 GLN B N 1
ATOM 3474 C CA . GLN B 1 137 ? 47.425 43.809 16.326 1.00 42.86 137 GLN B CA 1
ATOM 3475 C C . GLN B 1 137 ? 46.926 45.097 16.963 1.00 38.37 137 GLN B C 1
ATOM 3476 O O . GLN B 1 137 ? 45.966 45.098 17.736 1.00 36.44 137 GLN B O 1
ATOM 3482 N N . VAL B 1 138 ? 47.592 46.190 16.615 1.00 33.30 138 VAL B N 1
ATOM 3483 C CA . VAL B 1 138 ? 47.223 47.514 17.085 1.00 29.02 138 VAL B CA 1
ATOM 3484 C C . VAL B 1 138 ? 46.788 48.202 15.797 1.00 26.95 138 VAL B C 1
ATOM 3485 O O . VAL B 1 138 ? 47.285 47.883 14.717 1.00 26.77 138 VAL B O 1
ATOM 3489 N N . ARG B 1 139 ? 45.870 49.144 15.897 1.00 24.11 139 ARG B N 1
ATOM 3490 C CA . ARG B 1 139 ? 45.370 49.781 14.704 1.00 24.21 139 ARG B CA 1
ATOM 3491 C C . ARG B 1 139 ? 45.256 51.299 14.820 1.00 23.12 139 ARG B C 1
ATOM 3492 O O . ARG B 1 139 ? 44.884 51.826 15.871 1.00 21.96 139 ARG B O 1
ATOM 3500 N N . LEU B 1 140 ? 45.599 52.002 13.743 1.00 21.39 140 LEU B N 1
ATOM 3501 C CA . LEU B 1 140 ? 45.496 53.458 13.726 1.00 20.14 140 LEU B CA 1
ATOM 3502 C C . LEU B 1 140 ? 44.140 53.744 13.125 1.00 19.22 140 LEU B C 1
ATOM 3503 O O . LEU B 1 140 ? 43.920 53.484 11.947 1.00 19.09 140 LEU B O 1
ATOM 3508 N N . ILE B 1 141 ? 43.230 54.260 13.941 1.00 19.37 141 ILE B N 1
ATOM 3509 C CA . ILE B 1 141 ? 41.878 54.564 13.496 1.00 20.10 141 ILE B CA 1
ATOM 3510 C C . ILE B 1 141 ? 41.626 56.043 13.668 1.00 20.43 141 ILE B C 1
ATOM 3511 O O . ILE B 1 141 ? 41.582 56.538 14.787 1.00 21.62 141 ILE B O 1
ATOM 3516 N N . THR B 1 142 ? 41.463 56.751 12.558 1.00 22.02 142 THR B N 1
ATOM 3517 C CA . THR B 1 142 ? 41.222 58.185 12.617 1.00 22.68 142 THR B CA 1
ATOM 3518 C C . THR B 1 142 ? 39.810 58.506 12.138 1.00 22.60 142 THR B C 1
ATOM 3519 O O . THR B 1 142 ? 39.138 57.662 11.549 1.00 24.16 142 THR B O 1
ATOM 3523 N N . SER B 1 143 ? 39.358 59.724 12.407 1.00 22.67 143 SER B N 1
ATOM 3524 C CA . SER B 1 143 ? 38.028 60.160 11.988 1.00 24.01 143 SER B CA 1
ATOM 3525 C C . SER B 1 143 ? 38.150 61.534 11.338 1.00 23.37 143 SER B C 1
ATOM 3526 O O . SER B 1 143 ? 39.243 62.095 11.262 1.00 23.06 143 SER B O 1
ATOM 3529 N N . ASN B 1 144 ? 37.026 62.071 10.875 1.00 23.36 144 ASN B N 1
ATOM 3530 C CA . ASN B 1 144 ? 36.999 63.371 10.217 1.00 21.73 144 ASN B CA 1
ATOM 3531 C C . ASN B 1 144 ? 36.447 64.503 11.048 1.00 21.81 144 ASN B C 1
ATOM 3532 O O . ASN B 1 144 ? 35.339 64.406 11.580 1.00 21.64 144 ASN B O 1
ATOM 3537 N N . PRO B 1 145 ? 37.215 65.590 11.189 1.00 21.49 145 PRO B N 1
ATOM 3538 C CA . PRO B 1 145 ? 36.692 66.718 11.957 1.00 21.53 145 PRO B CA 1
ATOM 3539 C C . PRO B 1 145 ? 35.622 67.257 11.001 1.00 21.60 145 PRO B C 1
ATOM 3540 O O . PRO B 1 145 ? 35.740 67.077 9.783 1.00 21.28 145 PRO B O 1
ATOM 3544 N N . ASP B 1 146 ? 34.578 67.886 11.525 1.00 20.76 146 ASP B N 1
ATOM 3545 C CA . ASP B 1 146 ? 33.515 68.384 10.663 1.00 20.48 146 ASP B CA 1
ATOM 3546 C C . ASP B 1 146 ? 33.957 69.602 9.869 1.00 20.63 146 ASP B C 1
ATOM 3547 O O . ASP B 1 146 ? 33.409 69.900 8.801 1.00 20.39 146 ASP B O 1
ATOM 3552 N N . LEU B 1 147 ? 34.963 70.293 10.370 1.00 20.63 147 LEU B N 1
ATOM 3553 C CA . LEU B 1 147 ? 35.438 71.489 9.702 1.00 20.31 147 LEU B CA 1
ATOM 3554 C C . LEU B 1 147 ? 36.963 71.553 9.748 1.00 19.95 147 LEU B C 1
ATOM 3555 O O . LEU B 1 147 ? 37.581 71.310 10.790 1.00 18.03 147 LEU B O 1
ATOM 3560 N N . LEU B 1 148 ? 37.572 71.843 8.602 1.00 19.89 148 LEU B N 1
ATOM 3561 C CA . LEU B 1 148 ? 39.025 71.968 8.492 1.00 21.50 148 LEU B CA 1
ATOM 3562 C C . LEU B 1 148 ? 39.470 73.376 8.072 1.00 20.49 148 LEU B C 1
ATOM 3563 O O . LEU B 1 148 ? 38.910 73.953 7.133 1.00 20.49 148 LEU B O 1
ATOM 3568 N N . ILE B 1 149 ? 40.452 73.927 8.766 1.00 20.44 149 ILE B N 1
ATOM 3569 C CA . ILE B 1 149 ? 40.991 75.228 8.407 1.00 20.44 149 ILE B CA 1
ATOM 3570 C C . ILE B 1 149 ? 42.374 74.925 7.857 1.00 20.40 149 ILE B C 1
ATOM 3571 O O . ILE B 1 149 ? 43.220 74.366 8.555 1.00 20.36 149 ILE B O 1
ATOM 3576 N N . ILE B 1 150 ? 42.534 75.192 6.573 1.00 21.54 150 ILE B N 1
ATOM 3577 C CA . ILE B 1 150 ? 43.772 74.921 5.856 1.00 22.13 150 ILE B CA 1
ATOM 3578 C C . ILE B 1 150 ? 44.416 76.214 5.378 1.00 22.72 150 ILE B C 1
ATOM 3579 O O . ILE B 1 150 ? 43.721 77.165 5.033 1.00 23.74 150 ILE B O 1
ATOM 3584 N N . ARG B 1 151 ? 45.734 76.273 5.409 1.00 23.22 151 ARG B N 1
ATOM 3585 C CA . ARG B 1 151 ? 46.426 77.462 4.954 1.00 25.51 151 ARG B CA 1
ATOM 3586 C C . ARG B 1 151 ? 47.523 77.071 3.967 1.00 25.36 151 ARG B C 1
ATOM 3587 O O . ARG B 1 151 ? 48.566 76.542 4.352 1.00 24.60 151 ARG B O 1
ATOM 3595 N N . GLN B 1 152 ? 47.268 77.311 2.686 1.00 24.77 152 GLN B N 1
ATOM 3596 C CA . GLN B 1 152 ? 48.217 76.990 1.626 1.00 25.69 152 GLN B CA 1
ATOM 3597 C C . GLN B 1 152 ? 47.787 77.799 0.403 1.00 26.70 152 GLN B C 1
ATOM 3598 O O . GLN B 1 152 ? 46.877 77.414 -0.326 1.00 27.03 152 GLN B O 1
ATOM 3604 N N . LYS B 1 153 ? 48.446 78.929 0.192 1.00 28.33 153 LYS B N 1
ATOM 3605 C CA . LYS B 1 153 ? 48.101 79.814 -0.908 1.00 30.48 153 LYS B CA 1
ATOM 3606 C C . LYS B 1 153 ? 47.864 79.160 -2.261 1.00 29.70 153 LYS B C 1
ATOM 3607 O O . LYS B 1 153 ? 46.901 79.489 -2.945 1.00 30.99 153 LYS B O 1
ATOM 3613 N N . ASP B 1 154 ? 48.729 78.231 -2.647 1.00 29.51 154 ASP B N 1
ATOM 3614 C CA . ASP B 1 154 ? 48.598 77.590 -3.943 1.00 29.06 154 ASP B CA 1
ATOM 3615 C C . ASP B 1 154 ? 47.340 76.747 -4.137 1.00 30.02 154 ASP B C 1
ATOM 3616 O O . ASP B 1 154 ? 47.114 76.220 -5.223 1.00 31.86 154 ASP B O 1
ATOM 3621 N N . LEU B 1 155 ? 46.518 76.613 -3.101 1.00 29.60 155 LEU B N 1
ATOM 3622 C CA . LEU B 1 155 ? 45.286 75.827 -3.209 1.00 28.76 155 LEU B CA 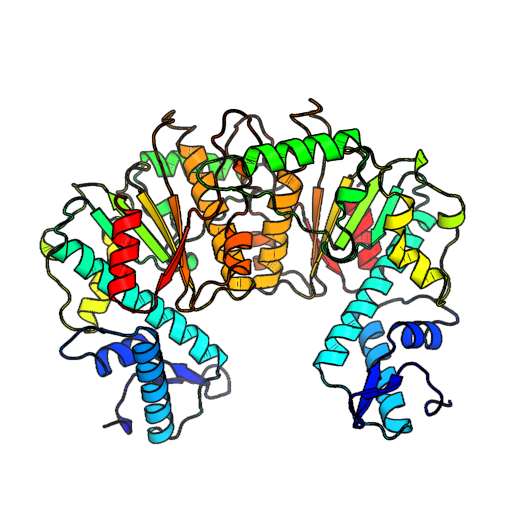1
ATOM 3623 C C . LEU B 1 155 ? 44.088 76.698 -3.583 1.00 29.60 155 LEU B C 1
ATOM 3624 O O . LEU B 1 155 ? 43.010 76.185 -3.899 1.00 29.48 155 LEU B O 1
ATOM 3629 N N . ILE B 1 156 ? 44.287 78.013 -3.543 1.00 30.24 156 ILE B N 1
ATOM 3630 C CA . ILE B 1 156 ? 43.229 78.976 -3.816 1.00 31.32 156 ILE B CA 1
ATOM 3631 C C . ILE B 1 156 ? 42.909 79.248 -5.285 1.00 32.77 156 ILE B C 1
ATOM 3632 O O . ILE B 1 156 ? 43.774 79.658 -6.055 1.00 33.88 156 ILE B O 1
ATOM 3637 N N . LYS B 1 157 ? 41.653 79.007 -5.658 1.00 33.24 157 LYS B N 1
ATOM 3638 C CA . LYS B 1 157 ? 41.178 79.249 -7.014 1.00 33.48 157 LYS B CA 1
ATOM 3639 C C . LYS B 1 157 ? 40.317 80.509 -6.963 1.00 34.60 157 LYS B C 1
ATOM 3640 O O . LYS B 1 157 ? 39.618 80.749 -5.972 1.00 33.38 157 LYS B O 1
ATOM 3646 N N . SER B 1 158 ? 40.371 81.316 -8.020 1.00 35.24 158 SER B N 1
ATOM 3647 C CA . SER B 1 158 ? 39.598 82.556 -8.081 1.00 36.24 158 SER B CA 1
ATOM 3648 C C . SER B 1 158 ? 38.098 82.357 -7.834 1.00 36.13 158 SER B C 1
ATOM 3649 O O . SER B 1 158 ? 37.437 83.246 -7.291 1.00 36.75 158 SER B O 1
ATOM 3652 N N . GLU B 1 159 ? 37.560 81.201 -8.224 1.00 35.30 159 GLU B N 1
ATOM 3653 C CA . GLU B 1 159 ? 36.138 80.928 -8.033 1.00 35.13 159 GLU B CA 1
ATOM 3654 C C . GLU B 1 159 ? 35.729 80.951 -6.572 1.00 33.78 159 GLU B C 1
ATOM 3655 O O . GLU B 1 159 ? 34.576 81.248 -6.252 1.00 35.25 159 GLU B O 1
ATOM 3661 N N . TYR B 1 160 ? 36.665 80.605 -5.693 1.00 32.22 160 TYR B N 1
ATOM 3662 C CA . TYR B 1 160 ? 36.403 80.567 -4.257 1.00 30.83 160 TYR B CA 1
ATOM 3663 C C . TYR B 1 160 ? 36.161 81.959 -3.717 1.00 31.66 160 TYR B C 1
ATOM 3664 O O . TYR B 1 160 ? 35.579 82.124 -2.645 1.00 29.95 160 TYR B O 1
ATOM 3673 N N . ASN B 1 161 ? 36.624 82.956 -4.462 1.00 33.51 161 ASN B N 1
ATOM 3674 C CA . ASN B 1 161 ? 36.502 84.337 -4.040 1.00 35.05 161 ASN B CA 1
ATOM 3675 C C . ASN B 1 161 ? 35.223 85.052 -4.414 1.00 35.34 161 ASN B C 1
ATOM 3676 O O . ASN B 1 161 ? 35.132 86.266 -4.272 1.00 36.33 161 ASN B O 1
ATOM 3681 N N . LEU B 1 162 ? 34.234 84.304 -4.889 1.00 36.16 162 LEU B N 1
ATOM 3682 C CA . LEU B 1 162 ? 32.938 84.878 -5.236 1.00 36.81 162 LEU B CA 1
ATOM 3683 C C . LEU B 1 162 ? 32.001 84.492 -4.097 1.00 36.11 162 LEU B C 1
ATOM 3684 O O . LEU B 1 162 ? 31.805 83.302 -3.817 1.00 36.75 162 LEU B O 1
ATOM 3689 N N . PRO B 1 163 ? 31.418 85.489 -3.411 1.00 35.50 163 PRO B N 1
ATOM 3690 C CA . PRO B 1 163 ? 30.524 85.115 -2.314 1.00 35.22 163 PRO B CA 1
ATOM 3691 C C . PRO B 1 163 ? 29.232 84.438 -2.758 1.00 35.38 163 PRO B C 1
ATOM 3692 O O . PRO B 1 163 ? 28.894 84.417 -3.941 1.00 34.59 163 PRO B O 1
ATOM 3696 N N . ILE B 1 164 ? 28.537 83.840 -1.799 1.00 36.77 164 ILE B N 1
ATOM 3697 C CA . ILE B 1 164 ? 27.273 83.169 -2.069 1.00 38.47 164 ILE B CA 1
ATOM 3698 C C . ILE B 1 164 ? 26.181 84.044 -1.455 1.00 39.72 164 ILE B C 1
ATOM 3699 O O . ILE B 1 164 ? 26.084 84.178 -0.235 1.00 39.96 164 ILE B O 1
ATOM 3704 N N . ASN B 1 165 ? 25.373 84.647 -2.316 1.00 41.29 165 ASN B N 1
ATOM 3705 C CA . ASN B 1 165 ? 24.306 85.539 -1.886 1.00 43.18 165 ASN B CA 1
ATOM 3706 C C . ASN B 1 165 ? 22.946 84.888 -1.826 1.00 43.67 165 ASN B C 1
ATOM 3707 O O . ASN B 1 165 ? 21.993 85.477 -1.320 1.00 45.15 165 ASN B O 1
ATOM 3712 N N . LYS B 1 166 ? 22.854 83.679 -2.361 1.00 43.61 166 LYS B N 1
ATOM 3713 C CA . LYS B 1 166 ? 21.608 82.935 -2.365 1.00 43.31 166 LYS B CA 1
ATOM 3714 C C . LYS B 1 166 ? 21.948 81.490 -2.647 1.00 42.11 166 LYS B C 1
ATOM 3715 O O . LYS B 1 166 ? 22.927 81.202 -3.334 1.00 42.97 166 LYS B O 1
ATOM 3721 N N . LEU B 1 167 ? 21.144 80.580 -2.110 1.00 40.77 167 LEU B N 1
ATOM 3722 C CA . LEU B 1 167 ? 21.391 79.156 -2.282 1.00 38.97 167 LEU B CA 1
ATOM 3723 C C . LEU B 1 167 ? 20.842 78.571 -3.572 1.00 38.91 167 LEU B C 1
ATOM 3724 O O . LEU B 1 167 ? 19.698 78.829 -3.959 1.00 39.95 167 LEU B O 1
ATOM 3729 N N . THR B 1 168 ? 21.677 77.771 -4.228 1.00 38.26 168 THR B N 1
ATOM 3730 C CA . THR B 1 168 ? 21.337 77.104 -5.479 1.00 38.24 168 THR B CA 1
ATOM 3731 C C . THR B 1 168 ? 21.946 75.688 -5.444 1.00 37.90 168 THR B C 1
ATOM 3732 O O . THR B 1 168 ? 22.877 75.449 -4.677 1.00 39.48 168 THR B O 1
ATOM 3736 N N A HIS B 1 169 ? 21.426 74.795 -6.232 0.49 37.53 169 HIS B N 1
ATOM 3737 N N B HIS B 1 169 ? 21.428 74.807 -6.222 0.51 37.63 169 HIS B N 1
ATOM 3738 C CA A HIS B 1 169 ? 21.948 73.425 -6.269 0.49 36.92 169 HIS B CA 1
ATOM 3739 C CA B HIS B 1 169 ? 21.952 73.420 -6.260 0.51 37.10 169 HIS B CA 1
ATOM 3740 C C A HIS B 1 169 ? 23.442 73.458 -6.550 0.49 36.83 169 HIS B C 1
ATOM 3741 C C B HIS B 1 169 ? 23.439 73.450 -6.564 0.51 36.97 169 HIS B C 1
ATOM 3742 O O A HIS B 1 169 ? 24.194 72.633 -6.042 0.49 36.69 169 HIS B O 1
ATOM 3743 O O B HIS B 1 169 ? 24.194 72.609 -6.080 0.51 36.82 169 HIS B O 1
ATOM 3756 N N . GLU B 1 170 ? 23.859 74.423 -7.348 1.00 36.68 170 GLU B N 1
ATOM 3757 C CA . GLU B 1 170 ? 25.254 74.549 -7.716 1.00 39.05 170 GLU B CA 1
ATOM 3758 C C . GLU B 1 170 ? 26.205 75.076 -6.631 1.00 37.01 170 GLU B C 1
ATOM 3759 O O . GLU B 1 170 ? 27.226 74.443 -6.354 1.00 35.40 170 GLU B O 1
ATOM 3765 N N . ASN B 1 171 ? 25.904 76.212 -6.008 1.00 33.87 171 ASN B N 1
ATOM 3766 C CA . ASN B 1 171 ? 26.839 76.690 -5.004 1.00 32.19 171 ASN B CA 1
ATOM 3767 C C . ASN B 1 171 ? 26.806 75.849 -3.726 1.00 31.50 171 ASN B C 1
ATOM 3768 O O . ASN B 1 171 ? 27.776 75.828 -2.966 1.00 31.47 171 ASN B O 1
ATOM 3773 N N . ILE B 1 172 ? 25.710 75.130 -3.501 1.00 30.88 172 ILE B N 1
ATOM 3774 C CA . ILE B 1 172 ? 25.622 74.255 -2.338 1.00 30.38 172 ILE B CA 1
ATOM 3775 C C . ILE B 1 172 ? 26.519 73.040 -2.589 1.00 31.46 172 ILE B C 1
ATOM 3776 O O . ILE B 1 172 ? 27.284 72.629 -1.723 1.00 31.00 172 ILE B O 1
ATOM 3781 N N . ASP B 1 173 ? 26.421 72.472 -3.786 1.00 32.87 173 ASP B N 1
ATOM 3782 C CA . ASP B 1 173 ? 27.231 71.317 -4.153 1.00 34.06 173 ASP B CA 1
ATOM 3783 C C . ASP B 1 173 ? 28.724 71.677 -4.088 1.00 33.23 173 ASP B C 1
ATOM 3784 O O . ASP B 1 173 ? 29.548 70.893 -3.617 1.00 32.42 173 ASP B O 1
ATOM 3789 N N . VAL B 1 174 ? 29.071 72.869 -4.555 1.00 32.28 174 VAL B N 1
ATOM 3790 C CA . VAL B 1 174 ? 30.460 73.303 -4.536 1.00 32.31 174 VAL B CA 1
ATOM 3791 C C . VAL B 1 174 ? 30.982 73.447 -3.105 1.00 32.91 174 VAL B C 1
ATOM 3792 O O . VAL B 1 174 ? 32.134 73.111 -2.814 1.00 32.59 174 VAL B O 1
ATOM 3796 N N . ALA B 1 175 ? 30.132 73.944 -2.212 1.00 32.81 175 ALA B N 1
ATOM 3797 C CA . ALA B 1 175 ? 30.520 74.136 -0.820 1.00 32.17 175 ALA B CA 1
ATOM 3798 C C . ALA B 1 175 ? 30.683 72.807 -0.081 1.00 31.59 175 ALA B C 1
ATOM 3799 O O . ALA B 1 175 ? 31.470 72.703 0.858 1.00 31.89 175 ALA B O 1
ATOM 3801 N N . LEU B 1 176 ? 29.951 71.788 -0.519 1.00 29.75 176 LEU B N 1
ATOM 3802 C CA . LEU B 1 176 ? 30.001 70.486 0.132 1.00 29.10 176 LEU B CA 1
ATOM 3803 C C . LEU B 1 176 ? 30.980 69.480 -0.471 1.00 28.87 176 LEU B C 1
ATOM 3804 O O . LEU B 1 176 ? 31.130 68.376 0.058 1.00 30.62 176 LEU B O 1
ATOM 3809 N N . THR B 1 177 ? 31.642 69.847 -1.566 1.00 27.22 177 THR B N 1
ATOM 3810 C CA . THR B 1 177 ? 32.599 68.947 -2.216 1.00 26.26 177 THR B CA 1
ATOM 3811 C C . THR B 1 177 ? 33.921 69.651 -2.424 1.00 25.64 177 THR B C 1
ATOM 3812 O O . THR B 1 177 ? 34.708 69.260 -3.276 1.00 26.15 177 THR B O 1
ATOM 3816 N N . LEU B 1 178 ? 34.163 70.691 -1.639 1.00 24.94 178 LEU B N 1
ATOM 3817 C CA . LEU B 1 178 ? 35.389 71.467 -1.744 1.00 23.75 178 LEU B CA 1
ATOM 3818 C C . LEU B 1 178 ? 36.625 70.607 -1.461 1.00 23.67 178 LEU B C 1
ATOM 3819 O O . LEU B 1 178 ? 37.669 70.776 -2.078 1.00 23.57 178 LEU B O 1
ATOM 3824 N N . PHE B 1 179 ? 36.501 69.670 -0.532 1.00 25.23 179 PHE B N 1
ATOM 3825 C CA . PHE B 1 179 ? 37.617 68.800 -0.185 1.00 25.37 179 PHE B CA 1
ATOM 3826 C C . PHE B 1 179 ? 38.165 68.046 -1.394 1.00 27.00 179 PHE B C 1
ATOM 3827 O O . PHE B 1 179 ? 39.334 67.650 -1.414 1.00 27.29 179 PHE B O 1
ATOM 3835 N N . LYS B 1 180 ? 37.321 67.848 -2.403 1.00 27.28 180 LYS B N 1
ATOM 3836 C CA . LYS B 1 180 ? 37.734 67.142 -3.611 1.00 26.50 180 LYS B CA 1
ATOM 3837 C C . LYS B 1 180 ? 38.763 67.927 -4.437 1.00 25.64 180 LYS B C 1
ATOM 3838 O O . LYS B 1 180 ? 39.607 67.330 -5.093 1.00 25.62 180 LYS B O 1
ATOM 3844 N N . ASP B 1 181 ? 38.689 69.257 -4.409 1.00 25.97 181 ASP B N 1
ATOM 3845 C CA . ASP B 1 181 ? 39.626 70.110 -5.153 1.00 26.57 181 ASP B CA 1
ATOM 3846 C C . ASP B 1 181 ? 41.055 70.035 -4.610 1.00 26.87 181 ASP B C 1
ATOM 3847 O O . ASP B 1 181 ? 42.026 70.223 -5.356 1.00 27.94 181 ASP B O 1
ATOM 3852 N N . ILE B 1 182 ? 41.187 69.787 -3.310 1.00 24.97 182 ILE B N 1
ATOM 3853 C CA . ILE B 1 182 ? 42.507 69.739 -2.709 1.00 24.91 182 ILE B CA 1
ATOM 3854 C C . ILE B 1 182 ? 43.015 68.350 -2.382 1.00 24.44 182 ILE B C 1
ATOM 3855 O O . ILE B 1 182 ? 44.055 68.222 -1.748 1.00 25.84 182 ILE B O 1
ATOM 3860 N N . GLU B 1 183 ? 42.301 67.311 -2.810 1.00 23.66 183 GLU B N 1
ATOM 3861 C CA . GLU B 1 183 ? 42.733 65.948 -2.534 1.00 23.26 183 GLU B CA 1
ATOM 3862 C C . GLU B 1 183 ? 44.154 65.697 -3.031 1.00 22.55 183 GLU B C 1
ATOM 3863 O O . GLU B 1 183 ? 44.462 65.932 -4.201 1.00 22.71 183 GLU B O 1
ATOM 3869 N N . GLY B 1 184 ? 45.009 65.238 -2.114 1.00 21.87 184 GLY B N 1
ATOM 3870 C CA . GLY B 1 184 ? 46.395 64.924 -2.417 1.00 18.87 184 GLY B CA 1
ATOM 3871 C C . GLY B 1 184 ? 47.294 66.117 -2.619 1.00 17.97 184 GLY B C 1
ATOM 3872 O O . GLY B 1 184 ? 48.447 65.960 -2.990 1.00 18.26 184 GLY B O 1
ATOM 3873 N N . LYS B 1 185 ? 46.788 67.308 -2.344 1.00 18.68 185 LYS B N 1
ATOM 3874 C CA . LYS B 1 185 ? 47.557 68.534 -2.544 1.00 19.70 185 LYS B CA 1
ATOM 3875 C C . LYS B 1 185 ? 48.041 69.266 -1.296 1.00 19.63 185 LYS B C 1
ATOM 3876 O O . LYS B 1 185 ? 48.847 70.187 -1.396 1.00 19.72 185 LYS B O 1
ATOM 3882 N N A CYS B 1 186 ? 47.560 68.858 -0.129 0.58 18.92 186 CYS B N 1
ATOM 3883 N N B CYS B 1 186 ? 47.550 68.876 -0.128 0.42 20.64 186 CYS B N 1
ATOM 3884 C CA A CYS B 1 186 ? 47.933 69.533 1.104 0.58 19.67 186 CYS B CA 1
ATOM 3885 C CA B CYS B 1 186 ? 47.915 69.567 1.101 0.42 21.27 186 CYS B CA 1
ATOM 3886 C C A CYS B 1 186 ? 49.199 69.074 1.794 0.58 19.94 186 CYS B C 1
ATOM 3887 C C B CYS B 1 186 ? 49.180 69.088 1.800 0.42 20.97 186 CYS B C 1
ATOM 3888 O O A CYS B 1 186 ? 49.378 67.893 2.059 0.58 21.21 186 CYS B O 1
ATOM 3889 O O B CYS B 1 186 ? 49.344 67.903 2.069 0.42 20.64 186 CYS B O 1
ATOM 3894 N N . LYS B 1 187 ? 50.069 70.033 2.093 1.00 21.08 187 LYS B N 1
ATOM 3895 C CA . LYS B 1 187 ? 51.303 69.745 2.801 1.00 22.37 187 LYS B CA 1
ATOM 3896 C C . LYS B 1 187 ? 50.783 69.485 4.208 1.00 21.43 187 LYS B C 1
ATOM 3897 O O . LYS B 1 187 ? 49.865 70.163 4.670 1.00 20.73 187 LYS B O 1
ATOM 3903 N N . TRP B 1 188 ? 51.357 68.501 4.882 1.00 20.89 188 TRP B N 1
ATOM 3904 C CA . TRP B 1 188 ? 50.909 68.142 6.217 1.00 20.41 188 TRP B CA 1
ATOM 3905 C C . TRP B 1 188 ? 50.800 69.312 7.187 1.00 20.53 188 TRP B C 1
ATOM 3906 O O . TRP B 1 188 ? 49.853 69.370 7.969 1.00 20.25 188 TRP B O 1
ATOM 3917 N N . ASP B 1 189 ? 51.761 70.237 7.149 1.00 20.68 189 ASP B N 1
ATOM 3918 C CA . ASP B 1 189 ? 51.723 71.370 8.071 1.00 21.77 189 ASP B CA 1
ATOM 3919 C C . ASP B 1 189 ? 50.865 72.530 7.571 1.00 23.64 189 ASP B C 1
ATOM 3920 O O . ASP B 1 189 ? 50.935 73.643 8.096 1.00 21.86 189 ASP B O 1
ATOM 3925 N N . SER B 1 190 ? 50.031 72.253 6.576 1.00 24.68 190 SER B N 1
ATOM 3926 C CA . SER B 1 190 ? 49.162 73.284 6.027 1.00 24.79 190 SER B CA 1
ATOM 3927 C C . SER B 1 190 ? 47.817 73.351 6.761 1.00 25.95 190 SER B C 1
ATOM 3928 O O . SER B 1 190 ? 47.090 74.308 6.617 1.00 24.98 190 SER B O 1
ATOM 3931 N N . LEU B 1 191 ? 47.493 72.332 7.552 1.00 27.72 191 LEU B N 1
ATOM 3932 C CA . LEU B 1 191 ? 46.241 72.320 8.320 1.00 31.62 191 LEU B CA 1
ATOM 3933 C C . LEU B 1 191 ? 46.531 73.162 9.533 1.00 31.49 191 LEU B C 1
ATOM 3934 O O . LEU B 1 191 ? 47.564 73.037 10.114 1.00 35.14 191 LEU B O 1
ATOM 3939 N N . VAL B 1 192 ? 45.616 73.996 9.919 1.00 29.87 192 VAL B N 1
ATOM 3940 C CA . VAL B 1 192 ? 45.891 74.757 11.080 1.00 27.05 192 VAL B CA 1
ATOM 3941 C C . VAL B 1 192 ? 44.970 74.317 12.151 1.00 23.79 192 VAL B C 1
ATOM 3942 O O . VAL B 1 192 ? 45.392 74.234 13.285 1.00 22.47 192 VAL B O 1
ATOM 3946 N N . ALA B 1 193 ? 43.803 73.821 11.750 1.00 20.75 193 ALA B N 1
ATOM 3947 C CA . ALA B 1 193 ? 42.867 73.367 12.744 1.00 18.63 193 ALA B CA 1
ATOM 3948 C C . ALA B 1 193 ? 41.720 72.520 12.207 1.00 17.29 193 ALA B C 1
ATOM 3949 O O . ALA B 1 193 ? 41.418 72.510 11.008 1.00 16.10 193 ALA B O 1
ATOM 3951 N N . GLY B 1 194 ? 41.077 71.825 13.138 1.00 17.53 194 GLY B N 1
ATOM 3952 C CA . GLY B 1 194 ? 39.923 71.000 12.840 1.00 17.06 194 GLY B CA 1
ATOM 3953 C C . GLY B 1 194 ? 38.870 71.347 13.878 1.00 17.10 194 GLY B C 1
ATOM 3954 O O . GLY B 1 194 ? 39.211 71.695 15.006 1.00 15.93 194 GLY B O 1
ATOM 3955 N N . VAL B 1 195 ? 37.595 71.287 13.502 1.00 18.08 195 VAL B N 1
ATOM 3956 C CA . VAL B 1 195 ? 36.520 71.591 14.444 1.00 17.37 195 VAL B CA 1
ATOM 3957 C C . VAL B 1 195 ? 35.502 70.456 14.472 1.00 18.15 195 VAL B C 1
ATOM 3958 O O . VAL B 1 195 ? 35.090 69.954 13.426 1.00 19.36 195 VAL B O 1
ATOM 3962 N N . GLY B 1 196 ? 35.120 70.039 15.675 1.00 18.14 196 GLY B N 1
ATOM 3963 C CA . GLY B 1 196 ? 34.122 68.997 15.813 1.00 17.99 196 GLY B CA 1
ATOM 3964 C C . GLY B 1 196 ? 32.829 69.708 16.160 1.00 19.22 196 GLY B C 1
ATOM 3965 O O . GLY B 1 196 ? 32.755 70.359 17.197 1.00 18.11 196 GLY B O 1
ATOM 3966 N N . LEU B 1 197 ? 31.821 69.606 15.294 1.00 19.99 197 LEU B N 1
ATOM 3967 C CA . LEU B 1 197 ? 30.532 70.265 15.516 1.00 21.36 197 LEU B CA 1
ATOM 3968 C C . LEU B 1 197 ? 29.543 69.327 16.203 1.00 23.00 197 LEU B C 1
ATOM 3969 O O . LEU B 1 197 ? 29.243 68.253 15.670 1.00 24.60 197 LEU B O 1
ATOM 3974 N N . LYS B 1 198 ? 29.033 69.726 17.374 1.00 22.11 198 LYS B N 1
ATOM 3975 C CA . LYS B 1 198 ? 28.088 68.886 18.119 1.00 21.75 198 LYS B CA 1
ATOM 3976 C C . LYS B 1 198 ? 26.756 69.579 18.416 1.00 23.13 198 LYS B C 1
ATOM 3977 O O . LYS B 1 198 ? 26.712 70.771 18.716 1.00 23.28 198 LYS B O 1
ATOM 3983 N N . THR B 1 199 ? 25.673 68.812 18.350 1.00 24.55 199 THR B N 1
ATOM 3984 C CA . THR B 1 199 ? 24.343 69.344 18.614 1.00 26.54 199 THR B CA 1
ATOM 3985 C C . THR B 1 199 ? 24.257 69.908 20.026 1.00 26.79 199 THR B C 1
ATOM 3986 O O . THR B 1 199 ? 23.571 70.898 20.277 1.00 26.70 199 THR B O 1
ATOM 3990 N N . SER B 1 200 ? 24.963 69.265 20.945 1.00 27.11 200 SER B N 1
ATOM 3991 C CA . SER B 1 200 ? 24.995 69.694 22.333 1.00 28.30 200 SER B CA 1
ATOM 3992 C C . SER B 1 200 ? 26.181 69.007 22.971 1.00 27.77 200 SER B C 1
ATOM 3993 O O . SER B 1 200 ? 26.823 68.169 22.339 1.00 27.49 200 SER B O 1
ATOM 3996 N N . LEU B 1 201 ? 26.469 69.350 24.219 1.00 28.84 201 LEU B N 1
ATOM 3997 C CA . LEU B 1 201 ? 27.589 68.737 24.911 1.00 28.89 201 LEU B CA 1
ATOM 3998 C C . LEU B 1 201 ? 27.147 67.611 25.837 1.00 30.15 201 LEU B C 1
ATOM 3999 O O . LEU B 1 201 ? 27.736 67.371 26.897 1.00 31.49 201 LEU B O 1
ATOM 4004 N N . ARG B 1 202 ? 26.094 66.923 25.412 1.00 30.19 202 ARG B N 1
ATOM 4005 C CA . ARG B 1 202 ? 25.574 65.772 26.125 1.00 30.05 202 ARG B CA 1
ATOM 4006 C C . ARG B 1 202 ? 26.802 64.861 26.289 1.00 31.30 202 ARG B C 1
ATOM 4007 O O . ARG B 1 202 ? 27.614 64.755 25.373 1.00 33.43 202 ARG B O 1
ATOM 4015 N N . PRO B 1 203 ? 26.947 64.185 27.445 1.00 31.40 203 PRO B N 1
ATOM 4016 C CA . PRO B 1 203 ? 28.085 63.299 27.716 1.00 29.85 203 PRO B CA 1
ATOM 4017 C C . PRO B 1 203 ? 28.744 62.609 26.528 1.00 28.85 203 PRO B C 1
ATOM 4018 O O . PRO B 1 203 ? 29.941 62.783 26.301 1.00 29.38 203 PRO B O 1
ATOM 4022 N N . ASP B 1 204 ? 27.974 61.835 25.771 1.00 27.43 204 ASP B N 1
ATOM 4023 C CA . ASP B 1 204 ? 28.527 61.125 24.629 1.00 27.60 204 ASP B CA 1
ATOM 4024 C C . ASP B 1 204 ? 29.125 62.058 23.582 1.00 27.67 204 ASP B C 1
ATOM 4025 O O . ASP B 1 204 ? 30.158 61.754 22.994 1.00 29.70 204 ASP B O 1
ATOM 4030 N N . ARG B 1 205 ? 28.496 63.203 23.363 1.00 26.96 205 ARG B N 1
ATOM 4031 C CA . ARG B 1 205 ? 28.985 64.148 22.370 1.00 25.52 205 ARG B CA 1
ATOM 4032 C C . ARG B 1 205 ? 30.201 64.904 22.850 1.00 23.47 205 ARG B C 1
ATOM 4033 O O . ARG B 1 205 ? 31.064 65.274 22.066 1.00 22.89 205 ARG B O 1
ATOM 4041 N N . ARG B 1 206 ? 30.270 65.131 24.146 1.00 23.25 206 ARG B N 1
ATOM 4042 C CA . ARG B 1 206 ? 31.408 65.829 24.709 1.00 23.77 206 ARG B CA 1
ATOM 4043 C C . ARG B 1 206 ? 32.623 64.900 24.624 1.00 23.61 206 ARG B C 1
ATOM 4044 O O . ARG B 1 206 ? 33.736 65.331 24.312 1.00 23.29 206 ARG B O 1
ATOM 4052 N N . LEU B 1 207 ? 32.392 63.620 24.901 1.00 23.10 207 LEU B N 1
ATOM 4053 C CA . LEU B 1 207 ? 33.449 62.628 24.866 1.00 22.41 207 LEU B CA 1
ATOM 4054 C C . LEU B 1 207 ? 33.972 62.484 23.443 1.00 22.55 207 LEU B C 1
ATOM 4055 O O . LEU B 1 207 ? 35.168 62.280 23.241 1.00 23.60 207 LEU B O 1
ATOM 4060 N N . GLN B 1 208 ? 33.091 62.599 22.453 1.00 21.54 208 GLN B N 1
ATOM 4061 C CA . GLN B 1 208 ? 33.522 62.500 21.061 1.00 20.07 208 GLN B CA 1
ATOM 4062 C C . GLN B 1 208 ? 34.508 63.612 20.722 1.00 20.13 208 GLN B C 1
ATOM 4063 O O . GLN B 1 208 ? 35.449 63.398 19.967 1.00 20.40 208 GLN B O 1
ATOM 4069 N N . LEU B 1 209 ? 34.290 64.805 21.266 1.00 18.77 209 LEU B N 1
ATOM 4070 C CA . LEU B 1 209 ? 35.200 65.909 21.006 1.00 18.03 209 LEU B CA 1
ATOM 4071 C C . LEU B 1 209 ? 36.537 65.578 21.627 1.00 18.39 209 LEU B C 1
ATOM 4072 O O . LEU B 1 209 ? 37.572 65.697 20.985 1.00 19.29 209 LEU B O 1
ATOM 4077 N N . VAL B 1 210 ? 36.508 65.145 22.882 1.00 19.11 210 VAL B N 1
ATOM 4078 C CA . VAL B 1 210 ? 37.731 64.811 23.603 1.00 17.86 210 VAL B CA 1
ATOM 4079 C C . VAL B 1 210 ? 38.561 63.731 22.913 1.00 16.71 210 VAL B C 1
ATOM 4080 O O . VAL B 1 210 ? 39.764 63.882 22.739 1.00 16.01 210 VAL B O 1
ATOM 4084 N N . HIS B 1 211 ? 37.922 62.644 22.505 1.00 17.39 211 HIS B N 1
ATOM 4085 C CA . HIS B 1 211 ? 38.662 61.564 21.871 1.00 16.65 211 HIS B CA 1
ATOM 4086 C C . HIS B 1 211 ? 39.193 61.956 20.508 1.00 16.52 211 HIS B C 1
ATOM 4087 O O . HIS B 1 211 ? 40.324 61.635 20.160 1.00 15.96 211 HIS B O 1
ATOM 4094 N N . GLU B 1 212 ? 38.368 62.647 19.734 1.00 17.32 212 GLU B N 1
ATOM 4095 C CA . GLU B 1 212 ? 38.766 63.077 18.405 1.00 17.67 212 GLU B CA 1
ATOM 4096 C C . GLU B 1 212 ? 39.965 64.021 18.492 1.00 15.95 212 GLU B C 1
ATOM 4097 O O . GLU B 1 212 ? 40.889 63.937 17.685 1.00 16.22 212 GLU B O 1
ATOM 4103 N N . GLY B 1 213 ? 39.962 64.904 19.483 1.00 14.59 213 GLY B N 1
ATOM 4104 C CA . GLY B 1 213 ? 41.084 65.812 19.647 1.00 12.90 213 GLY B CA 1
ATOM 4105 C C . GLY B 1 213 ? 42.359 65.044 19.952 1.00 14.10 213 GLY B C 1
ATOM 4106 O O . GLY B 1 213 ? 43.428 65.383 19.455 1.00 16.61 213 GLY B O 1
ATOM 4107 N N . ASN B 1 214 ? 42.260 64.005 20.773 1.00 14.83 214 ASN B N 1
ATOM 4108 C CA . ASN B 1 214 ? 43.431 63.197 21.111 1.00 15.09 214 ASN B CA 1
ATOM 4109 C C . ASN B 1 214 ? 43.953 62.434 19.914 1.00 14.66 214 ASN B C 1
ATOM 4110 O O . ASN B 1 214 ? 45.162 62.360 19.707 1.00 14.05 214 ASN B O 1
ATOM 4115 N N . ILE B 1 215 ? 43.030 61.871 19.132 1.00 16.18 215 ILE B N 1
ATOM 4116 C CA . ILE B 1 215 ? 43.367 61.092 17.935 1.00 17.21 215 ILE B CA 1
ATOM 4117 C C . ILE B 1 215 ? 44.065 61.933 16.868 1.00 17.55 215 ILE B C 1
ATOM 4118 O O . ILE B 1 215 ? 45.125 61.548 16.353 1.00 16.61 215 ILE B O 1
ATOM 4123 N N . LEU B 1 216 ? 43.475 63.079 16.543 1.00 15.66 216 LEU B N 1
ATOM 4124 C CA . LEU B 1 216 ? 44.043 63.947 15.528 1.00 17.36 216 LEU B CA 1
ATOM 4125 C C . LEU B 1 216 ? 45.326 64.656 15.970 1.00 18.49 216 LEU B C 1
ATOM 4126 O O . LEU B 1 216 ? 46.300 64.713 15.218 1.00 19.95 216 LEU B O 1
ATOM 4131 N N . LYS B 1 217 ? 45.336 65.203 17.180 1.00 17.20 217 LYS B N 1
ATOM 4132 C CA . LYS B 1 217 ? 46.530 65.887 17.658 1.00 17.24 217 LYS B CA 1
ATOM 4133 C C . LYS B 1 217 ? 47.730 64.947 17.800 1.00 16.08 217 LYS B C 1
ATOM 4134 O O . LYS B 1 217 ? 48.860 65.330 17.499 1.00 15.37 217 LYS B O 1
ATOM 4140 N N . SER B 1 218 ? 47.503 63.728 18.269 1.00 15.23 218 SER B N 1
ATOM 4141 C CA . SER B 1 218 ? 48.616 62.807 18.410 1.00 16.33 218 SER B CA 1
ATOM 4142 C C . SER B 1 218 ? 49.134 62.417 17.022 1.00 17.23 218 SER B C 1
ATOM 4143 O O . SER B 1 218 ? 50.341 62.233 16.824 1.00 16.95 218 SER B O 1
ATOM 4146 N N . LEU B 1 219 ? 48.221 62.316 16.056 1.00 16.97 219 LEU B N 1
ATOM 4147 C CA . LEU B 1 219 ? 48.598 61.967 14.691 1.00 16.81 219 LEU B CA 1
ATOM 4148 C C . LEU B 1 219 ? 49.537 63.045 14.155 1.00 16.47 219 LEU B C 1
ATOM 4149 O O . LEU B 1 219 ? 50.557 62.745 13.522 1.00 17.21 219 LEU B O 1
ATOM 4154 N N A PHE B 1 220 ? 49.183 64.300 14.420 0.51 15.96 220 PHE B N 1
ATOM 4155 N N B PHE B 1 220 ? 49.193 64.307 14.400 0.49 15.92 220 PHE B N 1
ATOM 4156 C CA A PHE B 1 220 ? 49.972 65.444 13.974 0.51 15.91 220 PHE B CA 1
ATOM 4157 C CA B PHE B 1 220 ? 50.029 65.406 13.933 0.49 15.75 220 PHE B CA 1
ATOM 4158 C C A PHE B 1 220 ? 51.312 65.474 14.705 0.51 15.57 220 PHE B C 1
ATOM 4159 C C B PHE B 1 220 ? 51.331 65.501 14.715 0.49 15.48 220 PHE B C 1
ATOM 4160 O O A PHE B 1 220 ? 52.341 65.802 14.121 0.51 15.49 220 PHE B O 1
ATOM 4161 O O B PHE B 1 220 ? 52.353 65.918 14.180 0.49 15.36 220 PHE B O 1
ATOM 4176 N N . ALA B 1 221 ? 51.293 65.116 15.984 1.00 16.06 221 ALA B N 1
ATOM 4177 C CA . ALA B 1 221 ? 52.504 65.109 16.799 1.00 16.60 221 ALA B CA 1
ATOM 4178 C C . ALA B 1 221 ? 53.458 64.052 16.215 1.00 16.38 221 ALA B C 1
ATOM 4179 O O . ALA B 1 221 ? 54.680 64.225 16.223 1.00 17.32 221 ALA B O 1
ATOM 4181 N N . HIS B 1 222 ? 52.894 62.951 15.724 1.00 15.22 222 HIS B N 1
ATOM 4182 C CA . HIS B 1 222 ? 53.698 61.901 15.117 1.00 15.08 222 HIS B CA 1
ATOM 4183 C C . HIS B 1 222 ? 54.340 62.476 13.855 1.00 15.63 222 HIS B C 1
ATOM 4184 O O . HIS B 1 222 ? 55.524 62.279 13.609 1.00 16.58 222 HIS B O 1
ATOM 4191 N N . LEU B 1 223 ? 53.559 63.195 13.056 1.00 15.03 223 LEU B N 1
ATOM 4192 C CA . LEU B 1 223 ? 54.104 63.797 11.850 1.00 14.45 223 LEU B CA 1
ATOM 4193 C C . LEU B 1 223 ? 55.204 64.810 12.164 1.00 16.06 223 LEU B C 1
ATOM 4194 O O . LEU B 1 223 ? 56.161 64.921 11.406 1.00 18.59 223 LEU B O 1
ATOM 4199 N N . LYS B 1 224 ? 55.085 65.550 13.269 1.00 18.06 224 LYS B N 1
ATOM 4200 C CA . LYS B 1 224 ? 56.123 66.522 13.643 1.00 18.08 224 LYS B CA 1
ATOM 4201 C C . LYS B 1 224 ? 57.457 65.831 13.887 1.00 18.39 224 LYS B C 1
ATOM 4202 O O . LYS B 1 224 ? 58.494 66.396 13.571 1.00 18.42 224 LYS B O 1
ATOM 4208 N N A MET B 1 225 ? 57.435 64.625 14.459 0.50 18.25 225 MET B N 1
ATOM 4209 N N B MET B 1 225 ? 57.418 64.628 14.453 0.50 19.18 225 MET B N 1
ATOM 4210 C CA A MET B 1 225 ? 58.667 63.877 14.724 0.50 18.47 225 MET B CA 1
ATOM 4211 C CA B MET B 1 225 ? 58.633 63.865 14.703 0.50 19.95 225 MET B CA 1
ATOM 4212 C C A MET B 1 225 ? 59.245 63.288 13.435 0.50 18.21 225 MET B C 1
ATOM 4213 C C B MET B 1 225 ? 59.211 63.452 13.358 0.50 18.87 225 MET B C 1
ATOM 4214 O O A MET B 1 225 ? 60.465 63.250 13.253 0.50 18.49 225 MET B O 1
ATOM 4215 O O B MET B 1 225 ? 60.371 63.726 13.046 0.50 18.02 225 MET B O 1
ATOM 4224 N N . ARG B 1 226 ? 58.374 62.813 12.547 1.00 17.42 226 ARG B N 1
ATOM 4225 C CA . ARG B 1 226 ? 58.814 62.292 11.261 1.00 16.57 226 ARG B CA 1
ATOM 4226 C C . ARG B 1 226 ? 59.508 63.348 10.404 1.00 17.10 226 ARG B C 1
ATOM 4227 O O . ARG B 1 226 ? 60.570 63.091 9.832 1.00 17.00 226 ARG B O 1
ATOM 4235 N N . TYR B 1 227 ? 58.904 64.531 10.320 1.00 16.65 227 TYR B N 1
ATOM 4236 C CA . TYR B 1 227 ? 59.438 65.628 9.519 1.00 16.86 227 TYR B CA 1
ATOM 4237 C C . TYR B 1 227 ? 60.391 66.530 10.287 1.00 17.29 227 TYR B C 1
ATOM 4238 O O . TYR B 1 227 ? 60.989 67.437 9.715 1.00 16.08 227 TYR B O 1
ATOM 4247 N N . TRP B 1 228 ? 60.513 66.292 11.584 1.00 18.10 228 TRP B N 1
ATOM 4248 C CA . TRP B 1 228 ? 61.378 67.091 12.431 1.00 18.27 228 TRP B CA 1
ATOM 4249 C C . TRP B 1 228 ? 61.084 68.581 12.282 1.00 19.46 228 TRP B C 1
ATOM 4250 O O . TRP B 1 228 ? 61.957 69.376 11.953 1.00 19.41 228 TRP B O 1
ATOM 4261 N N . ASN B 1 229 ? 59.833 68.949 12.528 1.00 21.81 229 ASN B N 1
ATOM 4262 C CA . ASN B 1 229 ? 59.394 70.336 12.443 1.00 22.44 229 ASN B CA 1
ATOM 4263 C C . ASN B 1 229 ? 58.726 70.629 13.775 1.00 23.96 229 ASN B C 1
ATOM 4264 O O . ASN B 1 229 ? 57.546 70.348 13.957 1.00 23.52 229 ASN B O 1
ATOM 4269 N N . PRO B 1 230 ? 59.475 71.192 14.730 1.00 25.84 230 PRO B N 1
ATOM 4270 C CA . PRO B 1 230 ? 58.874 71.481 16.032 1.00 27.61 230 PRO B CA 1
ATOM 4271 C C . PRO B 1 230 ? 57.869 72.625 16.028 1.00 29.17 230 PRO B C 1
ATOM 4272 O O . PRO B 1 230 ? 57.012 72.715 16.903 1.00 30.58 230 PRO B O 1
ATOM 4276 N N A LYS B 1 231 ? 57.964 73.488 15.026 0.49 29.28 231 LYS B N 1
ATOM 4277 N N B LYS B 1 231 ? 57.965 73.479 15.020 0.51 29.24 231 LYS B N 1
ATOM 4278 C CA A LYS B 1 231 ? 57.079 74.636 14.949 0.49 29.62 231 LYS B CA 1
ATOM 4279 C CA B LYS B 1 231 ? 57.100 74.642 14.915 0.51 29.58 231 LYS B CA 1
ATOM 4280 C C A LYS B 1 231 ? 55.758 74.445 14.211 0.49 29.33 231 LYS B C 1
ATOM 4281 C C B LYS B 1 231 ? 55.732 74.416 14.280 0.51 29.25 231 LYS B C 1
ATOM 4282 O O A LYS B 1 231 ? 54.971 75.385 14.086 0.49 28.63 231 LYS B O 1
ATOM 4283 O O B LYS B 1 231 ? 54.878 75.302 14.312 0.51 28.45 231 LYS B O 1
ATOM 4294 N N . ALA B 1 232 ? 55.514 73.237 13.705 1.00 28.85 232 ALA B N 1
ATOM 4295 C CA . ALA B 1 232 ? 54.245 72.958 13.051 1.00 28.22 232 ALA B CA 1
ATOM 4296 C C . ALA B 1 232 ? 53.214 72.913 14.179 1.00 28.97 232 ALA B C 1
ATOM 4297 O O . ALA B 1 232 ? 53.495 72.395 15.259 1.00 29.59 232 ALA B O 1
ATOM 4299 N N . GLU B 1 233 ? 52.032 73.466 13.933 1.00 30.02 233 GLU B N 1
ATOM 4300 C CA . GLU B 1 233 ? 50.965 73.500 14.930 1.00 30.91 233 GLU B CA 1
ATOM 4301 C C . GLU B 1 233 ? 49.621 73.048 14.393 1.00 28.76 233 GLU B C 1
ATOM 4302 O O . GLU B 1 233 ? 49.239 73.399 13.278 1.00 30.42 233 GLU B O 1
ATOM 4308 N N . PHE B 1 234 ? 48.902 72.271 15.191 1.00 24.65 234 PHE B N 1
ATOM 4309 C CA . PHE B 1 234 ? 47.572 71.843 14.806 1.00 21.23 234 PHE B CA 1
ATOM 4310 C C . PHE B 1 234 ? 46.680 71.946 16.027 1.00 21.05 234 PHE B C 1
ATOM 4311 O O . PHE B 1 234 ? 46.955 71.317 17.048 1.00 20.59 234 PHE B O 1
ATOM 4319 N N . LYS B 1 235 ? 45.621 72.744 15.918 1.00 19.71 235 LYS B N 1
ATOM 4320 C CA . LYS B 1 235 ? 44.680 72.934 17.012 1.00 19.43 235 LYS B CA 1
ATOM 4321 C C . LYS B 1 235 ? 43.355 72.263 16.678 1.00 18.35 235 LYS B C 1
ATOM 4322 O O . LYS B 1 235 ? 42.934 72.236 15.528 1.00 18.54 235 LYS B O 1
ATOM 4328 N N . TYR B 1 236 ? 42.692 71.732 17.692 1.00 17.76 236 TYR B N 1
ATOM 4329 C CA . TYR B 1 236 ? 41.408 71.094 17.490 1.00 17.19 236 TYR B CA 1
ATOM 4330 C C . TYR B 1 236 ? 40.385 71.779 18.377 1.00 17.49 236 TYR B C 1
ATOM 4331 O O . TYR B 1 236 ? 40.636 72.019 19.557 1.00 17.70 236 TYR B O 1
ATOM 4340 N N . TYR B 1 237 ? 39.231 72.096 17.800 1.00 18.30 237 TYR B N 1
ATOM 4341 C CA . TYR B 1 237 ? 38.167 72.791 18.525 1.00 18.72 237 TYR B CA 1
ATOM 4342 C C . TYR B 1 237 ? 36.810 72.091 18.501 1.00 18.77 237 TYR B C 1
ATOM 4343 O O . TYR B 1 237 ? 36.529 71.243 17.655 1.00 18.90 237 TYR B O 1
ATOM 4352 N N . GLY B 1 238 ? 35.967 72.484 19.444 1.00 19.29 238 GLY B N 1
ATOM 4353 C CA . GLY B 1 238 ? 34.626 71.953 19.508 1.00 19.00 238 GLY B CA 1
ATOM 4354 C C . GLY B 1 238 ? 33.679 73.134 19.398 1.00 19.64 238 GLY B C 1
ATOM 4355 O O . GLY B 1 238 ? 34.007 74.240 19.824 1.00 20.23 238 GLY B O 1
ATOM 4356 N N . ALA B 1 239 ? 32.518 72.912 18.793 1.00 21.11 239 ALA B N 1
ATOM 4357 C CA . ALA B 1 239 ? 31.493 73.945 18.650 1.00 21.05 239 ALA B CA 1
ATOM 4358 C C . ALA B 1 239 ? 30.152 73.278 18.953 1.00 22.77 239 ALA B C 1
ATOM 4359 O O . ALA B 1 239 ? 29.762 72.324 18.276 1.00 23.32 239 ALA B O 1
ATOM 4361 N N . SER B 1 240 ? 29.463 73.767 19.982 1.00 24.15 240 SER B N 1
ATOM 4362 C CA . SER B 1 240 ? 28.166 73.224 20.378 1.00 24.70 240 SER B CA 1
ATOM 4363 C C . SER B 1 240 ? 27.047 74.113 19.860 1.00 25.76 240 SER B C 1
ATOM 4364 O O . SER B 1 240 ? 27.230 75.322 19.707 1.00 25.20 240 SER B O 1
ATOM 4367 N N . SER B 1 241 ? 25.889 73.522 19.584 1.00 27.37 241 SER B N 1
ATOM 4368 C CA . SER B 1 241 ? 24.754 74.308 19.112 1.00 28.36 241 SER B CA 1
ATOM 4369 C C . SER B 1 241 ? 23.941 74.838 20.300 1.00 30.01 241 SER B C 1
ATOM 4370 O O . SER B 1 241 ? 22.963 75.563 20.118 1.00 30.87 241 SER B O 1
ATOM 4373 N N . GLU B 1 242 ? 24.371 74.482 21.511 1.00 30.85 242 GLU B N 1
ATOM 4374 C CA . GLU B 1 242 ? 23.729 74.917 22.751 1.00 32.29 242 GLU B CA 1
ATOM 4375 C C . GLU B 1 242 ? 24.742 75.722 23.554 1.00 33.02 242 GLU B C 1
ATOM 4376 O O . GLU B 1 242 ? 25.942 75.589 23.347 1.00 34.03 242 GLU B O 1
ATOM 4382 N N . PRO B 1 243 ? 24.275 76.575 24.478 1.00 33.42 243 PRO B N 1
ATOM 4383 C CA . PRO B 1 243 ? 25.210 77.365 25.284 1.00 32.87 243 PRO B CA 1
ATOM 4384 C C . PRO B 1 243 ? 26.141 76.396 26.005 1.00 32.52 243 PRO B C 1
ATOM 4385 O O . PRO B 1 243 ? 25.766 75.249 26.248 1.00 32.62 243 PRO B O 1
ATOM 4389 N N . VAL B 1 244 ? 27.347 76.840 26.344 1.00 31.59 244 VAL B N 1
ATOM 4390 C CA . VAL B 1 244 ? 28.295 75.959 27.018 1.00 32.48 244 VAL B CA 1
ATOM 4391 C C . VAL B 1 244 ? 28.391 76.255 28.517 1.00 33.37 244 VAL B C 1
ATOM 4392 O O . VAL B 1 244 ? 28.714 77.377 28.930 1.00 33.42 244 VAL B O 1
ATOM 4396 N N . SER B 1 245 ? 28.098 75.239 29.324 1.00 33.64 245 SER B N 1
ATOM 4397 C CA . SER B 1 245 ? 28.150 75.373 30.774 1.00 35.23 245 SER B CA 1
ATOM 4398 C C . SER B 1 245 ? 29.588 75.303 31.275 1.00 36.43 245 SER B C 1
ATOM 4399 O O . SER B 1 245 ? 30.462 74.769 30.596 1.00 36.70 245 SER B O 1
ATOM 4402 N N . LYS B 1 246 ? 29.825 75.837 32.471 1.00 37.79 246 LYS B N 1
ATOM 4403 C CA . LYS B 1 246 ? 31.159 75.832 33.063 1.00 38.40 246 LYS B CA 1
ATOM 4404 C C . LYS B 1 246 ? 31.574 74.387 33.316 1.00 37.65 246 LYS B C 1
ATOM 4405 O O . LYS B 1 246 ? 32.745 74.041 33.199 1.00 38.11 246 LYS B O 1
ATOM 4411 N N . ALA B 1 247 ? 30.604 73.543 33.656 1.00 36.55 247 ALA B N 1
ATOM 4412 C CA . ALA B 1 247 ? 30.889 72.140 33.917 1.00 35.97 247 ALA B CA 1
ATOM 4413 C C . ALA B 1 247 ? 31.494 71.503 32.674 1.00 35.61 247 ALA B C 1
ATOM 4414 O O . ALA B 1 247 ? 32.502 70.807 32.757 1.00 36.66 247 ALA B O 1
ATOM 4416 N N . ASP B 1 248 ? 30.877 71.742 31.523 1.00 35.01 248 ASP B N 1
ATOM 4417 C CA . ASP B 1 248 ? 31.386 71.193 30.276 1.00 34.03 248 ASP B CA 1
ATOM 4418 C C . ASP B 1 248 ? 32.688 71.867 29.883 1.00 32.54 248 ASP B C 1
ATOM 4419 O O . ASP B 1 248 ? 33.607 71.217 29.404 1.00 32.68 248 ASP B O 1
ATOM 4424 N N . ASP B 1 249 ? 32.772 73.171 30.083 1.00 31.16 249 ASP B N 1
ATOM 4425 C CA . ASP B 1 249 ? 33.993 73.866 29.744 1.00 32.20 249 ASP B CA 1
ATOM 4426 C C . ASP B 1 249 ? 35.142 73.311 30.584 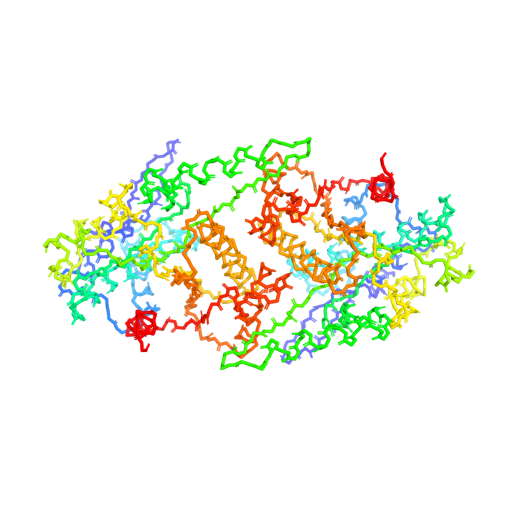1.00 32.65 249 ASP B C 1
ATOM 4427 O O . ASP B 1 249 ? 36.247 73.101 30.085 1.00 33.99 249 ASP B O 1
ATOM 4432 N N . ASP B 1 250 ? 34.880 73.082 31.867 1.00 31.80 250 ASP B N 1
ATOM 4433 C CA . ASP B 1 250 ? 35.888 72.527 32.766 1.00 30.80 250 ASP B CA 1
ATOM 4434 C C . ASP B 1 250 ? 36.379 71.190 32.226 1.00 28.32 250 ASP B C 1
ATOM 4435 O O . ASP B 1 250 ? 37.583 70.952 32.114 1.00 28.60 250 ASP B O 1
ATOM 4440 N N . ALA B 1 251 ? 35.424 70.321 31.907 1.00 26.47 251 ALA B N 1
ATOM 4441 C CA . ALA B 1 251 ? 35.715 68.997 31.391 1.00 25.89 251 ALA B CA 1
ATOM 4442 C C . ALA B 1 251 ? 36.485 69.033 30.082 1.00 25.73 251 ALA B C 1
ATOM 4443 O O . ALA B 1 251 ? 37.300 68.157 29.834 1.00 25.36 251 ALA B O 1
ATOM 4445 N N . LEU B 1 252 ? 36.238 70.049 29.265 1.00 25.75 252 LEU B N 1
ATOM 4446 C CA . LEU B 1 252 ? 36.905 70.169 27.974 1.00 25.32 252 LEU B CA 1
ATOM 4447 C C . LEU B 1 252 ? 38.294 70.806 28.131 1.00 25.40 252 LEU B C 1
ATOM 4448 O O . LEU B 1 252 ? 38.862 71.346 27.181 1.00 25.60 252 LEU B O 1
ATOM 4453 N N . GLN B 1 253 ? 38.848 70.717 29.343 1.00 25.47 253 GLN B N 1
ATOM 4454 C CA . GLN B 1 253 ? 40.185 71.245 29.648 1.00 24.62 253 GLN B CA 1
ATOM 4455 C C . GLN B 1 253 ? 41.146 70.073 29.809 1.00 22.61 253 GLN B C 1
ATOM 4456 O O . GLN B 1 253 ? 42.342 70.255 29.999 1.00 21.58 253 GLN B O 1
ATOM 4462 N N . THR B 1 254 ? 40.603 68.866 29.705 1.00 22.07 254 THR B N 1
ATOM 4463 C CA . THR B 1 254 ? 41.366 67.630 29.819 1.00 21.57 254 THR B CA 1
ATOM 4464 C C . THR B 1 254 ? 42.597 67.675 28.892 1.00 21.08 254 THR B C 1
ATOM 4465 O O . THR B 1 254 ? 42.505 68.063 27.724 1.00 20.08 254 THR B O 1
ATOM 4469 N N . ALA B 1 255 ? 43.749 67.295 29.440 1.00 18.84 255 ALA B N 1
ATOM 4470 C CA . ALA B 1 255 ? 45.011 67.289 28.710 1.00 16.62 255 ALA B CA 1
ATOM 4471 C C . ALA B 1 255 ? 45.129 66.198 27.637 1.00 15.46 255 ALA B C 1
ATOM 4472 O O . ALA B 1 255 ? 44.727 65.057 27.846 1.00 16.89 255 ALA B O 1
ATOM 4474 N N . ALA B 1 256 ? 45.685 66.549 26.485 1.00 14.36 256 ALA B N 1
ATOM 4475 C CA . ALA B 1 256 ? 45.882 65.570 25.428 1.00 13.57 256 ALA B CA 1
ATOM 4476 C C . ALA B 1 256 ? 46.785 64.518 26.072 1.00 14.07 256 ALA B C 1
ATOM 4477 O O . ALA B 1 256 ? 47.876 64.846 26.527 1.00 15.09 256 ALA B O 1
ATOM 4479 N N . THR B 1 257 ? 46.341 63.266 26.125 1.00 14.32 257 THR B N 1
ATOM 4480 C CA . THR B 1 257 ? 47.132 62.218 26.771 1.00 16.37 257 THR B CA 1
ATOM 4481 C C . THR B 1 257 ? 48.555 62.009 26.259 1.00 16.97 257 THR B C 1
ATOM 4482 O O . THR B 1 257 ? 49.444 61.612 27.026 1.00 17.20 257 THR B O 1
ATOM 4486 N N . HIS B 1 258 ? 48.793 62.267 24.978 1.00 17.82 258 HIS B N 1
ATOM 4487 C CA . HIS B 1 258 ? 50.140 62.072 24.457 1.00 18.17 258 HIS B CA 1
ATOM 4488 C C . HIS B 1 258 ? 51.111 63.140 24.950 1.00 19.45 258 HIS B C 1
ATOM 4489 O O . HIS B 1 258 ? 52.329 62.989 24.818 1.00 22.14 258 HIS B O 1
ATOM 4496 N N . THR B 1 259 ? 50.588 64.207 25.543 1.00 18.61 259 THR B N 1
ATOM 4497 C CA . THR B 1 259 ? 51.457 65.276 26.002 1.00 18.77 259 THR B CA 1
ATOM 4498 C C . THR B 1 259 ? 51.908 65.180 27.452 1.00 20.34 259 THR B C 1
ATOM 4499 O O . THR B 1 259 ? 52.634 66.058 27.914 1.00 22.79 259 THR B O 1
ATOM 4503 N N . ILE B 1 260 ? 51.500 64.136 28.177 1.00 18.93 260 ILE B N 1
ATOM 4504 C CA . ILE B 1 260 ? 51.914 64.030 29.578 1.00 19.13 260 ILE B CA 1
ATOM 4505 C C . ILE B 1 260 ? 52.976 62.977 29.862 1.00 20.56 260 ILE B C 1
ATOM 4506 O O . ILE B 1 260 ? 53.241 62.661 31.023 1.00 21.43 260 ILE B O 1
ATOM 4511 N N . VAL B 1 261 ? 53.596 62.439 28.817 1.00 20.83 261 VAL B N 1
ATOM 4512 C CA . VAL B 1 261 ? 54.618 61.431 29.015 1.00 22.76 261 VAL B CA 1
ATOM 4513 C C . VAL B 1 261 ? 56.034 61.930 28.721 1.00 25.07 261 VAL B C 1
ATOM 4514 O O . VAL B 1 261 ? 57.003 61.240 29.012 1.00 28.17 261 VAL B O 1
ATOM 4518 N N . ASN B 1 262 ? 56.157 63.134 28.169 1.00 24.54 262 ASN B N 1
ATOM 4519 C CA . ASN B 1 262 ? 57.467 63.709 27.858 1.00 24.98 262 ASN B CA 1
ATOM 4520 C C . ASN B 1 262 ? 57.515 65.140 28.399 1.00 22.47 262 ASN B C 1
ATOM 4521 O O . ASN B 1 262 ? 56.744 65.997 27.981 1.00 20.40 262 ASN B O 1
ATOM 4526 N N . VAL B 1 263 ? 58.425 65.396 29.330 1.00 21.10 263 VAL B N 1
ATOM 4527 C CA . VAL B 1 263 ? 58.523 66.716 29.939 1.00 21.28 263 VAL B CA 1
ATOM 4528 C C . VAL B 1 263 ? 58.825 67.835 28.945 1.00 22.03 263 VAL B C 1
ATOM 4529 O O . VAL B 1 263 ? 58.550 68.997 29.223 1.00 21.73 263 VAL B O 1
ATOM 4533 N N . ASN B 1 264 ? 59.369 67.498 27.782 1.00 23.15 264 ASN B N 1
ATOM 4534 C CA . ASN B 1 264 ? 59.698 68.520 26.795 1.00 24.76 264 ASN B CA 1
ATOM 4535 C C . ASN B 1 264 ? 58.530 68.971 25.926 1.00 25.64 264 ASN B C 1
ATOM 4536 O O . ASN B 1 264 ? 58.649 69.956 25.210 1.00 24.72 264 ASN B O 1
ATOM 4541 N N . SER B 1 265 ? 57.404 68.268 25.972 1.00 27.49 265 SER B N 1
ATOM 4542 C CA . SER B 1 265 ? 56.265 68.686 25.159 1.00 29.85 265 SER B CA 1
ATOM 4543 C C . SER B 1 265 ? 55.385 69.694 25.915 1.00 30.13 265 SER B C 1
ATOM 4544 O O . SER B 1 265 ? 55.125 69.547 27.111 1.00 29.04 265 SER B O 1
ATOM 4547 N N . THR B 1 266 ? 54.944 70.732 25.211 1.00 31.95 266 THR B N 1
ATOM 4548 C CA . THR B 1 266 ? 54.116 71.763 25.829 1.00 34.68 266 THR B CA 1
ATOM 4549 C C . THR B 1 266 ? 52.772 71.184 26.253 1.00 34.69 266 THR B C 1
ATOM 4550 O O . THR B 1 266 ? 52.136 70.439 25.509 1.00 35.07 266 THR B O 1
ATOM 4554 N N . PRO B 1 267 ? 52.315 71.526 27.460 1.00 34.94 267 PRO B N 1
ATOM 4555 C CA . PRO B 1 267 ? 51.026 70.974 27.878 1.00 34.12 267 PRO B CA 1
ATOM 4556 C C . PRO B 1 267 ? 49.917 71.490 26.982 1.00 32.13 267 PRO B C 1
ATOM 4557 O O . PRO B 1 267 ? 49.901 72.667 26.634 1.00 32.25 267 PRO B O 1
ATOM 4561 N N . GLU B 1 268 ? 49.001 70.615 26.587 1.00 30.26 268 GLU B N 1
ATOM 4562 C CA . GLU B 1 268 ? 47.890 71.065 25.767 1.00 28.30 268 GLU B CA 1
ATOM 4563 C C . GLU B 1 268 ? 46.645 70.221 25.951 1.00 26.46 268 GLU B C 1
ATOM 4564 O O . GLU B 1 268 ? 46.706 69.031 26.281 1.00 26.90 268 GLU B O 1
ATOM 4570 N N . ARG B 1 269 ? 45.506 70.867 25.764 1.00 22.80 269 ARG B N 1
ATOM 4571 C CA . ARG B 1 269 ? 44.226 70.209 25.895 1.00 20.89 269 ARG B CA 1
ATOM 4572 C C . ARG B 1 269 ? 43.989 69.371 24.653 1.00 19.01 269 ARG B C 1
ATOM 4573 O O . ARG B 1 269 ? 44.557 69.628 23.593 1.00 17.36 269 ARG B O 1
ATOM 4581 N N . ALA B 1 270 ? 43.132 68.372 24.788 1.00 17.19 270 ALA B N 1
ATOM 4582 C CA . ALA B 1 270 ? 42.776 67.538 23.664 1.00 15.70 270 ALA B CA 1
ATOM 4583 C C . ALA B 1 270 ? 41.951 68.443 22.757 1.00 15.88 270 ALA B C 1
ATOM 4584 O O . ALA B 1 270 ? 42.011 68.332 21.541 1.00 18.59 270 ALA B O 1
ATOM 4586 N N . VAL B 1 271 ? 41.178 69.341 23.366 1.00 15.77 271 VAL B N 1
ATOM 4587 C CA . VAL B 1 271 ? 40.320 70.274 22.640 1.00 13.54 271 VAL B CA 1
ATOM 4588 C C . VAL B 1 271 ? 40.765 71.646 23.075 1.00 14.83 271 VAL B C 1
ATOM 4589 O O . VAL B 1 271 ? 40.562 72.030 24.219 1.00 16.09 271 VAL B O 1
ATOM 4593 N N . ASP B 1 272 ? 41.386 72.379 22.166 1.00 15.32 272 ASP B N 1
ATOM 4594 C CA . ASP B 1 272 ? 41.896 73.705 22.473 1.00 17.34 272 ASP B CA 1
ATOM 4595 C C . ASP B 1 272 ? 40.867 74.722 22.963 1.00 20.00 272 ASP B C 1
ATOM 4596 O O . ASP B 1 272 ? 41.183 75.594 23.771 1.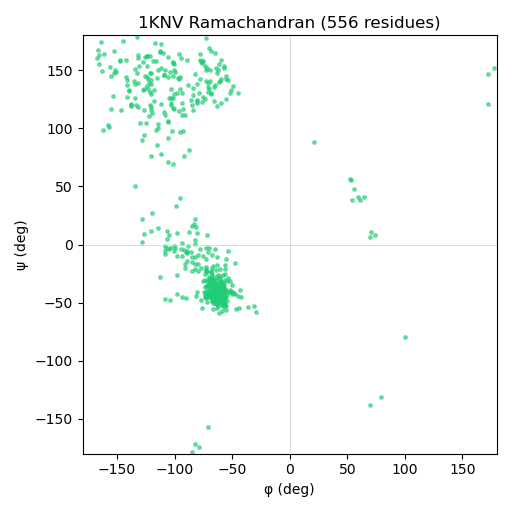00 19.75 272 ASP B O 1
ATOM 4601 N N . ASP B 1 273 ? 39.642 74.634 22.470 1.00 20.66 273 ASP B N 1
ATOM 4602 C CA . ASP B 1 273 ? 38.617 75.542 22.936 1.00 20.90 273 ASP B CA 1
ATOM 4603 C C . ASP B 1 273 ? 37.271 75.042 22.462 1.00 22.78 273 ASP B C 1
ATOM 4604 O O . ASP B 1 273 ? 37.179 74.229 21.535 1.00 21.82 273 ASP B O 1
ATOM 4609 N N . ILE B 1 274 ? 36.225 75.520 23.123 1.00 23.28 274 ILE B N 1
ATOM 4610 C CA . ILE B 1 274 ? 34.873 75.116 22.804 1.00 24.15 274 ILE B CA 1
ATOM 4611 C C . ILE B 1 274 ? 34.069 76.368 22.498 1.00 23.86 274 ILE B C 1
ATOM 4612 O O . ILE B 1 274 ? 34.184 77.381 23.189 1.00 23.28 274 ILE B O 1
ATOM 4617 N N . PHE B 1 275 ? 33.276 76.296 21.437 1.00 24.31 275 PHE B N 1
ATOM 4618 C CA . PHE B 1 275 ? 32.468 77.426 21.002 1.00 23.48 275 PHE B CA 1
ATOM 4619 C C . PHE B 1 275 ? 30.988 77.113 21.111 1.00 24.93 275 PHE B C 1
ATOM 4620 O O . PHE B 1 275 ? 30.585 75.947 21.152 1.00 26.38 275 PHE B O 1
ATOM 4628 N N . SER B 1 276 ? 30.185 78.167 21.178 1.00 24.87 276 SER B N 1
ATOM 4629 C CA . SER B 1 276 ? 28.742 78.036 21.256 1.00 25.13 276 SER B CA 1
ATOM 4630 C C . SER B 1 276 ? 28.204 78.759 20.029 1.00 24.80 276 SER B C 1
ATOM 4631 O O . SER B 1 276 ? 28.424 79.955 19.859 1.00 25.31 276 SER B O 1
ATOM 4634 N N . LEU B 1 277 ? 27.523 78.031 19.158 1.00 24.92 277 LEU B N 1
ATOM 4635 C CA . LEU B 1 277 ? 26.995 78.643 17.952 1.00 25.94 277 LEU B CA 1
ATOM 4636 C C . LEU B 1 277 ? 25.485 78.836 18.031 1.00 26.36 277 LEU B C 1
ATOM 4637 O O . LEU B 1 277 ? 24.722 77.878 17.921 1.00 27.77 277 LEU B O 1
ATOM 4642 N N . THR B 1 278 ? 25.054 80.079 18.226 1.00 26.72 278 THR B N 1
ATOM 4643 C CA . THR B 1 278 ? 23.628 80.373 18.313 1.00 26.55 278 THR B CA 1
ATOM 4644 C C . THR B 1 278 ? 23.198 81.104 17.060 1.00 25.46 278 THR B C 1
ATOM 4645 O O . THR B 1 278 ? 22.196 80.766 16.437 1.00 25.22 278 THR B O 1
ATOM 4649 N N . SER B 1 279 ? 23.988 82.101 16.688 1.00 25.73 279 SER B N 1
ATOM 4650 C CA . SER B 1 279 ? 23.712 82.909 15.514 1.00 25.18 279 SER B CA 1
ATOM 4651 C C . SER B 1 279 ? 24.777 82.642 14.490 1.00 24.36 279 SER B C 1
ATOM 4652 O O . SER B 1 279 ? 25.808 82.058 14.801 1.00 24.95 279 SER B O 1
ATOM 4655 N N . PHE B 1 280 ? 24.533 83.078 13.266 1.00 24.01 280 PHE B N 1
ATOM 4656 C CA . PHE B 1 280 ? 25.519 82.902 12.222 1.00 24.80 280 PHE B CA 1
ATOM 4657 C C . PHE B 1 280 ? 26.738 83.746 12.514 1.00 25.32 280 PHE B C 1
ATOM 4658 O O . PHE B 1 280 ? 27.839 83.439 12.070 1.00 26.91 280 PHE B O 1
ATOM 4666 N N . GLU B 1 281 ? 26.550 84.813 13.271 1.00 25.39 281 GLU B N 1
ATOM 4667 C CA . GLU B 1 281 ? 27.678 85.654 13.606 1.00 25.60 281 GLU B CA 1
ATOM 4668 C C . GLU B 1 281 ? 28.619 84.872 14.520 1.00 25.34 281 GLU B C 1
ATOM 4669 O O . GLU B 1 281 ? 29.829 85.105 14.511 1.00 24.79 281 GLU B O 1
ATOM 4675 N N . ASP B 1 282 ? 28.061 83.952 15.311 1.00 24.44 282 ASP B N 1
ATOM 4676 C CA . ASP B 1 282 ? 28.877 83.143 16.222 1.00 24.14 282 ASP B CA 1
ATOM 4677 C C . ASP B 1 282 ? 29.849 82.246 15.455 1.00 23.25 282 ASP B C 1
ATOM 4678 O O . ASP B 1 282 ? 30.855 81.798 16.008 1.00 23.57 282 ASP B O 1
ATOM 4683 N N . ILE B 1 283 ? 29.528 81.974 14.192 1.00 21.28 283 ILE B N 1
ATOM 4684 C CA . ILE B 1 283 ? 30.367 81.151 13.338 1.00 20.49 283 ILE B CA 1
ATOM 4685 C C . ILE B 1 283 ? 31.590 81.975 12.956 1.00 21.09 283 ILE B C 1
ATOM 4686 O O . ILE B 1 283 ? 32.717 81.485 13.003 1.00 21.45 283 ILE B O 1
ATOM 4691 N N . ASP B 1 284 ? 31.353 83.230 12.571 1.00 22.59 284 ASP B N 1
ATOM 4692 C CA . ASP B 1 284 ? 32.430 84.146 12.194 1.00 23.74 284 ASP B CA 1
ATOM 4693 C C . ASP B 1 284 ? 33.356 84.395 13.384 1.00 24.24 284 ASP B C 1
ATOM 4694 O O . ASP B 1 284 ? 34.575 84.443 13.236 1.00 23.89 284 ASP B O 1
ATOM 4699 N N . LYS B 1 285 ? 32.765 84.585 14.561 1.00 25.35 285 LYS B N 1
ATOM 4700 C CA . LYS B 1 285 ? 33.542 84.829 15.774 1.00 26.29 285 LYS B CA 1
ATOM 4701 C C . LYS B 1 285 ? 34.439 83.630 16.089 1.00 24.60 285 LYS B C 1
ATOM 4702 O O . LYS B 1 285 ? 35.598 83.791 16.455 1.00 25.21 285 LYS B O 1
ATOM 4708 N N . MET B 1 286 ? 33.895 82.429 15.944 1.00 23.37 286 MET B N 1
ATOM 4709 C CA . MET B 1 286 ? 34.661 81.217 16.191 1.00 21.94 286 MET B CA 1
ATOM 4710 C C . MET B 1 286 ? 35.851 81.149 15.245 1.00 21.21 286 MET B C 1
ATOM 4711 O O . MET B 1 286 ? 36.971 80.900 15.665 1.00 21.39 286 MET B O 1
ATOM 4716 N N . LEU B 1 287 ? 35.595 81.366 13.959 1.00 20.94 287 LEU B N 1
ATOM 4717 C CA . LEU B 1 287 ? 36.649 81.314 12.963 1.00 19.91 287 LEU B CA 1
ATOM 4718 C C . LEU B 1 287 ? 37.669 82.396 13.202 1.00 21.53 287 LEU B C 1
ATOM 4719 O O . LEU B 1 287 ? 38.849 82.205 12.936 1.00 21.82 287 LEU B O 1
ATOM 4724 N N . ASP B 1 288 ? 37.223 83.542 13.698 1.00 23.41 288 ASP B N 1
ATOM 4725 C CA . ASP B 1 288 ? 38.161 84.618 13.978 1.00 25.41 288 ASP B CA 1
ATOM 4726 C C . ASP B 1 288 ? 39.150 84.170 15.031 1.00 25.89 288 ASP B C 1
ATOM 4727 O O . ASP B 1 288 ? 40.344 84.415 14.902 1.00 26.17 288 ASP B O 1
ATOM 4732 N N . GLN B 1 289 ? 38.657 83.510 16.074 1.00 26.88 289 GLN B N 1
ATOM 4733 C CA . GLN B 1 289 ? 39.536 83.058 17.143 1.00 28.71 289 GLN B CA 1
ATOM 4734 C C . GLN B 1 289 ? 40.453 81.943 16.694 1.00 27.86 289 GLN B C 1
ATOM 4735 O O . GLN B 1 289 ? 41.563 81.796 17.199 1.00 27.74 289 GLN B O 1
ATOM 4741 N N . ILE B 1 290 ? 39.975 81.155 15.741 1.00 27.90 290 ILE B N 1
ATOM 4742 C CA . ILE B 1 290 ? 40.744 80.039 15.224 1.00 26.80 290 ILE B CA 1
ATOM 4743 C C . ILE B 1 290 ? 41.845 80.474 14.263 1.00 28.44 290 ILE B C 1
ATOM 4744 O O . ILE B 1 290 ? 42.979 80.044 14.405 1.00 29.69 290 ILE B O 1
ATOM 4749 N N . ILE B 1 291 ? 41.522 81.327 13.299 1.00 31.77 291 ILE B N 1
ATOM 4750 C CA . ILE B 1 291 ? 42.518 81.767 12.326 1.00 36.02 291 ILE B CA 1
ATOM 4751 C C . ILE B 1 291 ? 43.630 82.633 12.923 1.00 40.17 291 ILE B C 1
ATOM 4752 O O . ILE B 1 291 ? 44.800 82.502 12.550 1.00 42.36 291 ILE B O 1
ATOM 4757 N N . LYS B 1 292 ? 43.282 83.517 13.842 1.00 44.65 292 LYS B N 1
ATOM 4758 C CA . LYS B 1 292 ? 44.289 84.369 14.465 1.00 50.26 292 LYS B CA 1
ATOM 4759 C C . LYS B 1 292 ? 43.600 85.414 15.319 1.00 53.45 292 LYS B C 1
ATOM 4760 O O . LYS B 1 292 ? 42.503 85.865 14.988 1.00 55.64 292 LYS B O 1
ATOM 4762 N N . LYS B 1 293 ? 44.248 85.799 16.416 1.00 56.95 293 LYS B N 1
ATOM 4763 C CA . LYS B 1 293 ? 43.688 86.788 17.332 1.00 59.71 293 LYS B CA 1
ATOM 4764 C C . LYS B 1 293 ? 42.344 86.292 17.883 1.00 60.84 293 LYS B C 1
ATOM 4765 O O . LYS B 1 293 ? 42.031 85.099 17.663 1.00 61.65 293 LYS B O 1
#